Protein AF-A0A915ECC8-F1 (afdb_monomer)

Sequence (595 aa):
MSSSNHLSGAEYLASIYGTEKDKVNCSFYFKIGACRHGDKCSRTHNMPTFSQTVLLKNLYHNPVIDMRQADAFSKVGQLNNEEQQFFDDFFEEIFEELNDKYGRIEEMNVCDNIGEHMIGNVYIKFCREEDAENCVKGLENRWFNGEPIYAELSPVTDFREACCRQYELGVGCTKGAFCNFMHLKPISRELRRKLYGGRARSPDRFPRGDRFRDSDRRDDRRDDRRDSRGGGDYGGERRRRSRSPRDHLQVATLFLQPFSYFQRRTFSSTHNPQSGKLAANMSAQILTDLINNSNVVRIKDPIGVRTKIEGIIQAGFAKLLVITDFDYTLSRHSKDGKPCGTTHGIFEQAYNGTREDFHAELLKLRTMYLDIEYSPTMSIAEKIPYMEQWWQRSHKLIVENKFHENTIKEYTKQSSVLLRDNAPEFLNTVDQHNVPLVLFSAGLGNVIEYVLEQQMGTVPKSLHILSNMMQYDEEGICVSFSDPLIHTFNKNSTVVKKEEPFFHKISDRTCVLLLGDSLGDIHMDVGVEKESVVLRVGYLNFNFDSLLEKYMAEYDIVLLNDQTMDVPLMIFNQMHEHSHSNNQKSGEDRQKEKN

Mean predicted aligned error: 19.97 Å

Radius of gyration: 33.36 Å; Cα contacts (8 Å, |Δi|>4): 811; chains: 1; bounding box: 121×84×82 Å

Foldseek 3Di:
DDDDDDDDPVRVCVVCPLDPNPPAADVLCLAAVWDLCGVNDPHDNDFDPWDQKKKWAQQDDQPVPPVDDPCPVPPVPPDDVVSLVVVLVVVVVVQVVLCVPQHHWPDKWFFPAPANRRHGMIMTGHPDRRSLVVSQVVLQQDDDPRHRTHMGHGSHDDLVSQADPCLLAVVDDPCGNNDSGGNTDDHDPVSCCVRVNPPPDDPPSYPPPDPDDDDDDDDDDDDDYDDDDDDDDDDDDDDDDDDDDDDDDDDDDDDDDDDDDDDDPDDPDPDDPVLLVLLLVLLVVLLVVQVVVVVFKDFPDSPLLSVLLSVDLSVFLLQEAEEEAVFCFQWPQDDPPHGFDGQLCLVLQVDPPPCVVLNVVLVVLCVVLVCLVPPPPDDLVRSVVSQVVSVVVSQVSLQVVFDFPVNSLVSLVVGRTGGFACSLVLLVLCLVSLHAYEHAYLHEQVSVQSNCCVPNVHDRPSYDYHYWYFDADPRRTGNGTDPDRDGLQPLAPVSCVVVLVVLVVSLSNQRYEFIEADPNRLHNCHRRSHHPHYAFEYEPQDPCVPCVVVCNVRHRMYTYNRRHPCSVVSSSVSSVVSVVVVVVVVVVVVVVVVD

InterPro domains:
  IPR000504 RNA recognition motif domain [PS50102] (76-156)
  IPR000571 Zinc finger, CCCH-type [PF00642] (22-46)
  IPR000571 Zinc finger, CCCH-type [PS50103] (20-48)
  IPR000571 Zinc finger, CCCH-type [PS50103] (158-186)
  IPR000571 Zinc finger, CCCH-type [SM00356] (21-47)
  IPR000571 Zinc finger, CCCH-type [SM00356] (158-185)
  IPR003954 RNA recognition motif domain, eukaryotic-type [SM00361] (76-152)
  IPR006434 Pyrimidine 5'-nucleotidase, eukaryotic [PF05822] (328-575)
  IPR006434 Pyrimidine 5'-nucleotidase, eukaryotic [SFLDG01128] (291-578)
  IPR006434 Pyrimidine 5'-nucleotidase, eukaryotic [TIGR01544] (295-573)
  IPR009145 U2 auxiliary factor small subunit [PR01848] (26-45)
  IPR009145 U2 auxiliary factor small subunit [PR01848] (45-65)
  IPR009145 U2 auxiliary factor small subunit [PR01848] (84-99)
  IPR009145 U2 auxiliary factor small subunit [PR01848] (113-135)
  IPR009145 U2 auxiliary factor small subunit [PR01848] (140-164)
  IPR009145 U2 auxiliary factor small subunit [PR01848] (176-188)
  IPR012677 Nucleotide-binding alpha-beta plait domain superfamily [G3DSA:3.30.70.330] (51-155)
  IPR023214 HAD superfamily [G3DSA:3.40.50.1000] (299-571)
  IPR035979 RNA-binding domain superfamily [SSF54928] (87-159)
  IPR036412 HAD-like superfamily [SSF56784] (297-573)

Nearest PDB structures (foldseek):
  7zeh-assembly2_B  TM=9.495E-01  e=4.144E-28  Homo sapiens
  7zeh-assembly3_C  TM=9.303E-01  e=3.310E-28  Homo sapiens
  2cn1-assembly1_A  TM=9.541E-01  e=2.960E-27  Homo sapiens
  7zeh-assembly1_A  TM=9.458E-01  e=2.646E-27  Homo sapiens
  7zee-assembly1_A  TM=9.222E-01  e=4.387E-27  Homo sapiens

pLDDT: mean 74.5, std 21.39, range [21.59, 96.38]

Structure (mmCIF, N/CA/C/O backbone):
data_AF-A0A915ECC8-F1
#
_entry.id   AF-A0A915ECC8-F1
#
loop_
_atom_site.group_PDB
_atom_site.id
_atom_site.type_symbol
_atom_site.label_atom_id
_atom_site.label_alt_id
_atom_site.label_comp_id
_atom_site.label_asym_id
_atom_site.label_entity_id
_atom_site.label_seq_id
_atom_site.pdbx_PDB_ins_code
_atom_site.Cartn_x
_atom_site.Cartn_y
_atom_site.Cartn_z
_atom_site.occupancy
_atom_site.B_iso_or_equiv
_atom_site.auth_seq_id
_atom_site.auth_comp_id
_atom_site.auth_asym_id
_atom_site.auth_atom_id
_atom_site.pdbx_PDB_model_num
ATOM 1 N N . MET A 1 1 ? -42.643 -49.598 19.880 1.00 34.56 1 MET A N 1
ATOM 2 C CA . MET A 1 1 ? -41.734 -49.830 18.740 1.00 34.56 1 MET A CA 1
ATOM 3 C C . MET A 1 1 ? -41.578 -48.505 18.016 1.00 34.56 1 MET A C 1
ATOM 5 O O . MET A 1 1 ? -42.507 -48.078 17.350 1.00 34.56 1 MET A O 1
ATOM 9 N N . SER A 1 2 ? -40.481 -47.796 18.283 1.00 35.03 2 SER A N 1
ATOM 10 C CA . SER A 1 2 ? -40.145 -46.523 17.640 1.00 35.03 2 SER A CA 1
ATOM 11 C C . SER A 1 2 ? -39.139 -46.838 16.540 1.00 35.03 2 SER A C 1
ATOM 13 O O . SER A 1 2 ? -38.003 -47.198 16.839 1.00 35.03 2 SER A O 1
ATOM 15 N N . SER A 1 3 ? -39.590 -46.815 15.288 1.00 36.16 3 SER A N 1
ATOM 16 C CA . SER A 1 3 ? -38.746 -47.047 14.119 1.00 36.16 3 SER A CA 1
ATOM 17 C C . SER A 1 3 ? -37.876 -45.813 13.885 1.00 36.16 3 SER A C 1
ATOM 19 O O . SER A 1 3 ? -38.321 -44.819 13.318 1.00 36.16 3 SER A O 1
ATOM 21 N N . SER A 1 4 ? -36.638 -45.857 14.365 1.00 41.44 4 SER A N 1
ATOM 22 C CA . SER A 1 4 ? -35.600 -44.881 14.046 1.00 41.44 4 SER A CA 1
ATOM 23 C C . SER A 1 4 ? -35.159 -45.066 12.592 1.00 41.44 4 SER A C 1
ATOM 25 O O . SER A 1 4 ? -34.429 -46.006 12.277 1.00 41.44 4 SER A O 1
ATOM 27 N N . ASN A 1 5 ? -35.617 -44.172 11.712 1.00 47.88 5 ASN A N 1
ATOM 28 C CA . ASN A 1 5 ? -35.141 -44.043 10.335 1.00 47.88 5 ASN A CA 1
ATOM 29 C C . ASN A 1 5 ? -33.643 -43.693 10.332 1.00 47.88 5 ASN A C 1
ATOM 31 O O . ASN A 1 5 ? -33.270 -42.536 10.525 1.00 47.88 5 ASN A O 1
ATOM 35 N N . HIS A 1 6 ? -32.784 -44.687 10.116 1.00 48.47 6 HIS A N 1
ATOM 36 C CA . HIS A 1 6 ? -31.383 -44.462 9.777 1.00 48.47 6 HIS A CA 1
ATOM 37 C C . HIS A 1 6 ? -31.297 -44.050 8.301 1.00 48.47 6 HIS A C 1
ATOM 39 O O . HIS A 1 6 ? -31.477 -44.884 7.418 1.00 48.47 6 HIS A O 1
ATOM 45 N N . LEU A 1 7 ? -31.043 -42.764 8.043 1.00 50.62 7 LEU A N 1
ATOM 46 C CA . LEU A 1 7 ? -30.653 -42.268 6.718 1.00 50.62 7 LEU A CA 1
ATOM 47 C C . LEU A 1 7 ? -29.284 -42.857 6.347 1.00 50.62 7 LEU A C 1
ATOM 49 O O . LEU A 1 7 ? -28.382 -42.911 7.189 1.00 50.62 7 LEU A O 1
ATOM 53 N N . SER A 1 8 ? -29.126 -43.305 5.103 1.00 58.50 8 SER A N 1
ATOM 54 C CA . SER A 1 8 ? -27.847 -43.806 4.589 1.00 58.50 8 SER A CA 1
ATOM 55 C C . SER A 1 8 ? -26.791 -42.691 4.525 1.00 58.50 8 SER A C 1
ATOM 57 O O . SER A 1 8 ? -27.120 -41.505 4.499 1.00 58.50 8 SER A O 1
ATOM 59 N N . GLY A 1 9 ? -25.499 -43.045 4.472 1.00 56.66 9 GLY A N 1
ATOM 60 C CA . GLY A 1 9 ? -24.405 -42.061 4.416 1.00 56.66 9 GLY A CA 1
ATOM 61 C C . GLY A 1 9 ? -24.513 -41.078 3.240 1.00 56.66 9 GLY A C 1
ATOM 62 O O . GLY A 1 9 ? -24.178 -39.907 3.394 1.00 56.66 9 GLY A O 1
ATOM 63 N N . ALA A 1 10 ? -25.055 -41.517 2.100 1.00 50.47 10 ALA A N 1
ATOM 64 C CA . ALA A 1 10 ? -25.304 -40.659 0.942 1.00 50.47 10 ALA A CA 1
ATOM 65 C C . ALA A 1 10 ? -26.501 -39.712 1.155 1.00 50.47 10 ALA A C 1
ATOM 67 O O . ALA A 1 10 ? -26.415 -38.534 0.818 1.00 50.47 10 ALA A O 1
ATOM 68 N N . GLU A 1 11 ? -27.589 -40.183 1.772 1.00 54.22 11 GLU A N 1
ATOM 69 C CA . GLU A 1 11 ? -28.758 -39.347 2.086 1.00 54.22 11 GLU A CA 1
ATOM 70 C C . GLU A 1 11 ? -28.452 -38.329 3.193 1.00 54.22 11 GLU A C 1
ATOM 72 O O . GLU A 1 11 ? -28.916 -37.191 3.140 1.00 54.22 11 GLU A O 1
ATOM 77 N N . TYR A 1 12 ? -27.617 -38.702 4.168 1.00 59.03 12 TYR A N 1
ATOM 78 C CA . TYR A 1 12 ? -27.123 -37.784 5.191 1.00 59.03 12 TYR A CA 1
ATOM 79 C C . TYR A 1 12 ? -26.253 -36.680 4.574 1.00 59.03 12 TYR A C 1
ATOM 81 O O . TYR A 1 12 ? -26.480 -35.505 4.862 1.00 59.03 12 TYR A O 1
ATOM 89 N N . LEU A 1 13 ? -25.327 -37.022 3.669 1.00 54.66 13 LEU A N 1
ATOM 90 C CA . LEU A 1 13 ? -24.511 -36.033 2.955 1.00 54.66 13 LEU A CA 1
ATOM 91 C C . LEU A 1 13 ? -25.359 -35.124 2.051 1.00 54.66 13 LEU A C 1
ATOM 93 O O . LEU A 1 13 ? -25.186 -33.909 2.102 1.00 54.66 13 LEU A O 1
ATOM 97 N N . ALA A 1 14 ? -26.333 -35.666 1.313 1.00 56.72 14 ALA A N 1
ATOM 98 C CA . ALA A 1 14 ? -27.264 -34.875 0.502 1.00 56.72 14 ALA A CA 1
ATOM 99 C C . ALA A 1 14 ? -28.160 -33.949 1.349 1.00 56.72 14 ALA A C 1
ATOM 101 O O . ALA A 1 14 ? -28.509 -32.859 0.909 1.00 56.72 14 ALA A O 1
ATOM 102 N N . SER A 1 15 ? -28.499 -34.344 2.583 1.00 57.50 15 SER A N 1
ATOM 103 C CA . SER A 1 15 ? -29.266 -33.501 3.516 1.00 57.50 15 SER A CA 1
ATOM 104 C C . SER A 1 15 ? -28.457 -32.349 4.132 1.00 57.50 15 SER A C 1
ATOM 106 O O . SER A 1 15 ? -29.033 -31.427 4.715 1.00 57.50 15 SER A O 1
ATOM 108 N N . ILE A 1 16 ? -27.125 -32.419 4.038 1.00 58.94 16 ILE A N 1
ATOM 109 C CA . ILE A 1 16 ? -26.188 -31.427 4.574 1.00 58.94 16 ILE A CA 1
ATOM 110 C C . ILE A 1 16 ? -25.719 -30.481 3.472 1.00 58.94 16 ILE A C 1
ATOM 112 O O . ILE A 1 16 ? -25.659 -29.273 3.711 1.00 58.94 16 ILE A O 1
ATOM 116 N N . TYR A 1 17 ? -25.427 -31.014 2.287 1.00 52.53 17 TYR A N 1
ATOM 117 C CA . TYR A 1 17 ? -24.864 -30.274 1.164 1.00 52.53 17 TYR A CA 1
ATOM 118 C C . TYR A 1 17 ? -25.739 -29.069 0.780 1.00 52.53 17 TYR A C 1
ATOM 120 O O . TYR A 1 17 ? -26.947 -29.197 0.586 1.00 52.53 17 TYR A O 1
ATOM 128 N N . GLY A 1 18 ? -25.145 -27.873 0.730 1.00 54.22 18 GLY A N 1
ATOM 129 C CA . GLY A 1 18 ? -25.862 -26.628 0.412 1.00 54.22 18 GLY A CA 1
ATOM 130 C C . GLY A 1 18 ? -26.705 -26.033 1.553 1.00 54.22 18 GLY A C 1
ATOM 131 O O . GLY A 1 18 ? -27.406 -25.036 1.357 1.00 54.22 18 GLY A O 1
ATOM 132 N N . THR A 1 19 ? -26.634 -26.594 2.765 1.00 59.75 19 THR A N 1
ATOM 133 C CA . THR A 1 19 ? -27.310 -26.070 3.967 1.00 59.75 19 THR A CA 1
ATOM 134 C C . THR A 1 19 ? -26.312 -25.476 4.962 1.00 59.75 19 THR A C 1
ATOM 136 O O . THR A 1 19 ? -25.118 -25.738 4.897 1.00 59.75 19 THR A O 1
ATOM 139 N N . GLU A 1 20 ? -26.784 -24.703 5.945 1.00 60.34 20 GLU A N 1
ATOM 140 C CA . GLU A 1 20 ? -25.919 -24.153 7.008 1.00 60.34 20 GLU A CA 1
ATOM 141 C C . GLU A 1 20 ? -25.258 -25.231 7.891 1.00 60.34 20 GLU A C 1
ATOM 143 O O . GLU A 1 20 ? -24.352 -24.920 8.667 1.00 60.34 20 GLU A O 1
ATOM 148 N N . LYS A 1 21 ? -25.707 -26.492 7.780 1.00 55.38 21 LYS A N 1
ATOM 149 C CA . LYS A 1 21 ? -25.110 -27.653 8.451 1.00 55.38 21 LYS A CA 1
ATOM 150 C C . LYS A 1 21 ? -23.840 -28.141 7.752 1.00 55.38 21 LYS A C 1
ATOM 152 O O . LYS A 1 21 ? -23.080 -28.886 8.370 1.00 55.38 21 LYS A O 1
ATOM 157 N N . ASP A 1 22 ? -23.612 -27.729 6.503 1.00 67.06 22 ASP A N 1
ATOM 158 C CA . ASP A 1 22 ? -22.366 -27.978 5.791 1.00 67.06 22 ASP A CA 1
ATOM 159 C C . ASP A 1 22 ? -21.261 -27.108 6.398 1.00 67.06 22 ASP A C 1
ATOM 161 O O . ASP A 1 22 ? -21.265 -25.877 6.309 1.00 67.06 22 ASP A O 1
ATOM 165 N N . LYS A 1 23 ? -20.337 -27.767 7.100 1.00 67.06 23 LYS A N 1
ATOM 166 C CA . LYS A 1 23 ? -19.194 -27.105 7.735 1.00 67.06 23 LYS A CA 1
ATOM 167 C C . LYS A 1 23 ? -18.039 -26.874 6.761 1.00 67.06 23 LYS A C 1
ATOM 169 O O . LYS A 1 23 ? -17.118 -26.153 7.127 1.00 67.06 23 LYS A O 1
ATOM 174 N N . VAL A 1 24 ? -18.086 -27.481 5.574 1.00 75.50 24 VAL A N 1
ATOM 175 C CA . VAL A 1 24 ? -17.014 -27.446 4.575 1.00 75.50 24 VAL A CA 1
ATOM 176 C C . VAL A 1 24 ? -17.356 -26.447 3.475 1.00 75.50 24 VAL A C 1
ATOM 178 O O . VAL A 1 24 ? -16.559 -25.556 3.199 1.00 75.50 24 VAL A O 1
ATOM 181 N N . ASN A 1 25 ? -18.556 -26.527 2.896 1.00 78.12 25 ASN A N 1
ATOM 182 C CA . ASN A 1 25 ? -18.950 -25.664 1.782 1.00 78.12 25 ASN A CA 1
ATOM 183 C C . ASN A 1 25 ? -19.718 -24.428 2.250 1.00 78.12 25 ASN A C 1
ATOM 185 O O . ASN A 1 25 ? -20.504 -24.455 3.202 1.00 78.12 25 ASN A O 1
ATOM 189 N N . CYS A 1 26 ? -19.510 -23.307 1.564 1.00 82.81 26 CYS A N 1
ATOM 190 C CA . CYS A 1 26 ? -20.205 -22.076 1.896 1.00 82.81 26 CYS A CA 1
ATOM 191 C C . CYS A 1 26 ? -21.669 -22.150 1.457 1.00 82.81 26 CYS A C 1
ATOM 193 O O . CYS A 1 26 ? -21.994 -22.039 0.276 1.00 82.81 26 CYS A O 1
ATOM 195 N N . SER A 1 27 ? -22.568 -22.263 2.433 1.00 82.00 27 SER A N 1
ATOM 196 C CA . SER A 1 27 ? -24.015 -22.266 2.201 1.00 82.00 27 SER A CA 1
ATOM 197 C C . SER A 1 27 ? -24.523 -20.999 1.505 1.00 82.00 27 SER A C 1
ATOM 199 O O . SER A 1 27 ? -25.493 -21.069 0.759 1.00 82.00 27 SER A O 1
ATOM 201 N N . PHE A 1 28 ? -23.887 -19.843 1.731 1.00 83.56 28 PHE A N 1
ATOM 202 C CA . PHE A 1 28 ? -24.277 -18.589 1.078 1.00 83.56 28 PHE A CA 1
ATOM 203 C C . PHE A 1 28 ? -23.843 -18.558 -0.384 1.00 83.56 28 PHE A C 1
ATOM 205 O O . PHE A 1 28 ? -24.679 -18.312 -1.244 1.00 83.56 28 PHE A O 1
ATOM 212 N N . TYR A 1 29 ? -22.589 -18.901 -0.683 1.00 85.19 29 TYR A N 1
ATOM 213 C CA . TYR A 1 29 ? -22.127 -18.978 -2.068 1.00 85.19 29 TYR A CA 1
ATOM 214 C C . TYR A 1 29 ? -22.925 -20.008 -2.873 1.00 85.19 29 TYR A C 1
ATOM 216 O O . TYR A 1 29 ? -23.352 -19.717 -3.979 1.00 85.19 29 TYR A O 1
ATOM 224 N N . PHE A 1 30 ? -23.221 -21.173 -2.293 1.00 83.69 30 PHE A N 1
ATOM 225 C CA . PHE A 1 30 ? -24.025 -22.193 -2.966 1.00 83.69 30 PHE A CA 1
ATOM 226 C C . PHE A 1 30 ? -25.437 -21.702 -3.326 1.00 83.69 30 PHE A C 1
ATOM 228 O O . PHE A 1 30 ? -25.922 -21.956 -4.423 1.00 83.69 30 PHE A O 1
ATOM 235 N N . LYS A 1 31 ? -26.104 -20.983 -2.413 1.00 82.88 31 LYS A N 1
ATOM 236 C CA . LYS A 1 31 ? -27.492 -20.533 -2.612 1.00 82.88 31 LYS A CA 1
ATOM 237 C C . LYS A 1 31 ? -27.627 -19.248 -3.415 1.00 82.88 31 LYS A C 1
ATOM 239 O O . LYS A 1 31 ? -28.666 -19.034 -4.028 1.00 82.88 31 LYS A O 1
ATOM 244 N N . ILE A 1 32 ? -26.627 -18.376 -3.339 1.00 86.38 32 ILE A N 1
ATOM 245 C CA . ILE A 1 32 ? -26.706 -16.995 -3.826 1.00 86.38 32 ILE A CA 1
ATOM 246 C C . ILE A 1 32 ? -25.728 -16.756 -4.981 1.00 86.38 32 ILE A C 1
ATOM 248 O O . ILE A 1 32 ? -25.882 -15.792 -5.713 1.00 86.38 32 ILE A O 1
ATOM 252 N N . GLY A 1 33 ? -24.734 -17.624 -5.174 1.00 83.81 33 GLY A N 1
ATOM 253 C CA . GLY A 1 33 ? -23.650 -17.431 -6.143 1.00 83.81 33 GLY A CA 1
ATOM 254 C C . GLY A 1 33 ? -22.637 -16.365 -5.728 1.00 83.81 33 GLY A C 1
ATOM 255 O O . GLY A 1 33 ? -21.688 -16.096 -6.454 1.00 83.81 33 GLY A O 1
ATOM 256 N N . ALA A 1 34 ? -22.816 -15.776 -4.545 1.00 85.19 34 ALA A N 1
ATOM 257 C CA . ALA A 1 34 ? -21.975 -14.728 -4.001 1.00 85.19 34 ALA A CA 1
ATOM 258 C C . ALA A 1 34 ? -21.936 -14.810 -2.471 1.00 85.19 34 ALA A C 1
ATOM 260 O O . ALA A 1 34 ? -22.851 -15.308 -1.808 1.00 85.19 34 ALA A O 1
ATOM 261 N N . CYS A 1 35 ? -20.838 -14.335 -1.894 1.00 85.19 35 CYS A N 1
ATOM 262 C CA . CYS A 1 35 ? -20.580 -14.397 -0.463 1.00 85.19 35 CYS A CA 1
ATOM 263 C C . CYS A 1 35 ? -19.921 -13.100 -0.017 1.00 85.19 35 CYS A C 1
ATOM 265 O O . CYS A 1 35 ? -18.968 -12.643 -0.639 1.00 85.19 35 CYS A O 1
ATOM 267 N N . ARG A 1 36 ? -20.370 -12.548 1.113 1.00 81.06 36 ARG A N 1
ATOM 268 C CA . ARG A 1 36 ? -19.814 -11.311 1.683 1.00 81.06 36 ARG A CA 1
ATOM 269 C C . ARG A 1 36 ? -18.331 -11.376 2.043 1.00 81.06 36 ARG A C 1
ATOM 271 O O . ARG A 1 36 ? -17.711 -10.343 2.234 1.00 81.06 36 ARG A O 1
ATOM 278 N N . HIS A 1 37 ? -17.796 -12.583 2.217 1.00 79.94 37 HIS A N 1
ATOM 279 C CA . HIS A 1 37 ? -16.382 -12.785 2.515 1.00 79.94 37 HIS A CA 1
ATOM 280 C C . HIS A 1 37 ? -15.560 -13.016 1.238 1.00 79.94 37 HIS A C 1
ATOM 282 O O . HIS A 1 37 ? -14.345 -13.106 1.342 1.00 79.94 37 HIS A O 1
ATOM 288 N N . GLY A 1 38 ? -16.195 -13.120 0.059 1.00 80.19 38 GLY A N 1
ATOM 289 C CA . GLY A 1 38 ? -15.516 -13.402 -1.208 1.00 80.19 38 GLY A CA 1
ATOM 290 C C . GLY A 1 38 ? -14.557 -14.587 -1.081 1.00 80.19 38 GLY A C 1
ATOM 291 O O . GLY A 1 38 ? -14.868 -15.571 -0.410 1.00 80.19 38 GLY A O 1
ATOM 292 N N . ASP A 1 39 ? -13.360 -14.454 -1.635 1.00 73.38 39 ASP A N 1
ATOM 293 C CA . ASP A 1 39 ? -12.317 -15.484 -1.545 1.00 73.38 39 ASP A CA 1
ATOM 294 C C . ASP A 1 39 ? -11.762 -15.675 -0.120 1.00 73.38 39 ASP A C 1
ATOM 296 O O . ASP A 1 39 ? -11.149 -16.694 0.175 1.00 73.38 39 ASP A O 1
ATOM 300 N N . LYS A 1 40 ? -12.049 -14.747 0.805 1.00 71.31 40 LYS A N 1
ATOM 301 C CA . LYS A 1 40 ? -11.685 -14.816 2.234 1.00 71.31 40 LYS A CA 1
ATOM 302 C C . LYS A 1 40 ? -12.685 -15.640 3.064 1.00 71.31 40 LYS A C 1
ATOM 304 O O . LYS A 1 40 ? -12.721 -15.540 4.293 1.00 71.31 40 LYS A O 1
ATOM 309 N N . CYS A 1 41 ? -13.587 -16.395 2.431 1.00 79.62 41 CYS A N 1
ATOM 310 C CA . CYS A 1 41 ? -14.561 -17.206 3.153 1.00 79.62 41 CYS A CA 1
ATOM 311 C C . CYS A 1 41 ? -13.894 -18.426 3.798 1.00 79.62 41 CYS A C 1
ATOM 313 O O . CYS A 1 41 ? -13.219 -19.202 3.136 1.00 79.62 41 CYS A O 1
ATOM 315 N N . SER A 1 42 ? -14.174 -18.670 5.081 1.00 79.62 42 SER A N 1
ATOM 316 C CA . SER A 1 42 ? -13.696 -19.862 5.802 1.00 79.62 42 SER A CA 1
ATOM 317 C C . SER A 1 42 ? -14.275 -21.189 5.296 1.00 79.62 42 SER A C 1
ATOM 319 O O . SER A 1 42 ? -13.931 -22.250 5.814 1.00 79.62 42 SER A O 1
ATOM 321 N N . ARG A 1 43 ? -15.196 -21.136 4.331 1.00 80.50 43 ARG A N 1
ATOM 322 C CA . ARG A 1 43 ? -15.854 -22.290 3.725 1.00 80.50 43 ARG A CA 1
ATOM 323 C C . ARG A 1 43 ? -15.627 -22.258 2.221 1.00 80.50 43 ARG A C 1
ATOM 325 O O . ARG A 1 43 ? -15.648 -21.190 1.618 1.00 80.50 43 ARG A O 1
ATOM 332 N N . THR A 1 44 ? -15.484 -23.427 1.615 1.00 82.12 44 THR A N 1
ATOM 333 C CA . THR A 1 44 ? -15.137 -23.560 0.200 1.00 82.12 44 THR A CA 1
ATOM 334 C C . THR A 1 44 ? -16.249 -23.021 -0.704 1.00 82.12 44 THR A C 1
ATOM 336 O O . THR A 1 44 ? -17.433 -23.332 -0.521 1.00 82.12 44 THR A O 1
ATOM 339 N N . HIS A 1 45 ? -15.859 -22.204 -1.682 1.00 85.44 45 HIS A N 1
ATOM 340 C CA . HIS A 1 45 ? -16.705 -21.750 -2.782 1.00 85.44 45 HIS A CA 1
ATOM 341 C C . HIS A 1 45 ? -16.483 -22.671 -3.980 1.00 85.44 45 HIS A C 1
ATOM 343 O O . HIS A 1 45 ? -15.472 -22.575 -4.667 1.00 85.44 45 HIS A O 1
ATOM 349 N N . ASN A 1 46 ? -17.414 -23.594 -4.215 1.00 80.06 46 ASN A N 1
ATOM 350 C CA . ASN A 1 46 ? -17.334 -24.487 -5.367 1.00 80.06 46 ASN A CA 1
ATOM 351 C C . ASN A 1 46 ? -17.986 -23.804 -6.565 1.00 80.06 46 ASN A C 1
ATOM 353 O O . ASN A 1 46 ? -19.213 -23.817 -6.687 1.00 80.06 46 ASN A O 1
ATOM 357 N N . MET A 1 47 ? -17.169 -23.190 -7.418 1.00 81.56 47 MET A N 1
ATOM 358 C CA . MET A 1 47 ? -17.643 -22.649 -8.687 1.00 81.56 47 MET A CA 1
ATOM 359 C C . MET A 1 47 ? -18.069 -23.813 -9.596 1.00 81.56 47 MET A C 1
ATOM 361 O O . MET A 1 47 ? -17.285 -24.748 -9.792 1.00 81.56 47 MET A O 1
ATOM 365 N N . PRO A 1 48 ? -19.308 -23.815 -10.112 1.00 82.31 48 PRO A N 1
ATOM 366 C CA . PRO A 1 48 ? -19.777 -24.901 -10.954 1.00 82.31 48 PRO A CA 1
ATOM 367 C C . PRO A 1 48 ? -19.078 -24.862 -12.316 1.00 82.31 48 PRO A C 1
ATOM 369 O O . PRO A 1 48 ? -18.954 -23.807 -12.931 1.00 82.31 48 PRO A O 1
ATOM 372 N N . THR A 1 49 ? -18.665 -26.026 -12.817 1.00 79.12 49 THR A N 1
ATOM 373 C CA . THR A 1 49 ? -18.135 -26.164 -14.184 1.00 79.12 49 THR A CA 1
ATOM 374 C C . THR A 1 49 ? -19.235 -26.165 -15.247 1.00 79.12 49 THR A C 1
ATOM 376 O O . THR A 1 49 ? -18.943 -25.986 -16.422 1.00 79.12 49 THR A O 1
ATOM 379 N N . PHE A 1 50 ? -20.493 -26.355 -14.838 1.00 83.88 50 PHE A N 1
ATOM 380 C CA . PHE A 1 50 ? -21.687 -26.279 -15.676 1.00 83.88 50 PHE A CA 1
ATOM 381 C C . PHE A 1 50 ? -22.844 -25.699 -14.854 1.00 83.88 50 PHE A C 1
ATOM 383 O O . PHE A 1 50 ? -23.049 -26.076 -13.699 1.00 83.88 50 PHE A O 1
ATOM 390 N N . SER A 1 51 ? -23.594 -24.760 -15.424 1.00 89.31 51 SER A N 1
ATOM 391 C CA . SER A 1 51 ? -24.794 -24.199 -14.801 1.00 89.31 51 SER A CA 1
ATOM 392 C C . SER A 1 51 ? -25.698 -23.570 -15.854 1.00 89.31 51 SER A C 1
ATOM 394 O O . SER A 1 51 ? -25.229 -23.136 -16.899 1.00 89.31 51 SER A O 1
ATOM 396 N N . GLN A 1 52 ? -26.994 -23.482 -15.561 1.00 89.56 52 GLN A N 1
ATOM 397 C CA . GLN A 1 52 ? -27.960 -22.716 -16.361 1.00 89.56 52 GLN A CA 1
ATOM 398 C C . GLN A 1 52 ? -27.876 -21.215 -16.072 1.00 89.56 52 GLN A C 1
ATOM 400 O O . GLN A 1 52 ? -28.413 -20.411 -16.833 1.00 89.56 52 GLN A O 1
ATOM 405 N N . THR A 1 53 ? -27.237 -20.839 -14.963 1.00 91.38 53 THR A N 1
ATOM 406 C CA . THR A 1 53 ? -27.227 -19.468 -14.461 1.00 91.38 53 THR A CA 1
ATOM 407 C C . THR A 1 53 ? -25.843 -18.851 -14.602 1.00 91.38 53 THR A C 1
ATOM 409 O O . THR A 1 53 ? -24.851 -19.402 -14.126 1.00 91.38 53 THR A O 1
ATOM 412 N N . VAL A 1 54 ? -25.796 -17.668 -15.203 1.00 92.12 54 VAL A N 1
ATOM 413 C CA . VAL A 1 54 ? -24.625 -16.799 -15.321 1.00 92.12 54 VAL A CA 1
ATOM 414 C C . VAL A 1 54 ? -24.785 -15.625 -14.360 1.00 92.12 54 VAL A C 1
ATOM 416 O O . VAL A 1 54 ? -25.875 -15.069 -14.215 1.00 92.12 54 VAL A O 1
ATOM 419 N N . LEU A 1 55 ? -23.696 -15.255 -13.699 1.00 92.62 55 LEU A N 1
ATOM 420 C CA . LEU A 1 55 ? -23.573 -14.054 -12.888 1.00 92.62 55 LEU A CA 1
ATOM 421 C C . LEU A 1 55 ? -22.638 -13.072 -13.596 1.00 92.62 55 LEU A C 1
ATOM 423 O O . LEU A 1 55 ? -21.482 -13.398 -13.856 1.00 92.62 55 LEU A O 1
ATOM 427 N N . LEU A 1 56 ? -23.129 -11.864 -13.858 1.00 91.38 56 LEU A N 1
ATOM 428 C CA . LEU A 1 56 ? -22.317 -10.718 -14.257 1.00 91.38 56 LEU A CA 1
ATOM 429 C C . LEU A 1 56 ? -22.110 -9.840 -13.023 1.00 91.38 56 LEU A C 1
ATOM 431 O O . LEU A 1 56 ? -23.075 -9.299 -12.470 1.00 91.38 56 LEU A O 1
ATOM 435 N N . LYS A 1 57 ? -20.868 -9.755 -12.545 1.00 88.00 57 LYS A N 1
ATOM 436 C CA . LYS A 1 57 ? -20.543 -9.035 -11.309 1.00 88.00 57 LYS A CA 1
ATOM 437 C C . LYS A 1 57 ? -20.523 -7.529 -11.551 1.00 88.00 57 LYS A C 1
ATOM 439 O O . LYS A 1 57 ? -19.859 -7.077 -12.477 1.00 88.00 57 LYS A O 1
ATOM 444 N N . ASN A 1 58 ? -21.216 -6.781 -10.688 1.00 84.56 58 ASN A N 1
ATOM 445 C CA . ASN A 1 58 ? -21.212 -5.314 -10.646 1.00 84.56 58 ASN A CA 1
ATOM 446 C C . ASN A 1 58 ? -21.465 -4.620 -12.005 1.00 84.56 58 ASN A C 1
ATOM 448 O O . ASN A 1 58 ? -20.858 -3.600 -12.306 1.00 84.56 58 ASN A O 1
ATOM 452 N N . LEU A 1 59 ? -22.333 -5.189 -12.850 1.00 84.94 59 LEU A N 1
ATOM 453 C CA . LEU A 1 59 ? -22.597 -4.653 -14.191 1.00 84.94 59 LEU A CA 1
ATOM 454 C C . LEU A 1 59 ? -23.557 -3.453 -14.164 1.00 84.94 59 LEU A C 1
ATOM 456 O O . LEU A 1 59 ? -23.458 -2.556 -14.998 1.00 84.94 59 LEU A O 1
ATOM 460 N N . TYR A 1 60 ? -24.518 -3.451 -13.236 1.00 83.62 60 TYR A N 1
ATOM 461 C CA . TYR A 1 60 ? -25.492 -2.371 -13.122 1.00 83.62 60 TYR A CA 1
ATOM 462 C C . TYR A 1 60 ? -25.054 -1.324 -12.097 1.00 83.62 60 TYR A C 1
ATOM 464 O O . TYR A 1 60 ? -25.058 -1.584 -10.893 1.00 83.62 60 TYR A O 1
ATOM 472 N N . HIS A 1 61 ? -24.792 -0.109 -12.575 1.00 74.88 61 HIS A N 1
ATOM 473 C CA . HIS A 1 61 ? -24.488 1.045 -11.733 1.00 74.88 61 HIS A CA 1
ATOM 474 C C . HIS A 1 61 ? -25.730 1.910 -11.546 1.00 74.88 61 HIS A C 1
ATOM 476 O O . HIS A 1 61 ? -26.293 2.438 -12.505 1.00 74.88 61 HIS A O 1
ATOM 482 N N . ASN A 1 62 ? -26.174 2.061 -10.298 1.00 64.88 62 ASN A N 1
ATOM 483 C CA . ASN A 1 62 ? -27.292 2.942 -9.982 1.00 64.88 62 ASN A CA 1
ATOM 484 C C . ASN A 1 62 ? -26.783 4.395 -9.859 1.00 64.88 62 ASN A C 1
ATOM 486 O O . ASN A 1 62 ? -26.005 4.665 -8.945 1.00 64.88 62 ASN A O 1
ATOM 490 N N . PRO A 1 63 ? -27.248 5.346 -10.692 1.00 56.88 63 PRO A N 1
ATOM 491 C CA . PRO A 1 63 ? -26.778 6.737 -10.670 1.00 56.88 63 PRO A CA 1
ATOM 492 C C . PRO A 1 63 ? -27.069 7.491 -9.358 1.00 56.88 63 PRO A C 1
ATOM 494 O O . PRO A 1 63 ? -26.489 8.544 -9.115 1.00 56.88 63 PRO A O 1
ATOM 497 N N . VAL A 1 64 ? -27.952 6.971 -8.497 1.00 52.47 64 VAL A N 1
ATOM 498 C CA . VAL A 1 64 ? -28.273 7.559 -7.181 1.00 52.47 64 VAL A CA 1
ATOM 499 C C . VAL A 1 64 ? -27.324 7.072 -6.081 1.00 52.47 64 VAL A C 1
ATOM 501 O O . VAL A 1 64 ? -27.196 7.717 -5.040 1.00 52.47 64 VAL A O 1
ATOM 504 N N . ILE A 1 65 ? -26.636 5.950 -6.300 1.00 51.81 65 ILE A N 1
ATOM 505 C CA . ILE A 1 65 ? -25.641 5.403 -5.374 1.00 51.81 65 ILE A CA 1
ATOM 506 C C . ILE A 1 65 ? -24.268 5.925 -5.814 1.00 51.81 65 ILE A C 1
ATOM 508 O O . ILE A 1 65 ? -23.370 5.170 -6.165 1.00 51.81 65 ILE A O 1
ATOM 512 N N . ASP A 1 66 ? -24.118 7.250 -5.816 1.00 42.62 66 ASP A N 1
ATOM 513 C CA . ASP A 1 66 ? -22.793 7.861 -5.803 1.00 42.62 66 ASP A CA 1
ATOM 514 C C . ASP A 1 66 ? -22.173 7.559 -4.430 1.00 42.62 66 ASP A C 1
ATOM 516 O O . ASP A 1 66 ? -22.818 7.714 -3.386 1.00 42.62 66 ASP A O 1
ATOM 520 N N . MET A 1 67 ? -20.937 7.071 -4.425 1.00 43.66 67 MET A N 1
ATOM 521 C CA . MET A 1 67 ? -20.243 6.394 -3.319 1.00 43.66 67 MET A CA 1
ATOM 522 C C . MET A 1 67 ? -19.927 7.308 -2.104 1.00 43.66 67 MET A C 1
ATOM 524 O O . MET A 1 67 ? -19.003 7.040 -1.338 1.00 43.66 67 MET A O 1
ATOM 528 N N . ARG A 1 68 ? -20.656 8.421 -1.913 1.00 42.41 68 ARG A N 1
ATOM 529 C CA . ARG A 1 68 ? -20.262 9.549 -1.052 1.00 42.41 68 ARG A CA 1
ATOM 530 C C . ARG A 1 68 ? -21.279 10.105 -0.053 1.00 42.41 68 ARG A C 1
ATOM 532 O O . ARG A 1 68 ? -20.931 11.084 0.603 1.00 42.41 68 ARG A O 1
ATOM 539 N N . GLN A 1 69 ? -22.476 9.553 0.161 1.00 38.16 69 GLN A N 1
ATOM 540 C CA . GLN A 1 69 ? -23.390 10.157 1.155 1.00 38.16 69 GLN A CA 1
ATOM 541 C C . GLN A 1 69 ? -24.101 9.166 2.084 1.00 38.16 69 GLN A C 1
ATOM 543 O O . GLN A 1 69 ? -24.797 8.245 1.665 1.00 38.16 69 GLN A O 1
ATOM 548 N N . ALA A 1 70 ? -23.988 9.453 3.385 1.00 37.66 70 ALA A N 1
ATOM 549 C CA . ALA A 1 70 ? -24.683 8.821 4.507 1.00 37.66 70 ALA A CA 1
ATOM 550 C C . ALA A 1 70 ? -26.223 8.994 4.487 1.00 37.66 70 ALA A C 1
ATOM 552 O O . ALA A 1 70 ? -26.904 8.543 5.406 1.00 37.66 70 ALA A O 1
ATOM 553 N N . ASP A 1 71 ? -26.783 9.592 3.430 1.00 38.75 71 ASP A N 1
ATOM 554 C CA . ASP A 1 71 ? -28.217 9.858 3.266 1.00 38.75 71 ASP A CA 1
ATOM 555 C C . ASP A 1 71 ? -28.976 8.765 2.490 1.00 38.75 71 ASP A C 1
ATOM 557 O O . ASP A 1 71 ? -30.199 8.844 2.342 1.00 38.75 71 ASP A O 1
ATOM 561 N N . ALA A 1 72 ? -28.300 7.693 2.053 1.00 42.66 72 ALA A N 1
ATOM 562 C CA . ALA A 1 72 ? -28.939 6.564 1.364 1.00 42.66 72 ALA A CA 1
ATOM 563 C C . ALA A 1 72 ? -30.023 5.856 2.210 1.00 42.66 72 ALA A C 1
ATOM 565 O O . ALA A 1 72 ? -30.903 5.199 1.661 1.00 42.66 72 ALA A O 1
ATOM 566 N N . PHE A 1 73 ? -30.039 6.034 3.536 1.00 43.16 73 PHE A N 1
ATOM 567 C CA . PHE A 1 73 ? -31.113 5.515 4.394 1.00 43.16 73 PHE A CA 1
ATOM 568 C C . PHE A 1 73 ? -32.455 6.246 4.226 1.00 43.16 73 PHE A C 1
ATOM 570 O O . PHE A 1 73 ? -33.491 5.677 4.567 1.00 43.16 73 PHE A O 1
ATOM 577 N N . SER A 1 74 ? -32.462 7.471 3.688 1.00 44.12 74 SER A N 1
ATOM 578 C CA . SER A 1 74 ? -33.673 8.303 3.587 1.00 44.12 74 SER A CA 1
ATOM 579 C C . SER A 1 74 ? -34.381 8.224 2.229 1.00 44.12 74 SER A C 1
ATOM 581 O O . SER A 1 74 ? -35.495 8.731 2.107 1.00 44.12 74 SER A O 1
ATOM 583 N N . LYS A 1 75 ? -33.767 7.606 1.206 1.00 44.38 75 LYS A N 1
ATOM 584 C CA . LYS A 1 75 ? -34.291 7.595 -0.179 1.00 44.38 75 LYS A CA 1
ATOM 585 C C . LYS A 1 75 ? -34.499 6.213 -0.805 1.00 44.38 75 LYS A C 1
ATOM 587 O O . LYS A 1 75 ? -34.962 6.135 -1.939 1.00 44.38 75 LYS A O 1
ATOM 592 N N . VAL A 1 76 ? -34.251 5.120 -0.082 1.00 43.94 76 VAL A N 1
ATOM 593 C CA . VAL A 1 76 ? -34.675 3.785 -0.539 1.00 43.94 76 VAL A CA 1
ATOM 594 C C . VAL A 1 76 ? -36.207 3.736 -0.525 1.00 43.94 76 VAL A C 1
ATOM 596 O O . VAL A 1 76 ? -36.822 3.683 0.538 1.00 43.94 76 VAL A O 1
ATOM 599 N N . GLY A 1 77 ? -36.823 3.791 -1.708 1.00 44.97 77 GLY A N 1
ATOM 600 C CA . GLY A 1 77 ? -38.275 3.679 -1.890 1.00 44.97 77 GLY A CA 1
ATOM 601 C C . GLY A 1 77 ? -38.993 4.908 -2.460 1.00 44.97 77 GLY A C 1
ATOM 602 O O . GLY A 1 77 ? -40.213 4.852 -2.612 1.00 44.97 77 GLY A O 1
ATOM 603 N N . GLN A 1 78 ? -38.294 5.995 -2.813 1.00 45.16 78 GLN A N 1
ATOM 604 C CA . GLN A 1 78 ? -38.882 7.067 -3.632 1.00 45.16 78 GLN A CA 1
ATOM 605 C C . GLN A 1 78 ? -38.588 6.796 -5.112 1.00 45.16 78 GLN A C 1
ATOM 607 O O . GLN A 1 78 ? -37.503 7.077 -5.600 1.00 45.16 78 GLN A O 1
ATOM 612 N N . LEU A 1 79 ? -39.560 6.197 -5.805 1.00 48.06 79 LEU A N 1
ATOM 613 C CA . LEU A 1 79 ? -39.518 5.935 -7.246 1.00 48.06 79 LEU A CA 1
ATOM 614 C C . LEU A 1 79 ? -39.556 7.259 -8.021 1.00 48.06 79 LEU A C 1
ATOM 616 O O . LEU A 1 79 ? -40.633 7.816 -8.243 1.00 48.06 79 LEU A O 1
ATOM 620 N N . ASN A 1 80 ? -38.400 7.750 -8.458 1.00 60.62 80 ASN A N 1
ATOM 621 C CA . ASN A 1 80 ? -38.356 8.735 -9.532 1.00 60.62 80 ASN A CA 1
ATOM 622 C C . ASN A 1 80 ? -38.628 8.005 -10.855 1.00 60.62 80 ASN A C 1
ATOM 624 O O . ASN A 1 80 ? -37.971 7.017 -11.177 1.00 60.62 80 ASN A O 1
ATOM 628 N N . ASN A 1 81 ? -39.606 8.479 -11.631 1.00 67.62 81 ASN A N 1
ATOM 629 C CA . ASN A 1 81 ? -39.980 7.842 -12.903 1.00 67.62 81 ASN A CA 1
ATOM 630 C C . ASN A 1 81 ? -38.806 7.782 -13.900 1.00 67.62 81 ASN A C 1
ATOM 632 O O . ASN A 1 81 ? -38.716 6.836 -14.675 1.00 67.62 81 ASN A O 1
ATOM 636 N N . GLU A 1 82 ? -37.893 8.753 -13.843 1.00 69.69 82 GLU A N 1
ATOM 637 C CA . GLU A 1 82 ? -36.692 8.814 -14.687 1.00 69.69 82 GLU A CA 1
ATOM 638 C C . GLU A 1 82 ? -35.678 7.707 -14.339 1.00 69.69 82 GLU A C 1
ATOM 640 O O . GLU A 1 82 ? -35.095 7.095 -15.230 1.00 69.69 82 GLU A O 1
ATOM 645 N N . GLU A 1 83 ? -35.518 7.374 -13.053 1.00 69.75 83 GLU A N 1
ATOM 646 C CA . GLU A 1 83 ? -34.620 6.298 -12.599 1.00 69.75 83 GLU A CA 1
ATOM 647 C C . GLU A 1 83 ? -35.143 4.913 -12.984 1.00 69.75 83 GLU A C 1
ATOM 649 O O . GLU A 1 83 ? -34.365 4.017 -13.321 1.00 69.75 83 GLU A O 1
ATOM 654 N N . GLN A 1 84 ? -36.467 4.732 -12.928 1.00 76.50 84 GLN A N 1
ATOM 655 C CA . GLN A 1 84 ? -37.103 3.498 -13.380 1.00 76.50 84 GLN A CA 1
ATOM 656 C C . GLN A 1 84 ? -36.925 3.321 -14.889 1.00 76.50 84 GLN A C 1
ATOM 658 O O . GLN A 1 84 ? -36.662 2.207 -15.327 1.00 76.50 84 GLN A O 1
ATOM 663 N N . GLN A 1 85 ? -37.024 4.403 -15.665 1.00 78.25 85 GLN A N 1
ATOM 664 C CA . GLN A 1 85 ? -36.830 4.356 -17.110 1.00 78.25 85 GLN A CA 1
ATOM 665 C C . GLN A 1 85 ? -35.383 4.003 -17.477 1.00 78.25 85 GLN A C 1
ATOM 667 O O . GLN A 1 85 ? -35.174 3.085 -18.256 1.00 78.25 85 GLN A O 1
ATOM 672 N N . PHE A 1 86 ? -34.387 4.624 -16.835 1.00 81.06 86 PHE A N 1
ATOM 673 C CA . PHE A 1 86 ? -32.977 4.269 -17.047 1.00 81.06 86 PHE A CA 1
ATOM 674 C C . PHE A 1 86 ? -32.681 2.799 -16.705 1.00 81.06 86 PHE A C 1
ATOM 676 O O . PHE A 1 86 ? -31.928 2.122 -17.403 1.00 81.06 86 PHE A O 1
ATOM 683 N N . PHE A 1 87 ? -33.278 2.287 -15.623 1.00 84.44 87 PHE A N 1
ATOM 684 C CA . PHE A 1 87 ? -33.151 0.877 -15.261 1.00 84.44 87 PHE A CA 1
ATOM 685 C C . PHE A 1 87 ? -33.817 -0.053 -16.278 1.00 84.44 87 PHE A C 1
ATOM 687 O O . PHE A 1 87 ? -33.247 -1.086 -16.621 1.00 84.44 87 PHE A O 1
ATOM 694 N N . ASP A 1 88 ? -35.013 0.303 -16.739 1.00 84.44 88 ASP A N 1
ATOM 695 C CA . ASP A 1 88 ? -35.748 -0.470 -17.731 1.00 84.44 88 ASP A CA 1
ATOM 696 C C . ASP A 1 88 ? -34.998 -0.506 -19.077 1.00 84.44 88 ASP A C 1
ATOM 698 O O . ASP A 1 88 ? -34.887 -1.581 -19.660 1.00 84.44 88 ASP A O 1
ATOM 702 N N . ASP A 1 89 ? -34.417 0.616 -19.518 1.00 84.50 89 ASP A N 1
ATOM 703 C CA . ASP A 1 89 ? -33.614 0.703 -20.748 1.00 84.50 89 ASP A CA 1
ATOM 704 C C . ASP A 1 89 ? -32.364 -0.190 -20.660 1.00 84.50 89 ASP A C 1
ATOM 706 O O . ASP A 1 89 ? -32.111 -0.999 -21.552 1.00 84.50 89 ASP A O 1
ATOM 710 N N . PHE A 1 90 ? -31.628 -0.124 -19.541 1.00 88.44 90 PHE A N 1
ATOM 711 C CA . PHE A 1 90 ? -30.491 -1.016 -19.280 1.00 88.44 90 PHE A CA 1
ATOM 712 C C . PHE A 1 90 ? -30.906 -2.494 -19.278 1.00 88.44 90 PHE A C 1
ATOM 714 O O . PHE A 1 90 ? -30.225 -3.347 -19.849 1.00 88.44 90 PHE A O 1
ATOM 721 N N . PHE A 1 91 ? -32.020 -2.818 -18.614 1.00 89.25 91 PHE A N 1
ATOM 722 C CA . PHE A 1 91 ? -32.506 -4.191 -18.531 1.00 89.25 91 PHE A CA 1
ATOM 723 C C . PHE A 1 91 ? -32.915 -4.710 -19.913 1.00 89.25 91 PHE A C 1
ATOM 725 O O . PHE A 1 91 ? -32.649 -5.867 -20.224 1.00 89.25 91 PHE A O 1
ATOM 732 N N . GLU A 1 92 ? -33.551 -3.877 -20.737 1.00 86.94 92 GLU A N 1
ATOM 733 C CA . GLU A 1 92 ? -33.918 -4.219 -22.110 1.00 86.94 92 GLU A CA 1
ATOM 734 C C . GLU A 1 92 ? -32.680 -4.487 -22.974 1.00 86.94 92 GLU A C 1
ATOM 736 O O . GLU A 1 92 ? -32.600 -5.552 -23.583 1.00 86.94 92 GLU A O 1
ATOM 741 N N . GLU A 1 93 ? -31.692 -3.588 -22.956 1.00 87.88 93 GLU A N 1
ATOM 742 C CA . GLU A 1 93 ? -30.467 -3.700 -23.759 1.00 87.88 93 GLU A CA 1
ATOM 743 C C . GLU A 1 93 ? -29.703 -4.999 -23.466 1.00 87.88 93 GLU A C 1
ATOM 745 O O . GLU A 1 93 ? -29.387 -5.765 -24.380 1.00 87.88 93 GLU A O 1
ATOM 750 N N . ILE A 1 94 ? -29.469 -5.295 -22.182 1.00 88.25 94 ILE A N 1
ATOM 751 C CA . ILE A 1 94 ? -28.774 -6.522 -21.775 1.00 88.25 94 ILE A CA 1
ATOM 752 C C . ILE A 1 94 ? -29.612 -7.763 -22.098 1.00 88.25 94 ILE A C 1
ATOM 754 O O . ILE A 1 94 ? -29.070 -8.773 -22.552 1.00 88.25 94 ILE A O 1
ATOM 758 N N . PHE A 1 95 ? -30.930 -7.718 -21.878 1.00 89.00 95 PHE A N 1
ATOM 759 C CA . PHE A 1 95 ? -31.791 -8.869 -22.138 1.00 89.00 95 PHE A CA 1
ATOM 760 C C . PHE A 1 95 ? -31.823 -9.222 -23.625 1.00 89.00 95 PHE A C 1
ATOM 762 O O . PHE A 1 95 ? -31.653 -10.389 -23.970 1.00 89.00 95 PHE A O 1
ATOM 769 N N . GLU A 1 96 ? -32.034 -8.238 -24.499 1.00 86.62 96 GLU A N 1
ATOM 770 C CA . GLU A 1 96 ? -32.098 -8.453 -25.946 1.00 86.62 96 GLU A CA 1
ATOM 771 C C . GLU A 1 96 ? -30.742 -8.903 -26.496 1.00 86.62 96 GLU A C 1
ATOM 773 O O . GLU A 1 96 ? -30.675 -9.904 -27.212 1.00 86.62 96 GLU A O 1
ATOM 778 N N . GLU A 1 97 ? -29.643 -8.259 -26.084 1.00 87.44 97 GLU A N 1
ATOM 779 C CA . GLU A 1 97 ? -28.309 -8.634 -26.549 1.00 87.44 97 GLU A CA 1
ATOM 780 C C . GLU A 1 97 ? -27.967 -10.089 -26.202 1.00 87.44 97 GLU A C 1
ATOM 782 O O . GLU A 1 97 ? -27.499 -10.847 -27.060 1.00 87.44 97 GLU A O 1
ATOM 787 N N . LEU A 1 98 ? -28.171 -10.482 -24.943 1.00 88.44 98 LEU A N 1
ATOM 788 C CA . LEU A 1 98 ? -27.800 -11.818 -24.488 1.00 88.44 98 LEU A CA 1
ATOM 789 C C . LEU A 1 98 ? -28.743 -12.890 -25.042 1.00 88.44 98 LEU A C 1
ATOM 791 O O . LEU A 1 98 ? -28.289 -13.990 -25.377 1.00 88.44 98 LEU A O 1
ATOM 795 N N . ASN A 1 99 ? -30.031 -12.564 -25.175 1.00 88.25 99 ASN A N 1
ATOM 796 C CA . ASN A 1 99 ? -31.021 -13.466 -25.745 1.00 88.25 99 ASN A CA 1
ATOM 797 C C . ASN A 1 99 ? -30.743 -13.766 -27.226 1.00 88.25 99 ASN A C 1
ATOM 799 O O . ASN A 1 99 ? -30.883 -14.914 -27.652 1.00 88.25 99 ASN A O 1
ATOM 803 N N . ASP A 1 100 ? -30.319 -12.759 -27.991 1.00 84.81 100 ASP A N 1
ATOM 804 C CA . ASP A 1 100 ? -30.080 -12.895 -29.429 1.00 84.81 100 ASP A CA 1
ATOM 805 C C . ASP A 1 100 ? -28.716 -13.520 -29.752 1.00 84.81 100 ASP A C 1
ATOM 807 O O . ASP A 1 100 ? -28.600 -14.277 -30.719 1.00 84.81 100 ASP A O 1
ATOM 811 N N . LYS A 1 101 ? -27.675 -13.231 -28.956 1.00 84.56 101 LYS A N 1
ATOM 812 C CA . LYS A 1 101 ? -26.309 -13.722 -29.218 1.00 84.56 101 LYS A CA 1
ATOM 813 C C . LYS A 1 101 ? -26.020 -15.111 -28.659 1.00 84.56 101 LYS A C 1
ATOM 815 O O . LYS A 1 101 ? -25.264 -15.848 -29.290 1.00 84.56 101 LYS A O 1
ATOM 820 N N . TYR A 1 102 ? -26.557 -15.453 -27.486 1.00 88.44 102 TYR A N 1
ATOM 821 C CA . TYR A 1 102 ? -26.142 -16.661 -26.761 1.00 88.44 102 TYR A CA 1
ATOM 822 C C . TYR A 1 102 ? -27.255 -17.692 -26.627 1.00 88.44 102 TYR A C 1
ATOM 824 O O . TYR A 1 102 ? -27.003 -18.876 -26.834 1.00 88.44 102 TYR A O 1
ATOM 832 N N . GLY A 1 103 ? -28.484 -17.269 -26.324 1.00 86.25 103 GLY A N 1
ATOM 833 C CA . GLY A 1 103 ? -29.609 -18.194 -26.237 1.00 86.25 103 GLY A CA 1
ATOM 834 C C . GLY A 1 103 ? -30.776 -17.681 -25.409 1.00 86.25 103 GLY A C 1
ATOM 835 O O . GLY A 1 103 ? -30.718 -16.637 -24.768 1.00 86.25 103 GLY A O 1
ATOM 836 N N . ARG A 1 104 ? -31.869 -18.448 -25.403 1.00 87.75 104 ARG A N 1
ATOM 837 C CA . ARG A 1 104 ? -33.140 -18.008 -24.816 1.00 87.75 104 ARG A CA 1
ATOM 838 C C . ARG A 1 104 ? -33.057 -17.875 -23.293 1.00 87.75 104 ARG A C 1
ATOM 840 O O . ARG A 1 104 ? -32.887 -18.878 -22.591 1.00 87.75 104 ARG A O 1
ATOM 847 N N . ILE A 1 105 ? -33.302 -16.668 -22.788 1.00 89.44 105 ILE A N 1
ATOM 848 C CA . ILE A 1 105 ? -33.320 -16.368 -21.350 1.00 89.44 105 ILE A CA 1
ATOM 849 C C . ILE A 1 105 ? -34.648 -16.834 -20.726 1.00 89.44 105 ILE A C 1
ATOM 851 O O . ILE A 1 105 ? -35.735 -16.555 -21.238 1.00 89.44 105 ILE A O 1
ATOM 855 N N . GLU A 1 106 ? -34.566 -17.573 -19.619 1.00 87.00 106 GLU A N 1
ATOM 856 C CA . GLU A 1 106 ? -35.715 -17.974 -18.797 1.00 87.00 106 GLU A CA 1
ATOM 857 C C . GLU A 1 106 ? -36.067 -16.888 -17.773 1.00 87.00 106 GLU A C 1
ATOM 859 O O . GLU A 1 106 ? -37.236 -16.523 -17.634 1.00 87.00 106 GLU A O 1
ATOM 864 N N . GLU A 1 107 ? -35.062 -16.363 -17.070 1.00 86.88 107 GLU A N 1
ATOM 865 C CA . GLU A 1 107 ? -35.232 -15.349 -16.030 1.00 86.88 107 GLU A CA 1
ATOM 866 C C . GLU A 1 107 ? -33.960 -14.499 -15.894 1.00 86.88 107 GLU A C 1
ATOM 868 O O . GLU A 1 107 ? -32.857 -15.038 -15.847 1.00 86.88 107 GLU A O 1
ATOM 873 N N . MET A 1 108 ? -34.111 -13.175 -15.804 1.00 89.69 108 MET A N 1
ATOM 874 C CA . MET A 1 108 ? -33.023 -12.234 -15.528 1.00 89.69 108 MET A CA 1
ATOM 875 C C . MET A 1 108 ? -33.380 -11.340 -14.340 1.00 89.69 108 MET A C 1
ATOM 877 O O . MET A 1 108 ? -34.486 -10.804 -14.273 1.00 89.69 108 MET A O 1
ATOM 881 N N . ASN A 1 109 ? -32.439 -11.180 -13.411 1.00 90.56 109 ASN A N 1
ATOM 882 C CA . ASN A 1 109 ? -32.626 -10.488 -12.141 1.00 90.56 109 ASN A CA 1
ATOM 883 C C . ASN A 1 109 ? -31.425 -9.579 -11.840 1.00 90.56 109 ASN A C 1
ATOM 885 O O . ASN A 1 109 ? -30.282 -10.010 -11.962 1.00 90.56 109 ASN A O 1
ATOM 889 N N . VAL A 1 110 ? -31.682 -8.343 -11.401 1.00 88.75 110 VAL A N 1
ATOM 890 C CA . VAL A 1 110 ? -30.641 -7.364 -11.037 1.00 88.75 110 VAL A CA 1
ATOM 891 C C . VAL A 1 110 ? -30.710 -7.057 -9.545 1.00 88.75 110 VAL A C 1
ATOM 893 O O . VAL A 1 110 ? -31.795 -6.819 -9.002 1.00 88.75 110 VAL A O 1
ATOM 896 N N . CYS A 1 111 ? -29.555 -7.062 -8.884 1.00 87.31 111 CYS A N 1
ATOM 897 C CA . CYS A 1 111 ? -29.439 -6.799 -7.457 1.00 87.31 111 CYS A CA 1
ATOM 898 C C . CYS A 1 111 ? -29.297 -5.302 -7.136 1.00 87.31 111 CYS A C 1
ATOM 900 O O . CYS A 1 111 ? -28.359 -4.639 -7.563 1.00 87.31 111 CYS A O 1
ATOM 902 N N . ASP A 1 112 ? -30.199 -4.813 -6.286 1.00 83.25 112 ASP A N 1
ATOM 903 C CA . ASP A 1 112 ? -30.206 -3.497 -5.630 1.00 83.25 112 ASP A CA 1
ATOM 904 C C . ASP A 1 112 ? -29.628 -3.588 -4.201 1.00 83.25 112 ASP A C 1
ATOM 906 O O . ASP A 1 112 ? -30.041 -2.906 -3.261 1.00 83.25 112 ASP A O 1
ATOM 910 N N . ASN A 1 113 ? -28.718 -4.539 -3.980 1.00 85.44 113 ASN A N 1
ATOM 911 C CA . ASN A 1 113 ? -28.035 -4.682 -2.702 1.00 85.44 113 ASN A CA 1
ATOM 912 C C . ASN A 1 113 ? -27.054 -3.517 -2.502 1.00 85.44 113 ASN A C 1
ATOM 914 O O . ASN A 1 113 ? -26.391 -3.091 -3.435 1.00 85.44 113 ASN A O 1
ATOM 918 N N . ILE A 1 114 ? -26.905 -3.056 -1.257 1.00 77.31 114 ILE A N 1
ATOM 919 C CA . ILE A 1 114 ? -25.917 -2.021 -0.890 1.00 77.31 114 ILE A CA 1
ATOM 920 C C . ILE A 1 114 ? -24.535 -2.644 -0.628 1.00 77.31 114 ILE A C 1
ATOM 922 O O . ILE A 1 114 ? -23.510 -1.980 -0.712 1.00 77.31 114 ILE A O 1
ATOM 926 N N . GLY A 1 115 ? -24.498 -3.925 -0.252 1.00 75.38 115 GLY A N 1
ATOM 927 C CA . GLY A 1 115 ? -23.249 -4.611 0.061 1.00 75.38 115 GLY A CA 1
ATOM 928 C C . GLY A 1 115 ? -22.414 -4.863 -1.193 1.00 75.38 115 GLY A C 1
ATOM 929 O O . GLY A 1 115 ? -22.933 -5.404 -2.163 1.00 75.38 115 GLY A O 1
ATOM 930 N N . GLU A 1 116 ? -21.117 -4.570 -1.116 1.00 78.44 116 GLU A N 1
ATOM 931 C CA . GLU A 1 116 ? -20.131 -4.718 -2.202 1.00 78.44 116 GLU A CA 1
ATOM 932 C C . GLU A 1 116 ? -20.171 -6.094 -2.890 1.00 78.44 116 GLU A C 1
ATOM 934 O O . GLU A 1 116 ? -20.088 -6.203 -4.104 1.00 78.44 116 GLU A O 1
ATOM 939 N N . HIS A 1 117 ? -20.395 -7.162 -2.123 1.00 81.50 117 HIS A N 1
ATOM 940 C CA . HIS A 1 117 ? -20.483 -8.529 -2.644 1.00 81.50 117 HIS A CA 1
ATOM 941 C C . HIS A 1 117 ? -21.705 -8.825 -3.538 1.00 81.50 117 HIS A C 1
ATOM 943 O O . HIS A 1 117 ? -21.759 -9.898 -4.139 1.00 81.50 117 HIS A O 1
ATOM 949 N N . MET A 1 118 ? -22.708 -7.940 -3.579 1.00 83.50 118 MET A N 1
ATOM 950 C CA . MET A 1 118 ? -23.985 -8.151 -4.280 1.00 83.50 118 MET A CA 1
ATOM 951 C C . MET A 1 118 ? -24.464 -6.945 -5.092 1.00 83.50 118 MET A C 1
ATOM 953 O O . MET A 1 118 ? -25.413 -7.087 -5.863 1.00 83.50 118 MET A O 1
ATOM 957 N N . ILE A 1 119 ? -23.881 -5.766 -4.882 1.00 84.94 119 ILE A N 1
ATOM 958 C CA . ILE A 1 119 ? -24.284 -4.538 -5.566 1.00 84.94 119 ILE A CA 1
ATOM 959 C C . ILE A 1 119 ? -24.084 -4.680 -7.076 1.00 84.94 119 ILE A C 1
ATOM 961 O O . ILE A 1 119 ? -23.082 -5.229 -7.527 1.00 84.94 119 ILE A O 1
ATOM 965 N N . GLY A 1 120 ? -25.089 -4.273 -7.853 1.00 84.06 120 GLY A N 1
ATOM 966 C CA . GLY A 1 120 ? -25.010 -4.257 -9.316 1.00 84.06 120 GLY A CA 1
ATOM 967 C C . GLY A 1 120 ? -24.916 -5.630 -9.989 1.00 84.06 120 GLY A C 1
ATOM 968 O O . GLY A 1 120 ? -24.776 -5.699 -11.210 1.00 84.06 120 GLY A O 1
ATOM 969 N N . ASN A 1 121 ? -24.999 -6.729 -9.232 1.00 91.31 121 ASN A N 1
ATOM 970 C CA . ASN A 1 121 ? -24.915 -8.078 -9.781 1.00 91.31 121 ASN A CA 1
ATOM 971 C C . ASN A 1 121 ? -26.140 -8.399 -10.644 1.00 91.31 121 ASN A C 1
ATOM 973 O O . ASN A 1 121 ? -27.284 -8.225 -10.212 1.00 91.31 121 ASN A O 1
ATOM 977 N N . VAL A 1 122 ? -25.893 -8.921 -11.845 1.00 91.50 122 VAL A N 1
ATOM 978 C CA . VAL A 1 122 ? -26.930 -9.350 -12.787 1.00 91.50 122 VAL A CA 1
ATOM 979 C C . VAL A 1 122 ? -26.884 -10.865 -12.913 1.00 91.50 122 VAL A C 1
ATOM 981 O O . VAL A 1 122 ? -25.878 -11.440 -13.320 1.00 91.50 122 VAL A O 1
ATOM 984 N N . TYR A 1 123 ? -27.985 -11.517 -12.558 1.00 92.75 123 TYR A N 1
ATOM 985 C CA . TYR A 1 123 ? -28.158 -12.958 -12.679 1.00 92.75 123 TYR A CA 1
ATOM 986 C C . TYR A 1 123 ? -29.016 -13.262 -13.898 1.00 92.75 123 TYR A C 1
ATOM 988 O O . TYR A 1 123 ? -30.143 -12.776 -13.996 1.00 92.75 123 TYR A O 1
ATOM 996 N N . ILE A 1 124 ? -28.505 -14.096 -14.798 1.00 92.50 124 ILE A N 1
ATOM 997 C CA . ILE A 1 124 ? -29.195 -14.516 -16.017 1.00 92.50 124 ILE A CA 1
ATOM 998 C C . ILE A 1 124 ? -29.302 -16.030 -16.009 1.00 92.50 124 ILE A C 1
ATOM 1000 O O . ILE A 1 124 ? -28.293 -16.725 -15.963 1.00 92.50 124 ILE A O 1
ATOM 1004 N N . LYS A 1 125 ? -30.522 -16.549 -16.078 1.00 91.56 125 LYS A N 1
ATOM 1005 C CA . LYS A 1 125 ? -30.792 -17.974 -16.216 1.00 91.56 125 LYS A CA 1
ATOM 1006 C C . LYS A 1 125 ? -31.225 -18.280 -17.643 1.00 91.56 125 LYS A C 1
ATOM 1008 O O . LYS A 1 125 ? -32.249 -17.774 -18.102 1.00 91.56 125 LYS A O 1
ATOM 1013 N N . PHE A 1 126 ? -30.458 -19.115 -18.330 1.00 90.75 126 PHE A N 1
ATOM 1014 C CA . PHE A 1 126 ? -30.745 -19.588 -19.680 1.00 90.75 126 PHE A CA 1
ATOM 1015 C C . PHE A 1 126 ? -31.596 -20.861 -19.658 1.00 90.75 126 PHE A C 1
ATOM 1017 O O . PHE A 1 126 ? -31.582 -21.628 -18.698 1.00 90.75 126 PHE A O 1
ATOM 1024 N N . CYS A 1 127 ? -32.318 -21.120 -20.752 1.00 87.38 127 CYS A N 1
ATOM 1025 C CA . CYS A 1 127 ? -33.059 -22.374 -20.920 1.00 87.38 127 CYS A CA 1
ATOM 1026 C C . CYS A 1 127 ? -32.136 -23.604 -21.029 1.00 87.38 127 CYS A C 1
ATOM 1028 O O . CYS A 1 127 ? -32.594 -24.726 -20.808 1.00 87.38 127 CYS A O 1
ATOM 1030 N N . ARG A 1 128 ? -30.877 -23.412 -21.443 1.00 86.81 128 ARG A N 1
ATOM 1031 C CA . ARG A 1 128 ? -29.880 -24.468 -21.659 1.00 86.81 128 ARG A CA 1
ATOM 1032 C C . ARG A 1 128 ? -28.561 -24.097 -20.990 1.00 86.81 128 ARG A C 1
ATOM 1034 O O . ARG A 1 128 ? -28.181 -22.933 -20.963 1.00 86.81 128 ARG A O 1
ATOM 1041 N N . GLU A 1 129 ? -27.856 -25.110 -20.501 1.00 87.94 129 GLU A N 1
ATOM 1042 C CA . GLU A 1 129 ? -26.544 -24.967 -19.849 1.00 87.94 129 GLU A CA 1
ATOM 1043 C C . GLU A 1 129 ? -25.441 -24.597 -20.852 1.00 87.94 129 GLU A C 1
ATOM 1045 O O . GLU A 1 129 ? -24.558 -23.807 -20.534 1.00 87.94 129 GLU A O 1
ATOM 1050 N N . GLU A 1 130 ? -25.535 -25.093 -22.090 1.00 88.31 130 GLU A N 1
ATOM 1051 C CA . GLU A 1 130 ? -24.591 -24.769 -23.173 1.00 88.31 130 GLU A CA 1
ATOM 1052 C C . GLU A 1 130 ? -24.602 -23.269 -23.516 1.00 88.31 130 GLU A C 1
ATOM 1054 O O . GLU A 1 130 ? -23.551 -22.664 -23.724 1.00 88.31 130 GLU A O 1
ATOM 1059 N N . ASP A 1 131 ? -25.786 -22.647 -23.522 1.00 91.00 131 ASP A N 1
ATOM 1060 C CA . ASP A 1 131 ? -25.953 -21.218 -23.818 1.00 91.00 131 ASP A CA 1
ATOM 1061 C C . ASP A 1 131 ? -25.288 -20.354 -22.729 1.00 91.00 131 ASP A C 1
ATOM 1063 O O . ASP A 1 131 ? -24.653 -19.342 -23.030 1.00 91.00 131 ASP A O 1
ATOM 1067 N N . ALA A 1 132 ? -25.372 -20.786 -21.465 1.00 89.75 132 ALA A N 1
ATOM 1068 C CA . ALA A 1 132 ? -24.734 -20.119 -20.332 1.00 89.75 132 ALA A CA 1
ATOM 1069 C C . ALA A 1 132 ? -23.200 -20.180 -20.412 1.00 89.75 132 ALA A C 1
ATOM 1071 O O . ALA A 1 132 ? -22.527 -19.172 -20.191 1.00 89.75 132 ALA A O 1
ATOM 1072 N N . GLU A 1 133 ? -22.635 -21.333 -20.779 1.00 89.44 133 GLU A N 1
ATOM 1073 C CA . GLU A 1 133 ? -21.187 -21.477 -20.967 1.00 89.44 133 GLU A CA 1
ATOM 1074 C C . GLU A 1 133 ? -20.679 -20.628 -22.146 1.00 89.44 133 GLU A C 1
ATOM 1076 O O . GLU A 1 133 ? -19.658 -19.944 -22.035 1.00 89.44 133 GLU A O 1
ATOM 1081 N N . ASN A 1 134 ? -21.419 -20.617 -23.259 1.00 88.62 134 ASN A N 1
ATOM 1082 C CA . ASN A 1 134 ? -21.108 -19.782 -24.421 1.00 88.62 134 ASN A CA 1
ATOM 1083 C C . ASN A 1 134 ? -21.182 -18.285 -24.091 1.00 88.62 134 ASN A C 1
ATOM 1085 O O . ASN A 1 134 ? -20.353 -17.511 -24.571 1.00 88.62 134 ASN A O 1
ATOM 1089 N N . CYS A 1 135 ? -22.139 -17.885 -23.250 1.00 89.62 135 CYS A N 1
ATOM 1090 C CA . CYS A 1 135 ? -22.268 -16.521 -22.747 1.00 89.62 135 CYS A CA 1
ATOM 1091 C C . CYS A 1 135 ? -21.019 -16.093 -21.965 1.00 89.62 135 CYS A C 1
ATOM 1093 O O . CYS A 1 135 ? -20.416 -15.076 -22.301 1.00 89.62 135 CYS A O 1
ATOM 1095 N N . VAL A 1 136 ? -20.561 -16.896 -20.998 1.00 89.19 136 VAL A N 1
ATOM 1096 C CA . VAL A 1 136 ? -19.356 -16.581 -20.206 1.00 89.19 136 VAL A CA 1
ATOM 1097 C C . VAL A 1 136 ? -18.119 -16.445 -21.099 1.00 89.19 136 VAL A C 1
ATOM 1099 O O . VAL A 1 136 ? -17.447 -15.418 -21.049 1.00 89.19 136 VAL A O 1
ATOM 1102 N N . LYS A 1 137 ? -17.866 -17.418 -21.985 1.00 87.56 137 LYS A N 1
ATOM 1103 C CA . LYS A 1 137 ? -16.718 -17.375 -22.915 1.00 87.56 137 LYS A CA 1
ATOM 1104 C C . LYS A 1 137 ? -16.789 -16.200 -23.890 1.00 87.56 137 LYS A C 1
ATOM 1106 O O . LYS A 1 137 ? -15.766 -15.645 -24.271 1.00 87.56 137 LYS A O 1
ATOM 1111 N N . GLY A 1 138 ? -17.991 -15.835 -24.332 1.00 85.19 138 GLY A N 1
ATOM 1112 C CA . GLY A 1 138 ? -18.192 -14.741 -25.279 1.00 85.19 138 GLY A CA 1
ATOM 1113 C C . GLY A 1 138 ? -18.171 -13.350 -24.646 1.00 85.19 138 GLY A C 1
ATOM 1114 O O . GLY A 1 138 ? -18.002 -12.369 -25.370 1.00 85.19 138 GLY A O 1
ATOM 1115 N N . LEU A 1 139 ? -18.379 -13.250 -23.333 1.00 86.94 139 LEU A N 1
ATOM 1116 C CA . LEU A 1 139 ? -18.276 -12.007 -22.566 1.00 86.94 139 LEU A CA 1
ATOM 1117 C C . LEU A 1 139 ? -16.876 -11.803 -21.967 1.00 86.94 139 LEU A C 1
ATOM 1119 O O . LEU A 1 139 ? -16.538 -10.679 -21.599 1.00 86.94 139 LEU A O 1
ATOM 1123 N N . GLU A 1 140 ? -16.046 -12.847 -21.926 1.00 79.44 140 GLU A N 1
ATOM 1124 C CA . GLU A 1 140 ? -14.653 -12.770 -21.493 1.00 79.44 140 GLU A CA 1
ATOM 1125 C C . GLU A 1 140 ? -13.876 -11.753 -22.359 1.00 79.44 140 GLU A C 1
ATOM 1127 O O . GLU A 1 140 ? -13.786 -11.884 -23.581 1.00 79.44 140 GLU A O 1
ATOM 1132 N N . ASN A 1 141 ? -13.325 -10.710 -21.724 1.00 74.94 141 ASN A N 1
ATOM 1133 C CA . ASN A 1 141 ? -12.648 -9.554 -22.349 1.00 74.94 141 ASN A CA 1
ATOM 1134 C C . ASN A 1 141 ? -13.546 -8.539 -23.086 1.00 74.94 141 ASN A C 1
ATOM 1136 O O . ASN A 1 141 ? -13.035 -7.695 -23.830 1.00 74.94 141 ASN A O 1
ATOM 1140 N N . ARG A 1 142 ? -14.868 -8.564 -22.881 1.00 80.19 142 ARG A N 1
ATOM 1141 C CA . ARG A 1 142 ? -15.765 -7.507 -23.375 1.00 80.19 142 ARG A CA 1
ATOM 1142 C C . ARG A 1 142 ? -15.886 -6.354 -22.382 1.00 80.19 142 ARG A C 1
ATOM 1144 O O . ARG A 1 142 ? -15.730 -6.526 -21.178 1.00 80.19 142 ARG A O 1
ATOM 1151 N N . TRP A 1 143 ? -16.173 -5.172 -22.919 1.00 80.00 143 TRP A N 1
ATOM 1152 C CA . TRP A 1 143 ? -16.310 -3.929 -22.166 1.00 80.00 143 TRP A CA 1
ATOM 1153 C C . TRP A 1 143 ? -17.742 -3.411 -22.298 1.00 80.00 143 TRP A C 1
ATOM 1155 O O . TRP A 1 143 ? -18.307 -3.443 -23.394 1.00 80.00 143 TRP A O 1
ATOM 1165 N N . PHE A 1 144 ? -18.311 -2.924 -21.199 1.00 77.31 144 PHE A N 1
ATOM 1166 C CA . PHE A 1 144 ? -19.621 -2.280 -21.143 1.00 77.31 144 PHE A CA 1
ATOM 1167 C C . PHE A 1 144 ? -19.481 -0.965 -20.373 1.00 77.31 144 PHE A C 1
ATOM 1169 O O . PHE A 1 144 ? -18.914 -0.947 -19.286 1.00 77.31 144 PHE A O 1
ATOM 1176 N N . ASN A 1 145 ? -19.930 0.153 -20.955 1.00 69.62 145 ASN A N 1
ATOM 1177 C CA . ASN A 1 145 ? -19.822 1.495 -20.358 1.00 69.62 145 ASN A CA 1
ATOM 1178 C C . ASN A 1 145 ? -18.421 1.885 -19.829 1.00 69.62 145 ASN A C 1
ATOM 1180 O O . ASN A 1 145 ? -18.302 2.651 -18.879 1.00 69.62 145 ASN A O 1
ATOM 1184 N N . GLY A 1 146 ? -17.352 1.400 -20.473 1.00 67.50 146 GLY A N 1
ATOM 1185 C CA . GLY A 1 146 ? -15.969 1.732 -20.105 1.00 67.50 146 GLY A CA 1
ATOM 1186 C C . GLY A 1 146 ? -15.350 0.841 -19.024 1.00 67.50 146 GLY A C 1
ATOM 1187 O O . GLY A 1 146 ? -14.188 1.050 -18.689 1.00 67.50 146 GLY A O 1
ATOM 1188 N N . GLU A 1 147 ? -16.068 -0.178 -18.542 1.00 76.06 147 GLU A N 1
ATOM 1189 C CA . GLU A 1 147 ? -15.561 -1.176 -17.594 1.00 76.06 147 GLU A CA 1
ATOM 1190 C C . GLU A 1 147 ? -15.562 -2.593 -18.200 1.00 76.06 147 GLU A C 1
ATOM 1192 O O . GLU A 1 147 ? -16.409 -2.906 -19.047 1.00 76.06 147 GLU A O 1
ATOM 1197 N N . PRO A 1 148 ? -14.622 -3.472 -17.803 1.00 81.62 148 PRO A N 1
ATOM 1198 C CA . PRO A 1 148 ? -14.628 -4.871 -18.222 1.00 81.62 148 PRO A CA 1
ATOM 1199 C C . PRO A 1 148 ? -15.795 -5.639 -17.585 1.00 81.62 148 PRO A C 1
ATOM 1201 O O . PRO A 1 148 ? -16.083 -5.495 -16.397 1.00 81.62 148 PRO A O 1
ATOM 1204 N N . ILE A 1 149 ? -16.447 -6.501 -18.367 1.00 86.44 149 ILE A N 1
ATOM 1205 C CA . ILE A 1 149 ? -17.529 -7.367 -17.887 1.00 86.44 149 ILE A CA 1
ATOM 1206 C C . ILE A 1 149 ? -16.921 -8.602 -17.212 1.00 86.44 149 ILE A C 1
ATOM 1208 O O . ILE A 1 149 ? -16.246 -9.403 -17.858 1.00 86.44 149 ILE A O 1
ATOM 1212 N N . TYR A 1 150 ? -17.216 -8.801 -15.927 1.00 86.81 150 TYR A N 1
ATOM 1213 C CA . TYR A 1 150 ? -16.831 -10.007 -15.191 1.00 86.81 150 TYR A CA 1
ATOM 1214 C C . TYR A 1 150 ? -17.983 -11.018 -15.189 1.00 86.81 150 TYR A C 1
ATOM 1216 O O . TYR A 1 150 ? -18.915 -10.904 -14.389 1.00 86.81 150 TYR A O 1
ATOM 1224 N N . ALA A 1 151 ? -17.924 -11.993 -16.098 1.00 89.81 151 ALA A N 1
ATOM 1225 C CA . ALA A 1 151 ? -18.922 -13.051 -16.242 1.00 89.81 151 ALA A CA 1
ATOM 1226 C C . ALA A 1 151 ? -18.439 -14.373 -15.629 1.00 89.81 151 ALA A C 1
ATOM 1228 O O . ALA A 1 151 ? -17.343 -14.835 -15.930 1.00 89.81 151 ALA A O 1
ATOM 1229 N N . GLU A 1 152 ? -19.269 -15.009 -14.801 1.00 90.75 152 GLU A N 1
ATOM 1230 C CA . GLU A 1 152 ? -18.973 -16.300 -14.167 1.00 90.75 152 GLU A CA 1
ATOM 1231 C C . GLU A 1 152 ? -20.211 -17.206 -14.136 1.00 90.75 152 GLU A C 1
ATOM 1233 O O . GLU A 1 152 ? -21.350 -16.735 -14.100 1.00 90.75 152 GLU A O 1
ATOM 1238 N N . LEU A 1 153 ? -20.006 -18.527 -14.105 1.00 90.75 153 LEU A N 1
ATOM 1239 C CA . LEU A 1 153 ? -21.095 -19.478 -13.869 1.00 90.75 153 LEU A CA 1
ATOM 1240 C C . LEU A 1 153 ? -21.512 -19.452 -12.395 1.00 90.75 153 LEU A C 1
ATOM 1242 O O . LEU A 1 153 ? -20.685 -19.527 -11.486 1.00 90.75 153 LEU A O 1
ATOM 1246 N N . SER A 1 154 ? -22.818 -19.386 -12.156 1.00 90.75 154 SER A N 1
ATOM 1247 C CA . SER A 1 154 ? -23.402 -19.276 -10.822 1.00 90.75 154 SER A CA 1
ATOM 1248 C C . SER A 1 154 ? -24.084 -20.581 -10.404 1.00 90.75 154 SER A C 1
ATOM 1250 O O . SER A 1 154 ? -24.843 -21.141 -11.193 1.00 90.75 154 SER A O 1
ATOM 1252 N N . PRO A 1 155 ? -23.897 -21.071 -9.163 1.00 86.31 155 PRO A N 1
ATOM 1253 C CA . PRO A 1 155 ? -24.561 -22.281 -8.663 1.00 86.31 155 PRO A CA 1
ATOM 1254 C C . PRO A 1 155 ? -26.065 -22.095 -8.384 1.00 86.31 155 PRO A C 1
ATOM 1256 O O . PRO A 1 155 ? -26.751 -23.051 -8.019 1.00 86.31 155 PRO A O 1
ATOM 1259 N N . VAL A 1 156 ? -26.597 -20.875 -8.527 1.00 86.19 156 VAL A N 1
ATOM 1260 C CA . VAL A 1 156 ? -27.993 -20.552 -8.205 1.00 86.19 156 VAL A CA 1
ATOM 1261 C C . VAL A 1 156 ? -28.946 -21.219 -9.190 1.00 86.19 156 VAL A C 1
ATOM 1263 O O . VAL A 1 156 ? -28.913 -20.944 -10.386 1.00 86.19 156 VAL A O 1
ATOM 1266 N N . THR A 1 157 ? -29.852 -22.049 -8.677 1.00 80.62 157 THR A N 1
ATOM 1267 C CA . THR A 1 157 ? -30.873 -22.749 -9.478 1.00 80.62 157 THR A CA 1
ATOM 1268 C C . THR A 1 157 ? -32.296 -22.234 -9.235 1.00 80.62 157 THR A C 1
ATOM 1270 O O . THR A 1 157 ? -33.118 -22.255 -10.158 1.00 80.62 157 THR A O 1
ATOM 1273 N N . ASP A 1 158 ? -32.588 -21.729 -8.027 1.00 79.62 158 ASP A N 1
ATOM 1274 C CA . ASP A 1 158 ? -33.879 -21.138 -7.646 1.00 79.62 158 ASP A CA 1
ATOM 1275 C C . ASP A 1 158 ? -33.690 -19.770 -6.972 1.00 79.62 158 ASP A C 1
ATOM 1277 O O . ASP A 1 158 ? -33.225 -19.664 -5.834 1.00 79.62 158 ASP A O 1
ATOM 1281 N N . PHE A 1 159 ? -34.110 -18.705 -7.658 1.00 84.50 159 PHE A N 1
ATOM 1282 C CA . PHE A 1 159 ? -34.017 -17.337 -7.145 1.00 84.50 159 PHE A CA 1
ATOM 1283 C C . PHE A 1 159 ? -34.933 -17.072 -5.944 1.00 84.50 159 PHE A C 1
ATOM 1285 O O . PHE A 1 159 ? -34.654 -16.175 -5.149 1.00 84.50 159 PHE A O 1
ATOM 1292 N N . ARG A 1 160 ? -36.008 -17.849 -5.747 1.00 79.94 160 ARG A N 1
ATOM 1293 C CA . ARG A 1 160 ? -36.971 -17.610 -4.654 1.00 79.94 160 ARG A CA 1
ATOM 1294 C C . ARG A 1 160 ? -36.362 -17.859 -3.280 1.00 79.94 160 ARG A C 1
ATOM 1296 O O . ARG A 1 160 ? -36.703 -17.163 -2.327 1.00 79.94 160 ARG A O 1
ATOM 1303 N N . GLU A 1 161 ? -35.462 -18.834 -3.170 1.00 78.38 161 GLU A N 1
ATOM 1304 C CA . GLU A 1 161 ? -34.732 -19.093 -1.923 1.00 78.38 161 GLU A CA 1
ATOM 1305 C C . GLU A 1 161 ? -33.568 -18.120 -1.706 1.00 78.38 161 GLU A C 1
ATOM 1307 O O . GLU A 1 161 ? -33.119 -17.940 -0.571 1.00 78.38 161 GLU A O 1
ATOM 1312 N N . ALA A 1 162 ? -33.108 -17.474 -2.780 1.00 82.50 162 ALA A N 1
ATOM 1313 C CA . ALA A 1 162 ? -32.016 -16.514 -2.751 1.00 82.50 162 ALA A CA 1
ATOM 1314 C C . ALA A 1 162 ? -32.463 -15.083 -2.402 1.00 82.50 162 ALA A C 1
ATOM 1316 O O . ALA A 1 162 ? -31.641 -14.265 -1.985 1.00 82.50 162 ALA A O 1
ATOM 1317 N N . CYS A 1 163 ? -33.757 -14.773 -2.526 1.00 84.56 163 CYS A N 1
ATOM 1318 C CA . CYS A 1 163 ? -34.309 -13.442 -2.276 1.00 84.56 163 CYS A CA 1
ATOM 1319 C C . CYS A 1 163 ? -34.484 -13.108 -0.788 1.00 84.56 163 CYS A C 1
ATOM 1321 O O . CYS A 1 163 ? -34.885 -13.928 0.043 1.00 84.56 163 CYS A O 1
ATOM 1323 N N . CYS A 1 164 ? -34.255 -11.840 -0.445 1.00 82.56 164 CYS A N 1
ATOM 1324 C CA . CYS A 1 164 ? -34.513 -11.320 0.891 1.00 82.56 164 CYS A CA 1
ATOM 1325 C C . CYS A 1 164 ? -36.012 -11.063 1.091 1.00 82.56 164 CYS A C 1
ATOM 1327 O O . CYS A 1 164 ? -36.545 -10.062 0.615 1.00 82.56 164 CYS A O 1
ATOM 1329 N N . ARG A 1 165 ? -36.685 -11.907 1.882 1.00 80.19 165 ARG A N 1
ATOM 1330 C CA . ARG A 1 165 ? -38.125 -11.755 2.177 1.00 80.19 165 ARG A CA 1
ATOM 1331 C C . ARG A 1 165 ? -38.499 -10.395 2.781 1.00 80.19 165 ARG A C 1
ATOM 1333 O O . ARG A 1 165 ? -39.574 -9.881 2.509 1.00 80.19 165 ARG A O 1
ATOM 1340 N N . GLN A 1 166 ? -37.635 -9.805 3.615 1.00 74.75 166 GLN A N 1
ATOM 1341 C CA . GLN A 1 166 ? -37.910 -8.494 4.231 1.00 74.75 166 GLN A CA 1
ATOM 1342 C C . GLN A 1 166 ? -37.912 -7.360 3.200 1.00 74.75 166 GLN A C 1
ATOM 1344 O O . GLN A 1 166 ? -38.735 -6.451 3.291 1.00 74.75 166 GLN A O 1
ATOM 1349 N N . TYR A 1 167 ? -37.003 -7.431 2.224 1.00 77.94 167 TYR A N 1
ATOM 1350 C CA . TYR A 1 167 ? -36.940 -6.475 1.124 1.00 77.94 167 TYR A CA 1
ATOM 1351 C C . TYR A 1 167 ? -38.101 -6.696 0.143 1.00 77.94 167 TYR A C 1
ATOM 1353 O O . TYR A 1 167 ? -38.759 -5.737 -0.241 1.00 77.94 167 TYR A O 1
ATOM 1361 N N . GLU A 1 168 ? -38.433 -7.955 -0.169 1.00 72.19 168 GLU A N 1
ATOM 1362 C CA . GLU A 1 168 ? -39.578 -8.312 -1.024 1.00 72.19 168 GLU A CA 1
ATOM 1363 C C . GLU A 1 168 ? -40.918 -7.794 -0.473 1.00 72.19 168 GLU A C 1
ATOM 1365 O O . GLU A 1 168 ? -41.770 -7.346 -1.233 1.00 72.19 168 GLU A O 1
ATOM 1370 N N . LEU A 1 169 ? -41.095 -7.790 0.853 1.00 71.44 169 LEU A N 1
ATOM 1371 C CA . LEU A 1 169 ? -42.304 -7.274 1.508 1.00 71.44 169 LEU A CA 1
ATOM 1372 C C . LEU A 1 169 ? -42.363 -5.736 1.596 1.00 71.44 169 LEU A C 1
ATOM 1374 O O . LEU A 1 169 ? -43.335 -5.203 2.129 1.00 71.44 169 LEU A O 1
ATOM 1378 N N . GLY A 1 170 ? -41.344 -5.013 1.114 1.00 64.06 170 GLY A N 1
ATOM 1379 C CA . GLY A 1 170 ? -41.315 -3.545 1.110 1.00 64.06 170 GLY A CA 1
ATOM 1380 C C . GLY A 1 170 ? -41.154 -2.900 2.493 1.00 64.06 170 GLY A C 1
ATOM 1381 O O . GLY A 1 170 ? -41.330 -1.695 2.630 1.00 64.06 170 GLY A O 1
ATOM 1382 N N . VAL A 1 171 ? -40.810 -3.683 3.523 1.00 60.69 171 VAL A N 1
ATOM 1383 C CA . VAL A 1 171 ? -40.629 -3.209 4.914 1.00 60.69 171 VAL A CA 1
ATOM 1384 C C . VAL A 1 171 ? -39.217 -2.632 5.138 1.00 60.69 171 VAL A C 1
ATOM 1386 O O . VAL A 1 171 ? -38.919 -2.083 6.196 1.00 60.69 171 VAL A O 1
ATOM 1389 N N . GLY A 1 172 ? -38.346 -2.719 4.127 1.00 65.56 172 GLY A N 1
ATOM 1390 C CA . GLY A 1 172 ? -36.931 -2.373 4.224 1.00 65.56 172 GLY A CA 1
ATOM 1391 C C . GLY A 1 172 ? -36.119 -3.495 4.878 1.00 65.56 172 GLY A C 1
ATOM 1392 O O . GLY A 1 172 ? -36.559 -4.165 5.815 1.00 65.56 172 GLY A O 1
ATOM 1393 N N . CYS A 1 173 ? -34.912 -3.747 4.367 1.00 75.38 173 CYS A N 1
ATOM 1394 C CA . CYS A 1 173 ? -34.043 -4.774 4.933 1.00 75.38 173 CYS A CA 1
ATOM 1395 C C . CYS A 1 173 ? -33.292 -4.237 6.155 1.00 75.38 173 CYS A C 1
ATOM 1397 O O . CYS A 1 173 ? -32.430 -3.369 6.038 1.00 75.38 173 CYS A O 1
ATOM 1399 N N . THR A 1 174 ? -33.537 -4.835 7.321 1.00 71.44 174 THR A N 1
ATOM 1400 C CA . THR A 1 174 ? -32.853 -4.463 8.576 1.00 71.44 174 THR A CA 1
ATOM 1401 C C . THR A 1 174 ? -31.359 -4.796 8.592 1.00 71.44 174 THR A C 1
ATOM 1403 O O . THR A 1 174 ? -30.618 -4.257 9.409 1.00 71.44 174 THR A O 1
ATOM 1406 N N . LYS A 1 175 ? -30.901 -5.675 7.689 1.00 70.12 175 LYS A N 1
ATOM 1407 C CA . LYS A 1 175 ? -29.490 -6.073 7.570 1.00 70.12 175 LYS A CA 1
ATOM 1408 C C . LYS A 1 175 ? -28.652 -5.103 6.728 1.00 70.12 175 LYS A C 1
ATOM 1410 O O . LYS A 1 175 ? -27.428 -5.197 6.782 1.00 70.12 175 LYS A O 1
ATOM 1415 N N . GLY A 1 176 ? -29.274 -4.188 5.976 1.00 74.75 176 GLY A N 1
ATOM 1416 C CA . GLY A 1 176 ? -28.574 -3.188 5.159 1.00 74.75 176 GLY A CA 1
ATOM 1417 C C . GLY A 1 176 ? -27.477 -3.794 4.271 1.00 74.75 176 GLY A C 1
ATOM 1418 O O . GLY A 1 176 ? -27.701 -4.806 3.605 1.00 74.75 176 GLY A O 1
ATOM 1419 N N . ALA A 1 177 ? -26.274 -3.212 4.319 1.00 73.50 177 ALA A N 1
ATOM 1420 C CA . ALA A 1 177 ? -25.089 -3.666 3.579 1.00 73.50 177 ALA A CA 1
ATOM 1421 C C . ALA A 1 177 ? -24.596 -5.082 3.958 1.00 73.50 177 ALA A C 1
ATOM 1423 O O . ALA A 1 177 ? -23.856 -5.703 3.201 1.00 73.50 177 ALA A O 1
ATOM 1424 N N . PHE A 1 178 ? -25.030 -5.630 5.099 1.00 76.94 178 PHE A N 1
ATOM 1425 C CA . PHE A 1 178 ? -24.658 -6.971 5.566 1.00 76.94 178 PHE A CA 1
ATOM 1426 C C . PHE A 1 178 ? -25.664 -8.060 5.160 1.00 76.94 178 PHE A C 1
ATOM 1428 O O . PHE A 1 178 ? -25.601 -9.186 5.666 1.00 76.94 178 PHE A O 1
ATOM 1435 N N . CYS A 1 179 ? -26.644 -7.738 4.310 1.00 81.50 179 CYS A N 1
ATOM 1436 C CA . CYS A 1 179 ? -27.600 -8.724 3.828 1.00 81.50 179 CYS A CA 1
ATOM 1437 C C . CYS A 1 179 ? -26.955 -9.651 2.791 1.00 81.50 179 CYS A C 1
ATOM 1439 O O . CYS A 1 179 ? -26.535 -9.193 1.737 1.00 81.50 179 CYS A O 1
ATOM 1441 N N . ASN A 1 180 ? -26.963 -10.956 3.072 1.00 83.25 180 ASN A N 1
ATOM 1442 C CA . ASN A 1 180 ? -26.466 -11.993 2.160 1.00 83.25 180 ASN A CA 1
ATOM 1443 C C . ASN A 1 180 ? -27.533 -12.497 1.168 1.00 83.25 180 ASN A C 1
ATOM 1445 O O . ASN A 1 180 ? -27.300 -13.488 0.490 1.00 83.25 180 ASN A O 1
ATOM 1449 N N . PHE A 1 181 ? -28.730 -11.908 1.148 1.00 85.12 181 PHE A N 1
ATOM 1450 C CA . PHE A 1 181 ? -29.827 -12.325 0.271 1.00 85.12 181 PHE A CA 1
ATOM 1451 C C . PHE A 1 181 ? -30.071 -11.265 -0.804 1.00 85.12 181 PHE A C 1
ATOM 1453 O O . PHE A 1 181 ? -29.900 -10.071 -0.549 1.00 85.12 181 PHE A O 1
ATOM 1460 N N . MET A 1 182 ? -30.508 -11.699 -1.984 1.00 86.62 182 MET A N 1
ATOM 1461 C CA . MET A 1 182 ? -30.754 -10.838 -3.139 1.00 86.62 182 MET A CA 1
ATOM 1462 C C . MET A 1 182 ? -31.871 -9.832 -2.840 1.00 86.62 182 MET A C 1
ATOM 1464 O O . MET A 1 182 ? -32.992 -10.205 -2.481 1.00 86.62 182 MET A O 1
ATOM 1468 N N . HIS A 1 183 ? -31.560 -8.549 -2.982 1.00 85.88 183 HIS A N 1
ATOM 1469 C CA . HIS A 1 183 ? -32.526 -7.461 -3.058 1.00 85.88 183 HIS A CA 1
ATOM 1470 C C . HIS A 1 183 ? -32.773 -7.212 -4.538 1.00 85.88 183 HIS A C 1
ATOM 1472 O O . HIS A 1 183 ? -31.901 -6.688 -5.215 1.00 85.88 183 HIS A O 1
ATOM 1478 N N . LEU A 1 184 ? -33.902 -7.665 -5.075 1.00 85.38 184 LEU A N 1
ATOM 1479 C CA . LEU A 1 184 ? -34.151 -7.568 -6.513 1.00 85.38 184 LEU A CA 1
ATOM 1480 C C . LEU A 1 184 ? -34.804 -6.239 -6.868 1.00 85.38 184 LEU A C 1
ATOM 1482 O O . LEU A 1 184 ? -35.858 -5.910 -6.316 1.00 85.38 184 LEU A O 1
ATOM 1486 N N . LYS A 1 185 ? -34.222 -5.522 -7.834 1.00 83.56 185 LYS A N 1
ATOM 1487 C CA . LYS A 1 185 ? -34.837 -4.315 -8.386 1.00 83.56 185 LYS A CA 1
ATOM 1488 C C . LYS A 1 185 ? -36.017 -4.704 -9.290 1.00 83.56 185 LYS A C 1
ATOM 1490 O O . LYS A 1 185 ? -35.838 -5.510 -10.208 1.00 83.56 185 LYS A O 1
ATOM 1495 N N . PRO A 1 186 ? -37.238 -4.198 -9.045 1.00 79.25 186 PRO A N 1
ATOM 1496 C CA . PRO A 1 186 ? -38.388 -4.537 -9.872 1.00 79.25 186 PRO A CA 1
ATOM 1497 C C . PRO A 1 186 ? -38.331 -3.815 -11.227 1.00 79.25 186 PRO A C 1
ATOM 1499 O O . PRO A 1 186 ? -38.173 -2.600 -11.288 1.00 79.25 186 PRO A O 1
ATOM 1502 N N . ILE A 1 187 ? -38.529 -4.562 -12.314 1.00 84.06 187 ILE A N 1
ATOM 1503 C CA . ILE A 1 187 ? -38.763 -4.003 -13.658 1.00 84.06 187 ILE A CA 1
ATOM 1504 C C . ILE A 1 187 ? -40.190 -3.461 -13.791 1.00 84.06 187 ILE A C 1
ATOM 1506 O O . ILE A 1 187 ? -41.115 -3.954 -13.123 1.00 84.06 187 ILE A O 1
ATOM 1510 N N . SER A 1 188 ? -40.409 -2.495 -14.689 1.00 81.31 188 SER A N 1
ATOM 1511 C CA . SER A 1 188 ? -41.767 -2.016 -14.948 1.00 81.31 188 SER A CA 1
ATOM 1512 C C . SER A 1 188 ? -42.676 -3.114 -15.508 1.00 81.31 188 SER A C 1
ATOM 1514 O O . SER A 1 188 ? -42.272 -4.089 -16.152 1.00 81.31 188 SER A O 1
ATOM 1516 N N . ARG A 1 189 ? -43.981 -2.959 -15.255 1.00 77.06 189 ARG A N 1
ATOM 1517 C CA . ARG A 1 189 ? -45.003 -3.907 -15.729 1.00 77.06 189 ARG A CA 1
ATOM 1518 C C . ARG A 1 189 ? -45.089 -3.961 -17.255 1.00 77.06 189 ARG A C 1
ATOM 1520 O O . ARG A 1 189 ? -45.537 -4.975 -17.788 1.00 77.06 189 ARG A O 1
ATOM 1527 N N . GLU A 1 190 ? -44.723 -2.877 -17.930 1.00 78.31 190 GLU A N 1
ATOM 1528 C CA . GLU A 1 190 ? -44.743 -2.768 -19.387 1.00 78.31 190 GLU A CA 1
ATOM 1529 C C . GLU A 1 190 ? -43.570 -3.531 -19.996 1.00 78.31 190 GLU A C 1
ATOM 1531 O O . GLU A 1 190 ? -43.809 -4.431 -20.806 1.00 78.31 190 GLU A O 1
ATOM 1536 N N . LEU A 1 191 ? -42.350 -3.289 -19.500 1.00 80.50 191 LEU A N 1
ATOM 1537 C CA . LEU A 1 191 ? -41.153 -4.008 -19.929 1.00 80.50 191 LEU A CA 1
ATOM 1538 C C . LEU A 1 191 ? -41.277 -5.515 -19.678 1.00 80.50 191 LEU A C 1
ATOM 1540 O O . LEU A 1 191 ? -41.038 -6.329 -20.568 1.00 80.50 191 LEU A O 1
ATOM 1544 N N . ARG A 1 192 ? -41.779 -5.916 -18.503 1.00 78.69 192 ARG A N 1
ATOM 1545 C CA . ARG A 1 192 ? -42.011 -7.337 -18.197 1.00 78.69 192 ARG A CA 1
ATOM 1546 C C . ARG A 1 192 ? -42.953 -8.008 -19.194 1.00 78.69 192 ARG A C 1
ATOM 1548 O O . ARG A 1 192 ? -42.751 -9.168 -19.552 1.00 78.69 192 ARG A O 1
ATOM 1555 N N . ARG A 1 193 ? -44.008 -7.301 -19.613 1.00 77.81 193 ARG A N 1
ATOM 1556 C CA . ARG A 1 193 ? -44.980 -7.814 -20.587 1.00 77.81 193 ARG A CA 1
ATOM 1557 C C . ARG A 1 193 ? -44.357 -7.932 -21.977 1.00 77.81 193 ARG A C 1
ATOM 1559 O O . ARG A 1 193 ? -44.685 -8.888 -22.676 1.00 77.81 193 ARG A O 1
ATOM 1566 N N . LYS A 1 194 ? -43.482 -6.992 -22.345 1.00 80.50 194 LYS A N 1
ATOM 1567 C CA . LYS A 1 194 ? -42.742 -6.977 -23.611 1.00 80.50 194 LYS A CA 1
ATOM 1568 C C . LYS A 1 194 ? -41.752 -8.144 -23.699 1.00 80.50 194 LYS A C 1
ATOM 1570 O O . LYS A 1 194 ? -41.843 -8.920 -24.642 1.00 80.50 194 LYS A O 1
ATOM 1575 N N . LEU A 1 195 ? -40.897 -8.322 -22.690 1.00 79.06 195 LEU A N 1
ATOM 1576 C CA . LEU A 1 195 ? -39.804 -9.303 -22.723 1.00 79.06 195 LEU A CA 1
ATOM 1577 C C . LEU A 1 195 ? -40.260 -10.753 -22.481 1.00 79.06 195 LEU A C 1
ATOM 1579 O O . LEU A 1 195 ? -39.809 -11.670 -23.161 1.00 79.06 195 LEU A O 1
ATOM 1583 N N . TYR A 1 196 ? -41.188 -10.988 -21.543 1.00 75.06 196 TYR A N 1
ATOM 1584 C CA . TYR A 1 196 ? -41.578 -12.352 -21.136 1.00 75.06 196 TYR A CA 1
ATOM 1585 C C . TYR A 1 196 ? -42.959 -12.804 -21.652 1.00 75.06 196 TYR A C 1
ATOM 1587 O O . TYR A 1 196 ? -43.331 -13.974 -21.508 1.00 75.06 196 TYR A O 1
ATOM 1595 N N . GLY A 1 197 ? -43.744 -11.904 -22.257 1.00 63.94 197 GLY A N 1
ATOM 1596 C CA . GLY A 1 197 ? -45.093 -12.188 -22.757 1.00 63.94 197 GLY A CA 1
ATOM 1597 C C . GLY A 1 197 ? -46.111 -12.599 -21.674 1.00 63.94 197 GLY A C 1
ATOM 1598 O O . GLY A 1 197 ? -45.817 -12.715 -20.484 1.00 63.94 197 GLY A O 1
ATOM 1599 N N . GLY A 1 198 ? -47.359 -12.866 -22.080 1.00 48.78 198 GLY A N 1
ATOM 1600 C CA . GLY A 1 198 ? -48.479 -13.221 -21.184 1.00 48.78 198 GLY A CA 1
ATOM 1601 C C . GLY A 1 198 ? -48.381 -14.578 -20.460 1.00 48.78 198 GLY A C 1
ATOM 1602 O O . GLY A 1 198 ? -49.384 -15.050 -19.930 1.00 48.78 198 GLY A O 1
ATOM 1603 N N . ARG A 1 199 ? -47.211 -15.236 -20.456 1.00 46.09 199 ARG A N 1
ATOM 1604 C CA . ARG A 1 199 ? -46.973 -16.547 -19.817 1.00 46.09 199 ARG A CA 1
ATOM 1605 C C . ARG A 1 199 ? -46.310 -16.462 -18.439 1.00 46.09 199 ARG A C 1
ATOM 1607 O O . ARG A 1 199 ? -46.214 -17.485 -17.763 1.00 46.09 199 ARG A O 1
ATOM 1614 N N . ALA A 1 200 ? -45.905 -15.278 -17.978 1.00 42.50 200 ALA A N 1
ATOM 1615 C CA . ALA A 1 200 ? -45.434 -15.106 -16.608 1.00 42.50 200 ALA A CA 1
ATOM 1616 C C . ALA A 1 200 ? -46.621 -15.230 -15.633 1.00 42.50 200 ALA A C 1
ATOM 1618 O O . ALA A 1 200 ? -47.410 -14.298 -15.483 1.00 42.50 200 ALA A O 1
ATOM 1619 N N . ARG A 1 201 ? -46.764 -16.383 -14.959 1.00 42.09 201 ARG A N 1
ATOM 1620 C CA . ARG A 1 201 ? -47.632 -16.495 -13.774 1.00 42.09 201 ARG A CA 1
ATOM 1621 C C . ARG A 1 201 ? -47.227 -15.388 -12.802 1.00 42.09 201 ARG A C 1
ATOM 1623 O O . ARG A 1 201 ? -46.083 -15.376 -12.358 1.00 42.09 201 ARG A O 1
ATOM 1630 N N . SER A 1 202 ? -48.135 -14.471 -12.479 1.00 37.09 202 SER A N 1
ATOM 1631 C CA . SER A 1 202 ? -47.950 -13.538 -11.368 1.00 37.09 202 SER A CA 1
ATOM 1632 C C . SER A 1 202 ? -47.737 -14.341 -10.083 1.00 37.09 202 SER A C 1
ATOM 1634 O O . SER A 1 202 ? -48.650 -15.066 -9.689 1.00 37.09 202 SER A O 1
ATOM 1636 N N . PRO A 1 203 ? -46.607 -14.223 -9.370 1.00 37.53 203 PRO A N 1
ATOM 1637 C CA . PRO A 1 203 ? -46.702 -14.228 -7.926 1.00 37.53 203 PRO A CA 1
ATOM 1638 C C . PRO A 1 203 ? -47.287 -12.857 -7.573 1.00 37.53 203 PRO A C 1
ATOM 1640 O O . PRO A 1 203 ? -46.732 -11.833 -7.978 1.00 37.53 203 PRO A O 1
ATOM 1643 N N . ASP A 1 204 ? -48.428 -12.807 -6.892 1.00 38.97 204 ASP A N 1
ATOM 1644 C CA . ASP A 1 204 ? -48.889 -11.583 -6.235 1.00 38.97 204 ASP A CA 1
ATOM 1645 C C . ASP A 1 204 ? -47.808 -11.154 -5.216 1.00 38.97 204 ASP A C 1
ATOM 1647 O O . ASP A 1 204 ? -47.857 -11.515 -4.046 1.00 38.97 204 ASP A O 1
ATOM 1651 N N . ARG A 1 205 ? -46.771 -10.431 -5.672 1.00 47.03 205 ARG A N 1
ATOM 1652 C CA . ARG A 1 205 ? -45.603 -9.986 -4.877 1.00 47.03 205 ARG A CA 1
ATOM 1653 C C . ARG A 1 205 ? -45.911 -8.773 -3.985 1.00 47.03 205 ARG A C 1
ATOM 1655 O O . ARG A 1 205 ? -45.005 -8.110 -3.506 1.00 47.03 205 ARG A O 1
ATOM 1662 N N . PHE A 1 206 ? -47.189 -8.487 -3.748 1.00 32.59 206 PHE A N 1
ATOM 1663 C CA . PHE A 1 206 ? -47.644 -7.518 -2.756 1.00 32.59 206 PHE A CA 1
ATOM 1664 C C . PHE A 1 206 ? -48.814 -8.135 -1.986 1.00 32.59 206 PHE A C 1
ATOM 1666 O O . PHE A 1 206 ? -49.821 -8.477 -2.615 1.00 32.59 206 PHE A O 1
ATOM 1673 N N . PRO A 1 207 ? -48.752 -8.239 -0.646 1.00 31.09 207 PRO A N 1
ATOM 1674 C CA . PRO A 1 207 ? -49.956 -8.421 0.143 1.00 31.09 207 PRO A CA 1
ATOM 1675 C C . PRO A 1 207 ? -50.884 -7.246 -0.172 1.00 31.09 207 PRO A C 1
ATOM 1677 O O . PRO A 1 207 ? -50.554 -6.087 0.094 1.00 31.09 207 PRO A O 1
ATOM 1680 N N . ARG A 1 208 ? -52.049 -7.521 -0.770 1.00 37.53 208 ARG A N 1
ATOM 1681 C CA . ARG A 1 208 ? -53.155 -6.565 -0.694 1.00 37.53 208 ARG A CA 1
ATOM 1682 C C . ARG A 1 208 ? -53.371 -6.321 0.792 1.00 37.53 208 ARG A C 1
ATOM 1684 O O . ARG A 1 208 ? -53.523 -7.286 1.529 1.00 37.53 208 ARG A O 1
ATOM 1691 N N . GLY A 1 209 ? -53.336 -5.061 1.221 1.00 33.38 209 GLY A N 1
ATOM 1692 C CA . GLY A 1 209 ? -53.635 -4.706 2.601 1.00 33.38 209 GLY A CA 1
ATOM 1693 C C . GLY A 1 209 ? -54.954 -5.352 3.011 1.00 33.38 209 GLY A C 1
ATOM 1694 O O . GLY A 1 209 ? -56.013 -4.970 2.504 1.00 33.38 209 GLY A O 1
ATOM 1695 N N . ASP A 1 210 ? -54.866 -6.356 3.881 1.00 30.92 210 ASP A N 1
ATOM 1696 C CA . ASP A 1 210 ? -56.019 -7.027 4.447 1.00 30.92 210 ASP A CA 1
ATOM 1697 C C . ASP A 1 210 ? -56.765 -6.011 5.309 1.00 30.92 210 ASP A C 1
ATOM 1699 O O . ASP A 1 210 ? -56.428 -5.725 6.459 1.00 30.92 210 ASP A O 1
ATOM 1703 N N . ARG A 1 211 ? -57.826 -5.446 4.726 1.00 31.25 211 ARG A N 1
ATOM 1704 C CA . ARG A 1 211 ? -58.991 -5.065 5.512 1.00 31.25 211 ARG A CA 1
ATOM 1705 C C . ARG A 1 211 ? -59.487 -6.355 6.143 1.00 31.25 211 ARG A C 1
ATOM 1707 O O . ARG A 1 211 ? -60.064 -7.186 5.445 1.00 31.25 211 ARG A O 1
ATOM 1714 N N . PHE A 1 212 ? -59.256 -6.489 7.444 1.00 28.91 212 PHE A N 1
ATOM 1715 C CA . PHE A 1 212 ? -59.920 -7.462 8.296 1.00 28.91 212 PHE A CA 1
ATOM 1716 C C . PHE A 1 212 ? -61.400 -7.547 7.915 1.00 28.91 212 PHE A C 1
ATOM 1718 O O . PHE A 1 212 ? -62.179 -6.616 8.134 1.00 28.91 212 PHE A O 1
ATOM 1725 N N . ARG A 1 213 ? -61.771 -8.667 7.302 1.00 30.61 213 ARG A N 1
ATOM 1726 C CA . ARG A 1 213 ? -63.151 -9.107 7.207 1.00 30.61 213 ARG A CA 1
ATOM 1727 C C . ARG A 1 213 ? -63.184 -10.483 7.842 1.00 30.61 213 ARG A C 1
ATOM 1729 O O . ARG A 1 213 ? -62.959 -11.490 7.178 1.00 30.61 213 ARG A O 1
ATOM 1736 N N . ASP A 1 214 ? -63.407 -10.475 9.152 1.00 33.91 214 ASP A N 1
ATOM 1737 C CA . ASP A 1 214 ? -63.882 -11.642 9.876 1.00 33.91 214 ASP A CA 1
ATOM 1738 C C . ASP A 1 214 ? -65.091 -12.203 9.134 1.00 33.91 214 ASP A C 1
ATOM 1740 O O . ASP A 1 214 ? -66.085 -11.511 8.897 1.00 33.91 214 ASP A O 1
ATOM 1744 N N . SER A 1 215 ? -64.989 -13.465 8.748 1.00 31.89 215 SER A N 1
ATOM 1745 C CA . SER A 1 215 ? -66.159 -14.273 8.464 1.00 31.89 215 SER A CA 1
ATOM 1746 C C . SER A 1 215 ? -65.925 -15.630 9.092 1.00 31.89 215 SER A C 1
ATOM 1748 O O . SER A 1 215 ? -65.416 -16.558 8.461 1.00 31.89 215 SER A O 1
ATOM 1750 N N . ASP A 1 216 ? -66.346 -15.725 10.349 1.00 33.25 216 ASP A N 1
ATOM 1751 C CA . ASP A 1 216 ? -66.749 -16.988 10.938 1.00 33.25 216 ASP A CA 1
ATOM 1752 C C . ASP A 1 216 ? -67.729 -17.687 9.993 1.00 33.25 216 ASP A C 1
ATOM 1754 O O . ASP A 1 216 ? -68.730 -17.126 9.538 1.00 33.25 216 ASP A O 1
ATOM 1758 N N . ARG A 1 217 ? -67.412 -18.940 9.681 1.00 32.06 217 ARG A N 1
ATOM 1759 C CA . ARG A 1 217 ? -68.328 -19.862 9.026 1.00 32.06 217 ARG A CA 1
ATOM 1760 C C . ARG A 1 217 ? -69.303 -20.380 10.076 1.00 32.06 217 ARG A C 1
ATOM 1762 O O . ARG A 1 217 ? -68.925 -21.215 10.896 1.00 32.06 217 ARG A O 1
ATOM 1769 N N . ARG A 1 218 ? -70.570 -19.982 9.983 1.00 32.75 218 ARG A N 1
ATOM 1770 C CA . ARG A 1 218 ? -71.688 -20.864 10.331 1.00 32.75 218 ARG A CA 1
ATOM 1771 C C . ARG A 1 218 ? -72.739 -20.806 9.232 1.00 32.75 218 ARG A C 1
ATOM 1773 O O . ARG A 1 218 ? -73.265 -19.748 8.916 1.00 32.75 218 ARG A O 1
ATOM 1780 N N . ASP A 1 219 ? -72.896 -21.977 8.629 1.00 34.00 219 ASP A N 1
ATOM 1781 C CA . ASP A 1 219 ? -74.085 -22.541 7.997 1.00 34.00 219 ASP A CA 1
ATOM 1782 C C . ASP A 1 219 ? -75.356 -21.689 8.152 1.00 34.00 219 ASP A C 1
ATOM 1784 O O . ASP A 1 219 ? -75.787 -21.445 9.274 1.00 34.00 219 ASP A O 1
ATOM 1788 N N . ASP A 1 220 ? -75.978 -21.290 7.041 1.00 34.25 220 ASP A N 1
ATOM 1789 C CA . ASP A 1 220 ? -77.348 -21.729 6.788 1.00 34.25 220 ASP A CA 1
ATOM 1790 C C . ASP A 1 220 ? -77.847 -21.400 5.376 1.00 34.25 220 ASP A C 1
ATOM 1792 O O . ASP A 1 220 ? -77.487 -20.428 4.713 1.00 34.25 220 ASP A O 1
ATOM 1796 N N . ARG A 1 221 ? -78.705 -22.308 4.933 1.00 34.38 221 ARG A N 1
ATOM 1797 C CA . ARG A 1 221 ? -79.384 -22.408 3.645 1.00 34.38 221 ARG A CA 1
ATOM 1798 C C . ARG A 1 221 ? -80.337 -21.226 3.404 1.00 34.38 221 ARG A C 1
ATOM 1800 O O . ARG A 1 221 ? -81.113 -20.903 4.297 1.00 34.38 221 ARG A O 1
ATOM 1807 N N . ARG A 1 222 ? -80.442 -20.750 2.156 1.00 34.91 222 ARG A N 1
ATOM 1808 C CA . ARG A 1 222 ? -81.647 -20.848 1.288 1.00 34.91 222 ARG A CA 1
ATOM 1809 C C . ARG A 1 222 ? -81.650 -19.827 0.147 1.00 34.91 222 ARG A C 1
ATOM 1811 O O . ARG A 1 222 ? -81.254 -18.679 0.299 1.00 34.91 222 ARG A O 1
ATOM 1818 N N . ASP A 1 223 ? -82.159 -20.335 -0.967 1.00 34.81 223 ASP A N 1
ATOM 1819 C CA . ASP A 1 223 ? -82.642 -19.661 -2.163 1.00 34.81 223 ASP A CA 1
ATOM 1820 C C . ASP A 1 223 ? -83.598 -18.482 -1.923 1.00 34.81 223 ASP A C 1
ATOM 1822 O O . ASP A 1 223 ? -84.295 -18.411 -0.911 1.00 34.81 223 ASP A O 1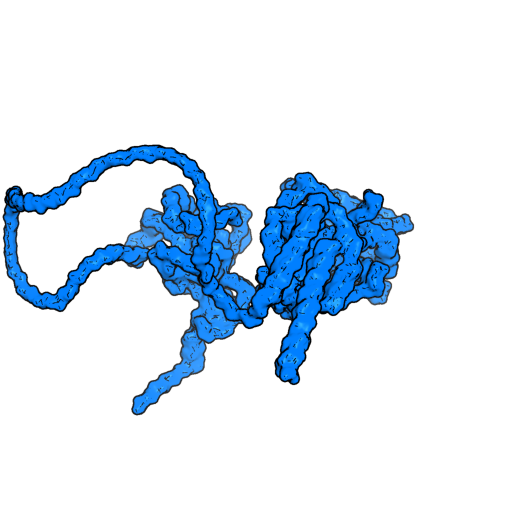
ATOM 1826 N N . ASP A 1 224 ? -83.706 -17.707 -3.008 1.00 35.91 224 ASP A N 1
ATOM 1827 C CA . ASP A 1 224 ? -84.892 -17.046 -3.572 1.00 35.91 224 ASP A CA 1
ATOM 1828 C C . ASP A 1 224 ? -84.953 -15.498 -3.552 1.00 35.91 224 ASP A C 1
ATOM 1830 O O . ASP A 1 224 ? -85.231 -14.850 -2.551 1.00 35.91 224 ASP A O 1
ATOM 1834 N N . ARG A 1 225 ? -84.890 -14.975 -4.791 1.00 34.25 225 ARG A N 1
ATOM 1835 C CA . ARG A 1 225 ? -85.801 -13.991 -5.424 1.00 34.25 225 ARG A CA 1
ATOM 1836 C C . ARG A 1 225 ? -85.624 -12.474 -5.219 1.00 34.25 225 ARG A C 1
ATOM 1838 O O . ARG A 1 225 ? -85.922 -11.913 -4.179 1.00 34.25 225 ARG A O 1
ATOM 1845 N N . ARG A 1 226 ? -85.409 -11.860 -6.395 1.00 33.06 226 ARG A N 1
ATOM 1846 C CA . ARG A 1 226 ? -86.136 -10.738 -7.040 1.00 33.06 226 ARG A CA 1
ATOM 1847 C C . ARG A 1 226 ? -86.075 -9.306 -6.474 1.00 33.06 226 ARG A C 1
ATOM 1849 O O . ARG A 1 226 ? -86.468 -9.023 -5.356 1.00 33.06 226 ARG A O 1
ATOM 1856 N N . ASP A 1 227 ? -85.826 -8.431 -7.456 1.00 33.69 227 ASP A N 1
ATOM 1857 C CA . ASP A 1 227 ? -86.503 -7.161 -7.767 1.00 33.69 227 ASP A CA 1
ATOM 1858 C C . ASP A 1 227 ? -85.986 -5.817 -7.210 1.00 33.69 227 ASP A C 1
ATOM 1860 O O . ASP A 1 227 ? -86.092 -5.492 -6.039 1.00 33.69 227 ASP A O 1
ATOM 1864 N N . SER A 1 228 ? -85.515 -5.002 -8.168 1.00 31.59 228 SER A N 1
ATOM 1865 C CA . SER A 1 228 ? -86.086 -3.709 -8.589 1.00 31.59 228 SER A CA 1
ATOM 1866 C C . SER A 1 228 ? -86.278 -2.537 -7.599 1.00 31.59 228 SER A C 1
ATOM 1868 O O . SER A 1 228 ? -87.155 -2.560 -6.751 1.00 31.59 228 SER A O 1
ATOM 1870 N N . ARG A 1 229 ? -85.644 -1.410 -7.991 1.00 31.36 229 ARG A N 1
ATOM 1871 C CA . ARG A 1 229 ? -86.119 0.005 -7.998 1.00 31.36 229 ARG A CA 1
ATOM 1872 C C . ARG A 1 229 ? -86.244 0.818 -6.691 1.00 31.36 229 ARG A C 1
ATOM 1874 O O . ARG A 1 229 ? -86.862 0.395 -5.732 1.00 31.36 229 ARG A O 1
ATOM 1881 N N . GLY A 1 230 ? -85.861 2.102 -6.826 1.00 27.94 230 GLY A N 1
ATOM 1882 C CA . GLY A 1 230 ? -86.321 3.259 -6.024 1.00 27.94 230 GLY A CA 1
ATOM 1883 C C . GLY A 1 230 ? -85.573 3.418 -4.697 1.00 27.94 230 GLY A C 1
ATOM 1884 O O . GLY A 1 230 ? -85.309 2.434 -4.035 1.00 27.94 230 GLY A O 1
ATOM 1885 N N . GLY A 1 231 ? -85.112 4.587 -4.253 1.00 27.30 231 GLY A N 1
ATOM 1886 C CA . GLY A 1 231 ? -85.695 5.925 -4.339 1.00 27.30 231 GLY A CA 1
ATOM 1887 C C . GLY A 1 231 ? -86.117 6.357 -2.925 1.00 27.30 231 GLY A C 1
ATOM 1888 O O . GLY A 1 231 ? -86.852 5.621 -2.281 1.00 27.30 231 GLY A O 1
ATOM 1889 N N . GLY A 1 232 ? -85.687 7.541 -2.471 1.00 26.72 232 GLY A N 1
ATOM 1890 C CA . GLY A 1 232 ? -86.327 8.262 -1.356 1.00 26.72 232 GLY A CA 1
ATOM 1891 C C . GLY A 1 232 ? -85.637 8.217 0.016 1.00 26.72 232 GLY A C 1
ATOM 1892 O O . GLY A 1 232 ? -85.772 7.256 0.756 1.00 26.72 232 GLY A O 1
ATOM 1893 N N . ASP A 1 233 ? -84.897 9.288 0.303 1.00 26.80 233 ASP A N 1
ATOM 1894 C CA . ASP A 1 233 ? -85.159 10.319 1.329 1.00 26.80 233 ASP A CA 1
ATOM 1895 C C . ASP A 1 233 ? -85.515 9.995 2.808 1.00 26.80 233 ASP A C 1
ATOM 1897 O O . ASP A 1 233 ? -86.271 9.088 3.138 1.00 26.80 233 ASP A O 1
ATOM 1901 N N . TYR A 1 234 ? -85.046 10.930 3.650 1.00 29.11 234 TYR A N 1
ATOM 1902 C CA . TYR A 1 234 ? -85.374 11.292 5.039 1.00 29.11 234 TYR A CA 1
ATOM 1903 C C . TYR A 1 234 ? -84.811 10.505 6.242 1.00 29.11 234 TYR A C 1
ATOM 1905 O O . TYR A 1 234 ? -85.288 9.441 6.618 1.00 29.11 234 TYR A O 1
ATOM 1913 N N . GLY A 1 235 ? -83.979 11.219 7.020 1.00 26.58 235 GLY A N 1
ATOM 1914 C CA . GLY A 1 235 ? -84.371 11.570 8.395 1.00 26.58 235 GLY A CA 1
ATOM 1915 C C . GLY A 1 235 ? -83.369 11.292 9.527 1.00 26.58 235 GLY A C 1
ATOM 1916 O O . GLY A 1 235 ? -83.063 10.144 9.822 1.00 26.58 235 GLY A O 1
ATOM 1917 N N . GLY A 1 236 ? -82.982 12.355 10.253 1.00 28.64 236 GLY A N 1
ATOM 1918 C CA . GLY A 1 236 ? -82.575 12.287 11.671 1.00 28.64 236 GLY A CA 1
ATOM 1919 C C . GLY A 1 236 ? -81.118 12.675 11.970 1.00 28.64 236 GLY A C 1
ATOM 1920 O O . GLY A 1 236 ? -80.255 11.813 12.042 1.00 28.64 236 GLY A O 1
ATOM 1921 N N . GLU A 1 237 ? -80.745 13.963 12.029 1.00 27.88 237 GLU A N 1
ATOM 1922 C CA . GLU A 1 237 ? -80.672 14.773 13.273 1.00 27.88 237 GLU A CA 1
ATOM 1923 C C . GLU A 1 237 ? -79.996 14.043 14.455 1.00 27.88 237 GLU A C 1
ATOM 1925 O O . GLU A 1 237 ? -80.566 13.119 15.016 1.00 27.88 237 GLU A O 1
ATOM 1930 N N . ARG A 1 238 ? -78.790 14.396 14.930 1.00 28.95 238 ARG A N 1
ATOM 1931 C CA . ARG A 1 238 ? -78.406 15.511 15.847 1.00 28.95 238 ARG A CA 1
ATOM 1932 C C . ARG A 1 238 ? -77.143 14.977 16.577 1.00 28.95 238 ARG A C 1
ATOM 1934 O O . ARG A 1 238 ? -77.109 13.795 16.871 1.00 28.95 238 ARG A O 1
ATOM 1941 N N . ARG A 1 239 ? -76.074 15.686 16.962 1.00 29.38 239 ARG A N 1
ATOM 1942 C CA . ARG A 1 239 ? -75.842 17.068 17.419 1.00 29.38 239 ARG A CA 1
ATOM 1943 C C . ARG A 1 239 ? -74.308 17.299 17.465 1.00 29.38 239 ARG A C 1
ATOM 1945 O O . ARG A 1 239 ? -73.610 16.465 18.019 1.00 29.38 239 ARG A O 1
ATOM 1952 N N . ARG A 1 240 ? -73.820 18.417 16.892 1.00 27.23 240 ARG A N 1
ATOM 1953 C CA . ARG A 1 240 ? -73.161 19.597 17.538 1.00 27.23 240 ARG A CA 1
ATOM 1954 C C . ARG A 1 240 ? -71.804 19.317 18.232 1.00 27.23 240 ARG A C 1
ATOM 1956 O O . ARG A 1 240 ? -71.771 18.506 19.139 1.00 27.23 240 ARG A O 1
ATOM 1963 N N . ARG A 1 241 ? -70.670 19.985 17.945 1.00 27.08 241 ARG A N 1
ATOM 1964 C CA . ARG A 1 241 ? -70.312 21.435 17.823 1.00 27.08 241 ARG A CA 1
ATOM 1965 C C . ARG A 1 241 ? -68.931 21.519 17.105 1.00 27.08 241 ARG A C 1
ATOM 1967 O O . ARG A 1 241 ? -68.069 20.731 17.458 1.00 27.08 241 ARG A O 1
ATOM 1974 N N . SER A 1 242 ? -68.683 22.272 16.016 1.00 24.50 242 SER A N 1
ATOM 1975 C CA . SER A 1 242 ? -68.353 23.725 15.895 1.00 24.50 242 SER A CA 1
ATOM 1976 C C . SER A 1 242 ? -67.291 24.204 16.912 1.00 24.50 242 SER A C 1
ATOM 1978 O O . SER A 1 242 ? -67.561 24.064 18.098 1.00 24.50 242 SER A O 1
ATOM 1980 N N . ARG A 1 243 ? -66.136 24.823 16.605 1.00 25.52 243 ARG A N 1
ATOM 1981 C CA . ARG A 1 243 ? -65.750 25.855 15.611 1.00 25.52 243 ARG A CA 1
ATOM 1982 C C . ARG A 1 243 ? -64.201 25.996 15.594 1.00 25.52 243 ARG A C 1
ATOM 1984 O O . ARG A 1 243 ? -63.564 25.731 16.605 1.00 25.52 243 ARG A O 1
ATOM 1991 N N . SER A 1 244 ? -63.655 26.461 14.470 1.00 24.56 244 SER A N 1
ATOM 1992 C CA . SER A 1 244 ? -62.299 27.011 14.215 1.00 24.56 244 SER A CA 1
ATOM 1993 C C . SER A 1 244 ? -62.140 28.457 14.769 1.00 24.56 244 SER A C 1
ATOM 1995 O O . SER A 1 244 ? -63.063 28.875 15.478 1.00 24.56 244 SER A O 1
ATOM 1997 N N . PRO A 1 245 ? -61.168 29.333 14.377 1.00 39.28 245 PRO A N 1
ATOM 1998 C CA . PRO A 1 245 ? -59.770 29.234 13.860 1.00 39.28 245 PRO A CA 1
ATOM 1999 C C . PRO A 1 245 ? -58.777 30.229 14.565 1.00 39.28 245 PRO A C 1
ATOM 2001 O O . PRO A 1 245 ? -59.231 31.077 15.329 1.00 39.28 245 PRO A O 1
ATOM 2004 N N . ARG A 1 246 ? -57.463 30.212 14.234 1.00 25.81 246 ARG A N 1
ATOM 2005 C CA . ARG A 1 246 ? -56.629 31.376 13.772 1.00 25.81 246 ARG A CA 1
ATOM 2006 C C . ARG A 1 246 ? -55.113 31.282 14.061 1.00 25.81 246 ARG A C 1
ATOM 2008 O O . ARG A 1 246 ? -54.701 31.036 15.186 1.00 25.81 246 ARG A O 1
ATOM 2015 N N . ASP A 1 247 ? -54.349 31.541 12.996 1.00 26.17 247 ASP A N 1
ATOM 2016 C CA . ASP A 1 247 ? -53.128 32.358 12.811 1.00 26.17 247 ASP A CA 1
ATOM 2017 C C . ASP A 1 247 ? -52.360 32.907 14.034 1.00 26.17 247 ASP A C 1
ATOM 2019 O O . ASP A 1 247 ? -52.932 33.638 14.838 1.00 26.17 247 ASP A O 1
ATOM 2023 N N . HIS A 1 248 ? -51.030 32.709 14.091 1.00 25.50 248 HIS A N 1
ATOM 2024 C CA . HIS A 1 248 ? -50.009 33.724 13.741 1.00 25.50 248 HIS A CA 1
ATOM 2025 C C . HIS A 1 248 ? -48.560 33.305 14.101 1.00 25.50 248 HIS A C 1
ATOM 2027 O O . HIS A 1 248 ? -48.301 32.424 14.912 1.00 25.50 248 HIS A O 1
ATOM 2033 N N . LEU A 1 249 ? -47.648 33.993 13.412 1.00 23.56 249 LEU A N 1
ATOM 2034 C CA . LEU A 1 249 ? -46.183 33.983 13.346 1.00 23.56 249 LEU A CA 1
ATOM 2035 C C . LEU A 1 249 ? -45.357 34.148 14.655 1.00 23.56 249 LEU A C 1
ATOM 2037 O O . LEU A 1 249 ? -45.780 34.815 15.589 1.00 23.56 249 LEU A O 1
ATOM 2041 N N . GLN A 1 250 ? -44.078 33.743 14.513 1.00 23.38 250 GLN A N 1
ATOM 2042 C CA . GLN A 1 250 ? -42.809 34.370 14.971 1.00 23.38 250 GLN A CA 1
ATOM 2043 C C . GLN A 1 250 ? -42.148 34.017 16.333 1.00 23.38 250 GLN A C 1
ATOM 2045 O O . GLN A 1 250 ? -42.602 34.419 17.392 1.00 23.38 250 GLN A O 1
ATOM 2050 N N . VAL A 1 251 ? -40.956 33.398 16.199 1.00 22.86 251 VAL A N 1
ATOM 2051 C CA . VAL A 1 251 ? -39.606 33.813 16.681 1.00 22.86 251 VAL A CA 1
ATOM 2052 C C . VAL A 1 251 ? -39.260 33.799 18.189 1.00 22.86 251 VAL A C 1
ATOM 2054 O O . VAL A 1 251 ? -39.976 34.329 19.024 1.00 22.86 251 VAL A O 1
ATOM 2057 N N . ALA A 1 252 ? -38.025 33.316 18.435 1.00 21.59 252 ALA A N 1
ATOM 2058 C CA . ALA A 1 252 ? -37.071 33.595 19.528 1.00 21.59 252 ALA A CA 1
ATOM 2059 C C . ALA A 1 252 ? -36.919 32.597 20.705 1.00 21.59 252 ALA A C 1
ATOM 2061 O O . ALA A 1 252 ? -37.671 32.599 21.668 1.00 21.59 252 ALA A O 1
ATOM 2062 N N . THR A 1 253 ? -35.821 31.826 20.621 1.00 21.77 253 THR A N 1
ATOM 2063 C CA . THR A 1 253 ? -34.687 31.739 21.577 1.00 21.77 253 THR A CA 1
ATOM 2064 C C . THR A 1 253 ? -34.912 31.634 23.099 1.00 21.77 253 THR A C 1
ATOM 2066 O O . THR A 1 253 ? -35.366 32.586 23.719 1.00 21.77 253 THR A O 1
ATOM 2069 N N . LEU A 1 254 ? -34.345 30.553 23.678 1.00 23.09 254 LEU A N 1
ATOM 2070 C CA . LEU A 1 254 ? -33.314 30.494 24.749 1.00 23.09 254 LEU A CA 1
ATOM 2071 C C . LEU A 1 254 ? -33.581 29.575 25.973 1.00 23.09 254 LEU A C 1
ATOM 2073 O O . LEU A 1 254 ? -34.587 29.680 26.662 1.00 23.09 254 LEU A O 1
ATOM 2077 N N . PHE A 1 255 ? -32.516 28.809 26.271 1.00 22.20 255 PHE A N 1
ATOM 2078 C CA . PHE A 1 255 ? -32.003 28.306 27.561 1.00 22.20 255 PHE A CA 1
ATOM 2079 C C . PHE A 1 255 ? -32.347 26.889 28.106 1.00 22.20 255 PHE A C 1
ATOM 2081 O O . PHE A 1 255 ? -33.441 26.609 28.572 1.00 22.20 255 PHE A O 1
ATOM 2088 N N . LEU A 1 256 ? -31.264 26.080 28.141 1.00 22.66 256 LEU A N 1
ATOM 2089 C CA . LEU A 1 256 ? -30.709 25.248 29.239 1.00 22.66 256 LEU A CA 1
ATOM 2090 C C . LEU A 1 256 ? -31.448 23.984 29.748 1.00 22.66 256 LEU A C 1
ATOM 2092 O O . LEU A 1 256 ? -32.423 24.073 30.477 1.00 22.66 256 LEU A O 1
ATOM 2096 N N . GLN A 1 257 ? -30.858 22.826 29.384 1.00 22.22 257 GLN A N 1
ATOM 2097 C CA . GLN A 1 257 ? -30.459 21.604 30.147 1.00 22.22 257 GLN A CA 1
ATOM 2098 C C . GLN A 1 257 ? -30.958 21.343 31.600 1.00 22.22 257 GLN A C 1
ATOM 2100 O O . GLN A 1 257 ? -31.301 22.301 32.283 1.00 22.22 257 GLN A O 1
ATOM 2105 N N . PRO A 1 258 ? -30.791 20.119 32.194 1.00 36.75 258 PRO A N 1
ATOM 2106 C CA . PRO A 1 258 ? -30.347 18.802 31.665 1.00 36.75 258 PRO A CA 1
ATOM 2107 C C . PRO A 1 258 ? -31.193 17.581 32.156 1.00 36.75 258 PRO A C 1
ATOM 2109 O O . PRO A 1 258 ? -32.110 17.730 32.953 1.00 36.75 258 PRO A O 1
ATOM 2112 N N . PHE A 1 259 ? -30.779 16.373 31.726 1.00 22.83 259 PHE A N 1
ATOM 2113 C CA . PHE A 1 259 ? -30.796 15.050 32.405 1.00 22.83 259 PHE A CA 1
ATOM 2114 C C . PHE A 1 259 ? -31.443 13.853 31.672 1.00 22.83 259 PHE A C 1
ATOM 2116 O O . PHE A 1 259 ? -32.654 13.715 31.568 1.00 22.83 259 PHE A O 1
ATOM 2123 N N . SER A 1 260 ? -30.545 12.923 31.306 1.00 23.70 260 SER A N 1
ATOM 2124 C CA . SER A 1 260 ? -30.637 11.454 31.408 1.00 23.70 260 SER A CA 1
ATOM 2125 C C . SER A 1 260 ? -31.783 10.699 30.719 1.00 23.70 260 SER A C 1
ATOM 2127 O O . SER A 1 260 ? -32.898 10.679 31.220 1.00 23.70 260 SER A O 1
ATOM 2129 N N . TYR A 1 261 ? -31.449 9.862 29.730 1.00 24.64 261 TYR A N 1
ATOM 2130 C CA . TYR A 1 261 ? -31.347 8.413 29.962 1.00 24.64 261 TYR A CA 1
ATOM 2131 C C . TYR A 1 261 ? -30.609 7.720 28.809 1.00 24.64 261 TYR A C 1
ATOM 2133 O O . TYR A 1 261 ? -30.885 7.929 27.633 1.00 24.64 261 TYR A O 1
ATOM 2141 N N . PHE A 1 262 ? -29.639 6.898 29.194 1.00 24.45 262 PHE A N 1
ATOM 2142 C CA . PHE A 1 262 ? -28.746 6.104 28.360 1.00 24.45 262 PHE A CA 1
ATOM 2143 C C . PHE A 1 262 ? -29.065 4.634 28.675 1.00 24.45 262 PHE A C 1
ATOM 2145 O O . PHE A 1 262 ? -29.072 4.263 29.847 1.00 24.45 262 PHE A O 1
ATOM 2152 N N . GLN A 1 263 ? -29.275 3.782 27.672 1.00 26.58 263 GLN A N 1
ATOM 2153 C CA . GLN A 1 263 ? -29.165 2.319 27.807 1.00 26.58 263 GLN A CA 1
ATOM 2154 C C . GLN A 1 263 ? -28.752 1.755 26.436 1.00 26.58 263 GLN A C 1
ATOM 2156 O O . GLN A 1 263 ? -29.561 1.642 25.526 1.00 26.58 263 GLN A O 1
ATOM 2161 N N . ARG A 1 264 ? -27.447 1.682 26.140 1.00 28.30 264 ARG A N 1
ATOM 2162 C CA . ARG A 1 264 ? -26.576 0.495 26.298 1.00 28.30 264 ARG A CA 1
ATOM 2163 C C . ARG A 1 264 ? -27.239 -0.823 25.872 1.00 28.30 264 ARG A C 1
ATOM 2165 O O . ARG A 1 264 ? -27.932 -1.452 26.662 1.00 28.30 264 ARG A O 1
ATOM 2172 N N . ARG A 1 265 ? -26.878 -1.311 24.681 1.00 26.16 265 ARG A N 1
ATOM 2173 C CA . ARG A 1 265 ? -26.675 -2.748 24.445 1.00 26.16 265 ARG A CA 1
ATOM 2174 C C . ARG A 1 265 ? -25.172 -2.997 24.425 1.00 26.16 265 ARG A C 1
ATOM 2176 O O . ARG A 1 265 ? -24.471 -2.586 23.510 1.00 26.16 265 ARG A O 1
ATOM 2183 N N . THR A 1 266 ? -24.690 -3.579 25.513 1.00 28.80 266 THR A N 1
ATOM 2184 C CA . THR A 1 266 ? -23.297 -3.944 25.750 1.00 28.80 266 THR A CA 1
ATOM 2185 C C . THR A 1 266 ? -22.937 -5.205 24.977 1.00 28.80 266 THR A C 1
ATOM 2187 O O . THR A 1 266 ? -23.589 -6.238 25.131 1.00 28.80 266 THR A O 1
ATOM 2190 N N . PHE A 1 267 ? -21.850 -5.116 24.213 1.00 29.30 267 PHE A N 1
ATOM 2191 C CA . PHE A 1 267 ? -20.981 -6.246 23.909 1.00 29.30 267 PHE A CA 1
ATOM 2192 C C . PHE A 1 267 ? -20.563 -6.923 25.220 1.00 29.30 267 PHE A C 1
ATOM 2194 O O . PHE A 1 267 ? -20.140 -6.259 26.168 1.00 29.30 267 PHE A O 1
ATOM 2201 N N . SER A 1 268 ? -20.690 -8.245 25.273 1.00 25.39 268 SER A N 1
ATOM 2202 C CA . SER A 1 268 ? -20.057 -9.052 26.309 1.00 25.39 268 SER A CA 1
ATOM 2203 C C . SER A 1 268 ? -18.565 -9.133 25.984 1.00 25.39 268 SER A C 1
ATOM 2205 O O . SER A 1 268 ? -18.141 -9.916 25.143 1.00 25.39 268 SER A O 1
ATOM 2207 N N . SER A 1 269 ? -17.782 -8.258 26.608 1.00 30.00 269 SER A N 1
ATOM 2208 C CA . SER A 1 269 ? -16.342 -8.421 26.784 1.00 30.00 269 SER A CA 1
ATOM 2209 C C . SER A 1 269 ? -16.038 -8.021 28.218 1.00 30.00 269 SER A C 1
ATOM 2211 O O . SER A 1 269 ? -16.475 -6.972 28.696 1.00 30.00 269 SER A O 1
ATOM 2213 N N . THR A 1 270 ? -15.337 -8.888 28.933 1.00 31.83 270 THR A N 1
ATOM 2214 C CA . THR A 1 270 ? -14.780 -8.623 30.255 1.00 31.83 270 THR A CA 1
ATOM 2215 C C . THR A 1 270 ? -13.725 -7.517 30.133 1.00 31.83 270 THR A C 1
ATOM 2217 O O . THR A 1 270 ? -12.537 -7.795 29.983 1.00 31.83 270 THR A O 1
ATOM 2220 N N . HIS A 1 271 ? -14.142 -6.251 30.141 1.00 40.66 271 HIS A N 1
ATOM 2221 C CA . HIS A 1 271 ? -13.241 -5.099 30.113 1.00 40.66 271 HIS A CA 1
ATOM 2222 C C . HIS A 1 271 ? -13.458 -4.202 31.326 1.00 40.66 271 HIS A C 1
ATOM 2224 O O . HIS A 1 271 ? -14.571 -3.778 31.633 1.00 40.66 271 HIS A O 1
ATOM 2230 N N . ASN A 1 272 ? -12.354 -3.931 32.024 1.00 44.97 272 ASN A N 1
ATOM 2231 C CA . ASN A 1 272 ? -12.306 -3.087 33.206 1.00 44.97 272 ASN A CA 1
ATOM 2232 C C . ASN A 1 272 ? -12.636 -1.629 32.807 1.00 44.97 272 ASN A C 1
ATOM 2234 O O . ASN A 1 272 ? -11.850 -1.027 32.067 1.00 44.97 272 ASN A O 1
ATOM 2238 N N . PRO A 1 273 ? -13.740 -1.022 33.291 1.00 46.66 273 PRO A N 1
ATOM 2239 C CA . PRO A 1 273 ? -14.192 0.319 32.892 1.00 46.66 273 PRO A CA 1
ATOM 2240 C C . PRO A 1 273 ? -13.172 1.445 33.122 1.00 46.66 273 PRO A C 1
ATOM 2242 O O . PRO A 1 273 ? -13.315 2.533 32.566 1.00 46.66 273 PRO A O 1
ATOM 2245 N N . GLN A 1 274 ? -12.159 1.211 33.962 1.00 52.16 274 GLN A N 1
ATOM 2246 C CA . GLN A 1 274 ? -11.091 2.173 34.236 1.00 52.16 274 GLN A CA 1
ATOM 2247 C C . GLN A 1 274 ? -10.000 2.203 33.151 1.00 52.16 274 GLN A C 1
ATOM 2249 O O . GLN A 1 274 ? -9.428 3.264 32.914 1.00 52.16 274 GLN A O 1
ATOM 2254 N N . SER A 1 275 ? -9.747 1.085 32.461 1.00 52.62 275 SER A N 1
ATOM 2255 C CA . SER A 1 275 ? -8.731 0.993 31.394 1.00 52.62 275 SER A CA 1
ATOM 2256 C C . SER A 1 275 ? -9.097 1.826 30.158 1.00 52.62 275 SER A C 1
ATOM 2258 O O . SER A 1 275 ? -8.240 2.509 29.594 1.00 52.62 275 SER A O 1
ATOM 2260 N N . GLY A 1 276 ? -10.387 1.854 29.801 1.00 57.38 276 GLY A N 1
ATOM 2261 C CA . GLY A 1 276 ? -10.911 2.679 28.708 1.00 57.38 276 GLY A CA 1
ATOM 2262 C C . GLY A 1 276 ? -10.825 4.180 29.000 1.00 57.38 276 GLY A C 1
ATOM 2263 O O . GLY A 1 276 ? -10.474 4.955 28.121 1.00 57.38 276 GLY A O 1
ATOM 2264 N N . LYS A 1 277 ? -11.043 4.604 30.256 1.00 68.19 277 LYS A N 1
ATOM 2265 C CA . LYS A 1 277 ? -10.887 6.018 30.650 1.00 68.19 277 LYS A CA 1
ATOM 2266 C C . LYS A 1 277 ? -9.440 6.508 30.538 1.00 68.19 277 LYS A C 1
ATOM 2268 O O . LYS A 1 277 ? -9.227 7.661 30.183 1.00 68.19 277 LYS A O 1
ATOM 2273 N N . LEU A 1 278 ? -8.460 5.653 30.840 1.00 68.56 278 LEU A N 1
ATOM 2274 C CA . LEU A 1 278 ? -7.041 5.994 30.711 1.00 68.56 278 LEU A CA 1
ATOM 2275 C C . LEU A 1 278 ? -6.646 6.162 29.235 1.00 68.56 278 LEU A C 1
ATOM 2277 O O . LEU A 1 278 ? -6.083 7.190 28.875 1.00 68.56 278 LEU A O 1
ATOM 2281 N N . ALA A 1 279 ? -7.031 5.217 28.370 1.00 60.25 279 ALA A N 1
ATOM 2282 C CA . ALA A 1 279 ? -6.779 5.312 26.929 1.00 60.25 279 ALA A CA 1
ATOM 2283 C C . ALA A 1 279 ? -7.463 6.535 26.284 1.00 60.25 279 ALA A C 1
ATOM 2285 O O . ALA A 1 279 ? -6.870 7.212 25.443 1.00 60.25 279 ALA A O 1
ATOM 2286 N N . ALA A 1 280 ? -8.683 6.871 26.715 1.00 61.34 280 ALA A N 1
ATOM 2287 C CA . ALA A 1 280 ? -9.409 8.055 26.251 1.00 61.34 280 ALA A CA 1
ATOM 2288 C C . ALA A 1 280 ? -8.728 9.384 26.633 1.00 61.34 280 ALA A C 1
ATOM 2290 O O . ALA A 1 280 ? -8.864 10.372 25.907 1.00 61.34 280 ALA A O 1
ATOM 2291 N N . ASN A 1 281 ? -8.012 9.420 27.765 1.00 70.12 281 ASN A N 1
ATOM 2292 C CA . ASN A 1 281 ? -7.247 10.588 28.210 1.00 70.12 281 ASN A CA 1
ATOM 2293 C C . ASN A 1 281 ? -5.916 10.709 27.454 1.00 70.12 281 ASN A C 1
ATOM 2295 O O . ASN A 1 281 ? -5.579 11.794 26.995 1.00 70.12 281 ASN A O 1
ATOM 2299 N N . MET A 1 282 ? -5.200 9.598 27.270 1.00 72.88 282 MET A N 1
ATOM 2300 C CA . MET A 1 282 ? -3.922 9.555 26.544 1.00 72.88 282 MET A CA 1
ATOM 2301 C C . MET A 1 282 ? -4.099 9.903 25.060 1.00 72.88 282 MET A C 1
ATOM 2303 O O . MET A 1 282 ? -3.394 10.752 24.525 1.00 72.88 282 MET A O 1
ATOM 2307 N N . SER A 1 283 ? -5.123 9.346 24.406 1.00 63.72 283 SER A N 1
ATOM 2308 C CA . SER A 1 283 ? -5.488 9.724 23.030 1.00 63.72 283 SER A CA 1
ATOM 2309 C C . SER A 1 283 ? -5.908 11.194 22.904 1.00 63.72 283 SER A C 1
ATOM 2311 O O . SER A 1 283 ? -5.615 11.829 21.892 1.00 63.72 283 SER A O 1
ATOM 2313 N N . ALA A 1 284 ? -6.564 11.764 23.924 1.00 63.72 284 ALA A N 1
ATOM 2314 C CA . ALA A 1 284 ? -6.887 13.191 23.953 1.00 63.72 284 ALA A CA 1
ATOM 2315 C C . ALA A 1 284 ? -5.631 14.059 24.060 1.00 63.72 284 ALA A C 1
ATOM 2317 O O . ALA A 1 284 ? -5.569 15.105 23.4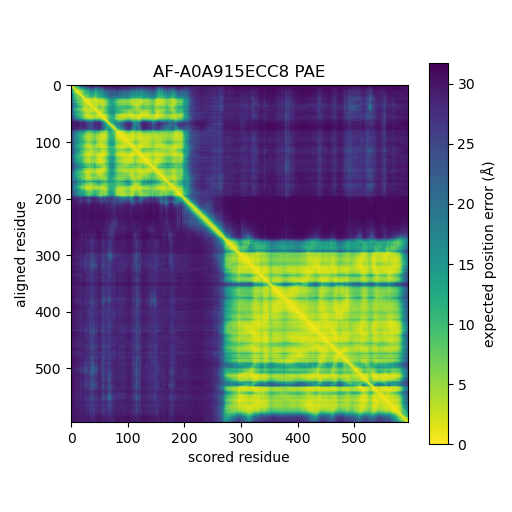17 1.00 63.72 284 ALA A O 1
ATOM 2318 N N . GLN A 1 285 ? -4.646 13.629 24.849 1.00 72.62 285 GLN A N 1
ATOM 2319 C CA . GLN A 1 285 ? -3.374 14.326 24.994 1.00 72.62 285 GLN A CA 1
ATOM 2320 C C . GLN A 1 285 ? -2.576 14.290 23.688 1.00 72.62 285 GLN A C 1
ATOM 2322 O O . GLN A 1 285 ? -2.241 15.355 23.184 1.00 72.62 285 GLN A O 1
ATOM 2327 N N . ILE A 1 286 ? -2.422 13.115 23.063 1.00 72.06 286 ILE A N 1
ATOM 2328 C CA . ILE A 1 286 ? -1.793 12.983 21.737 1.00 72.06 286 ILE A CA 1
ATOM 2329 C C . ILE A 1 286 ? -2.466 13.905 20.723 1.00 72.06 286 ILE A C 1
ATOM 2331 O O . ILE A 1 286 ? -1.794 14.655 20.027 1.00 72.06 286 ILE A O 1
ATOM 2335 N N . LEU A 1 287 ? -3.799 13.869 20.631 1.00 69.56 287 LEU A N 1
ATOM 2336 C CA . LEU A 1 287 ? -4.510 14.714 19.676 1.00 69.56 287 LEU A CA 1
ATOM 2337 C C . LEU A 1 287 ? -4.276 16.201 19.969 1.00 69.56 287 LEU A C 1
ATOM 2339 O O . LEU A 1 287 ? -4.122 16.990 19.044 1.00 69.56 287 LEU A O 1
ATOM 2343 N N . THR A 1 288 ? -4.235 16.581 21.245 1.00 68.62 288 THR A N 1
ATOM 2344 C CA . THR A 1 288 ? -3.948 17.959 21.652 1.00 68.62 288 THR A CA 1
ATOM 2345 C C . THR A 1 288 ? -2.537 18.364 21.228 1.00 68.62 288 THR A C 1
ATOM 2347 O O . THR A 1 288 ? -2.377 19.420 20.625 1.00 68.62 288 THR A O 1
ATOM 2350 N N . ASP A 1 289 ? -1.537 17.511 21.444 1.00 73.69 289 ASP A N 1
ATOM 2351 C CA . ASP A 1 289 ? -0.146 17.765 21.058 1.00 73.69 289 ASP A CA 1
ATOM 2352 C C . ASP A 1 289 ? 0.025 17.822 19.527 1.00 73.69 289 ASP A C 1
ATOM 2354 O O . ASP A 1 289 ? 0.690 18.720 19.008 1.00 73.69 289 ASP A O 1
ATOM 2358 N N . LEU A 1 290 ? -0.668 16.948 18.787 1.00 72.88 290 LEU A N 1
ATOM 2359 C CA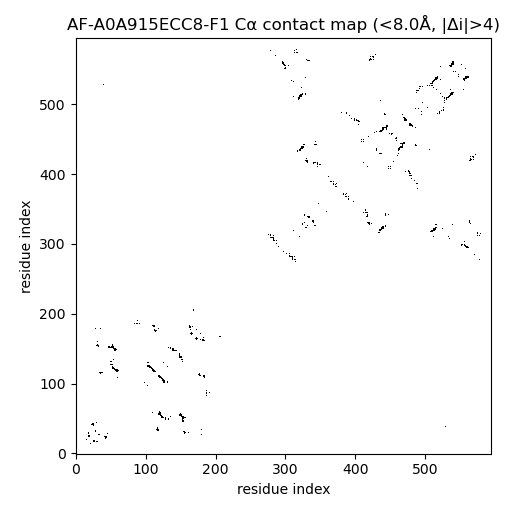 . LEU A 1 290 ? -0.711 16.961 17.319 1.00 72.88 290 LEU A CA 1
ATOM 2360 C C . LEU A 1 290 ? -1.364 18.232 16.766 1.00 72.88 290 LEU A C 1
ATOM 2362 O O . LEU A 1 290 ? -0.817 18.862 15.864 1.00 72.88 290 LEU A O 1
ATOM 2366 N N . ILE A 1 291 ? -2.522 18.628 17.305 1.00 68.69 291 ILE A N 1
ATOM 2367 C CA . ILE A 1 291 ? -3.231 19.848 16.888 1.00 68.69 291 ILE A CA 1
ATOM 2368 C C . ILE A 1 291 ? -2.412 21.094 17.244 1.00 68.69 291 ILE A C 1
ATOM 2370 O O . ILE A 1 291 ? -2.381 22.054 16.472 1.00 68.69 291 ILE A O 1
ATOM 2374 N N . ASN A 1 292 ? -1.715 21.085 18.381 1.00 67.50 292 ASN A N 1
ATOM 2375 C CA . ASN A 1 292 ? -0.846 22.188 18.783 1.00 67.50 292 ASN A CA 1
ATOM 2376 C C . ASN A 1 292 ? 0.357 22.349 17.837 1.00 67.50 292 ASN A C 1
ATOM 2378 O O . ASN A 1 292 ? 0.824 23.471 17.645 1.00 67.50 292 ASN A O 1
ATOM 2382 N N . ASN A 1 293 ? 0.795 21.279 17.162 1.00 72.44 293 ASN A N 1
ATOM 2383 C CA . ASN A 1 293 ? 1.791 21.328 16.088 1.00 72.44 293 ASN A CA 1
ATOM 2384 C C . ASN A 1 293 ? 1.163 21.508 14.685 1.00 72.44 293 ASN A C 1
ATOM 2386 O O . ASN A 1 293 ? 1.584 20.900 13.699 1.00 72.44 293 ASN A O 1
ATOM 2390 N N . SER A 1 294 ? 0.156 22.381 14.576 1.00 63.75 294 SER A N 1
ATOM 2391 C CA . SER A 1 294 ? -0.591 22.654 13.332 1.00 63.75 294 SER A CA 1
ATOM 2392 C C . SER A 1 294 ? 0.236 23.220 12.171 1.00 63.75 294 SER A C 1
ATOM 2394 O O . SER A 1 294 ? -0.275 23.316 11.059 1.00 63.75 294 SER A O 1
ATOM 2396 N N . ASN A 1 295 ? 1.501 23.595 12.390 1.00 66.56 295 ASN A N 1
ATOM 2397 C CA . ASN A 1 295 ? 2.395 24.031 11.315 1.00 66.56 295 ASN A CA 1
ATOM 2398 C C . ASN A 1 295 ? 2.896 22.845 10.488 1.00 66.56 295 ASN A C 1
ATOM 2400 O O . ASN A 1 295 ? 2.935 22.937 9.260 1.00 66.56 295 ASN A O 1
ATOM 2404 N N . VAL A 1 296 ? 3.175 21.716 11.141 1.00 82.25 296 VAL A N 1
ATOM 2405 C CA . VAL A 1 296 ? 3.697 20.492 10.515 1.00 82.25 296 VAL A CA 1
ATOM 2406 C C . VAL A 1 296 ? 2.584 19.471 10.296 1.00 82.25 296 VAL A C 1
ATOM 2408 O O . VAL A 1 296 ? 2.513 18.851 9.243 1.00 82.25 296 VAL A O 1
ATOM 2411 N N . VAL A 1 297 ? 1.657 19.347 11.242 1.00 89.31 297 VAL A N 1
ATOM 2412 C CA . VAL A 1 297 ? 0.604 18.332 11.210 1.00 89.31 297 VAL A CA 1
ATOM 2413 C C . VAL A 1 297 ? -0.665 18.901 10.571 1.00 89.31 297 VAL A C 1
ATOM 2415 O O . VAL A 1 297 ? -1.084 20.020 10.877 1.00 89.31 297 VAL A O 1
ATOM 2418 N N . ARG A 1 298 ? -1.299 18.150 9.668 1.00 90.25 298 ARG A N 1
ATOM 2419 C CA . ARG A 1 298 ? -2.644 18.420 9.139 1.00 90.25 298 ARG A CA 1
ATOM 2420 C C . ARG A 1 298 ? -3.528 17.200 9.361 1.00 90.25 298 ARG A C 1
ATOM 2422 O O . ARG A 1 298 ? -3.126 16.076 9.087 1.00 90.25 298 ARG A O 1
ATOM 2429 N N . ILE A 1 299 ? -4.729 17.435 9.881 1.00 91.69 299 ILE A N 1
ATOM 2430 C CA . ILE A 1 299 ? -5.708 16.390 10.190 1.00 91.69 299 ILE A CA 1
ATOM 2431 C C . ILE A 1 299 ? -7.072 16.860 9.694 1.00 91.69 299 ILE A C 1
ATOM 2433 O O . ILE A 1 299 ? -7.526 17.940 10.075 1.00 91.69 299 ILE A O 1
ATOM 2437 N N . LYS A 1 300 ? -7.721 16.062 8.838 1.00 90.31 300 LYS A N 1
ATOM 2438 C CA . LYS A 1 300 ? -9.049 16.382 8.289 1.00 90.31 300 LYS A CA 1
ATOM 2439 C C . LYS A 1 300 ? -10.171 16.096 9.286 1.00 90.31 300 LYS A C 1
ATOM 2441 O O . LYS A 1 300 ? -11.058 16.927 9.456 1.00 90.31 300 LYS A O 1
ATOM 2446 N N . ASP A 1 301 ? -10.117 14.940 9.947 1.00 90.19 301 ASP A N 1
ATOM 2447 C CA . ASP A 1 301 ? -11.088 14.514 10.960 1.00 90.19 301 ASP A CA 1
ATOM 2448 C C . ASP A 1 301 ? -10.392 14.209 12.299 1.00 90.19 301 ASP A C 1
ATOM 2450 O O . ASP A 1 301 ? -10.050 13.058 12.588 1.00 90.19 301 ASP A O 1
ATOM 2454 N N . PRO A 1 302 ? -10.181 15.228 13.154 1.00 88.25 302 PRO A N 1
ATOM 2455 C CA . PRO A 1 302 ? -9.536 15.042 14.452 1.00 88.25 302 PRO A CA 1
ATOM 2456 C C . PRO A 1 302 ? -10.268 14.062 15.376 1.00 88.25 302 PRO A C 1
ATOM 2458 O O . PRO A 1 302 ? -9.636 13.415 16.212 1.00 88.25 302 PRO A O 1
ATOM 2461 N N . ILE A 1 303 ? -11.593 13.940 15.243 1.00 88.00 303 ILE A N 1
ATOM 2462 C CA . ILE A 1 303 ? -12.395 13.031 16.068 1.00 88.00 303 ILE A CA 1
ATOM 2463 C C . ILE A 1 303 ? -12.123 11.591 15.633 1.00 88.00 303 ILE A C 1
ATOM 2465 O O . ILE A 1 303 ? -11.811 10.754 16.482 1.00 88.00 303 ILE A O 1
ATOM 2469 N N . GLY A 1 304 ? -12.162 11.325 14.326 1.00 89.25 304 GLY A N 1
ATOM 2470 C CA . GLY A 1 304 ? -11.809 10.029 13.751 1.00 89.25 304 GLY A CA 1
ATOM 2471 C C . GLY A 1 304 ? -10.389 9.595 14.115 1.00 89.25 304 GLY A C 1
ATOM 2472 O O . GLY A 1 304 ? -10.199 8.478 14.602 1.00 89.25 304 GLY A O 1
ATOM 2473 N N . VAL A 1 305 ? -9.404 10.495 13.984 1.00 90.88 305 VAL A N 1
ATOM 2474 C CA . VAL A 1 305 ? -8.009 10.230 14.389 1.00 90.88 305 VAL A CA 1
ATOM 2475 C C . VAL A 1 305 ? -7.922 9.848 15.861 1.00 90.88 305 VAL A C 1
ATOM 2477 O O . VAL A 1 305 ? -7.307 8.837 16.203 1.00 90.88 305 VAL A O 1
ATOM 2480 N N . ARG A 1 306 ? -8.584 10.602 16.743 1.00 87.62 306 ARG A N 1
ATOM 2481 C CA . ARG A 1 306 ? -8.603 10.293 18.175 1.00 87.62 306 ARG A CA 1
ATOM 2482 C C . ARG A 1 306 ? -9.187 8.916 18.455 1.00 87.62 306 ARG A C 1
ATOM 2484 O O . ARG A 1 306 ? -8.599 8.166 19.226 1.00 87.62 306 ARG A O 1
ATOM 2491 N N . THR A 1 307 ? -10.321 8.577 17.841 1.00 88.19 307 THR A N 1
ATOM 2492 C CA . THR A 1 307 ? -10.965 7.269 18.023 1.00 88.19 307 THR A CA 1
ATOM 2493 C C . THR A 1 307 ? -10.066 6.129 17.546 1.00 88.19 307 THR A C 1
ATOM 2495 O O . THR A 1 307 ? -9.979 5.103 18.219 1.00 88.19 307 THR A O 1
ATOM 2498 N N . LYS A 1 308 ? -9.348 6.313 16.432 1.00 91.94 308 LYS A N 1
ATOM 2499 C CA . LYS A 1 308 ? -8.377 5.331 15.930 1.00 91.94 308 LYS A CA 1
ATOM 2500 C C . LYS A 1 308 ? -7.189 5.161 16.879 1.00 91.94 308 LYS A C 1
ATOM 2502 O O . LYS A 1 308 ? -6.865 4.033 17.243 1.00 91.94 308 LYS A O 1
ATOM 2507 N N . ILE A 1 309 ? -6.588 6.260 17.342 1.00 90.31 309 ILE A N 1
ATOM 2508 C CA . ILE A 1 309 ? -5.484 6.231 18.318 1.00 90.31 309 ILE A CA 1
ATOM 2509 C C . ILE A 1 309 ? -5.935 5.568 19.625 1.00 90.31 309 ILE A C 1
ATOM 2511 O O . ILE A 1 309 ? -5.234 4.712 20.159 1.00 90.31 309 ILE A O 1
ATOM 2515 N N . GLU A 1 310 ? -7.124 5.907 20.127 1.00 87.31 310 GLU A N 1
ATOM 2516 C CA . GLU A 1 310 ? -7.699 5.272 21.314 1.00 87.31 310 GLU A CA 1
ATOM 2517 C C . GLU A 1 310 ? -7.884 3.763 21.109 1.00 87.31 310 GLU A C 1
ATOM 2519 O O . GLU A 1 310 ? -7.510 2.982 21.983 1.00 87.31 310 GLU A O 1
ATOM 2524 N N . GLY A 1 311 ? -8.401 3.345 19.950 1.00 88.19 311 GLY A N 1
ATOM 2525 C CA . GLY A 1 311 ? -8.552 1.935 19.593 1.00 88.19 311 GLY A CA 1
ATOM 2526 C C . GLY A 1 311 ? -7.221 1.180 19.573 1.00 88.19 311 GLY A C 1
ATOM 2527 O O . GLY A 1 311 ? -7.133 0.090 20.136 1.00 88.19 311 GLY A O 1
ATOM 2528 N N . ILE A 1 312 ? -6.173 1.782 19.002 1.00 90.12 312 ILE A N 1
ATOM 2529 C CA . ILE A 1 312 ? -4.813 1.221 18.986 1.00 90.12 312 ILE A CA 1
ATOM 2530 C C . ILE A 1 312 ? -4.263 1.078 20.415 1.00 90.12 312 ILE A C 1
ATOM 2532 O O . ILE A 1 312 ? -3.795 -0.001 20.785 1.00 90.12 312 ILE A O 1
ATOM 2536 N N . ILE A 1 313 ? -4.371 2.123 21.245 1.00 88.62 313 ILE A N 1
ATOM 2537 C CA . ILE A 1 313 ? -3.902 2.095 22.641 1.00 88.62 313 ILE A CA 1
ATOM 2538 C C . ILE A 1 313 ? -4.656 1.035 23.453 1.00 88.62 313 ILE A C 1
ATOM 2540 O O . ILE A 1 313 ? -4.038 0.284 24.204 1.00 88.62 313 ILE A O 1
ATOM 2544 N N . GLN A 1 314 ? -5.978 0.935 23.291 1.00 86.50 314 GLN A N 1
ATOM 2545 C CA . GLN A 1 314 ? -6.794 -0.059 23.995 1.00 86.50 314 GLN A CA 1
ATOM 2546 C C . GLN A 1 314 ? -6.470 -1.497 23.575 1.00 86.50 314 GLN A C 1
ATOM 2548 O O . GLN A 1 314 ? -6.480 -2.390 24.423 1.00 86.50 314 GLN A O 1
ATOM 2553 N N . ALA A 1 315 ? -6.196 -1.733 22.290 1.00 87.38 315 ALA A N 1
ATOM 2554 C CA . ALA A 1 315 ? -5.853 -3.057 21.781 1.00 87.38 315 ALA A CA 1
ATOM 2555 C C . ALA A 1 315 ? -4.449 -3.512 22.225 1.00 87.38 315 ALA A C 1
ATOM 2557 O O . ALA A 1 315 ? -4.223 -4.707 22.437 1.00 87.38 315 ALA A O 1
ATOM 2558 N N . GLY A 1 316 ? -3.526 -2.560 22.401 1.00 88.81 316 GLY A N 1
ATOM 2559 C CA . GLY A 1 316 ? -2.167 -2.791 22.886 1.00 88.81 316 GLY A CA 1
ATOM 2560 C C . GLY A 1 316 ? -1.234 -3.445 21.859 1.00 88.81 316 GLY A C 1
ATOM 2561 O O . GLY A 1 316 ? -1.629 -3.830 20.756 1.00 88.81 316 GLY A O 1
ATOM 2562 N N . PHE A 1 317 ? 0.041 -3.603 22.233 1.00 90.94 317 PHE A N 1
ATOM 2563 C CA . PHE A 1 317 ? 1.097 -4.063 21.317 1.00 90.94 317 PHE A CA 1
ATOM 2564 C C . PHE A 1 317 ? 0.855 -5.451 20.720 1.00 90.94 317 PHE A C 1
ATOM 2566 O O . PHE A 1 317 ? 1.262 -5.702 19.593 1.00 90.94 317 PHE A O 1
ATOM 2573 N N . ALA A 1 318 ? 0.159 -6.346 21.427 1.00 88.81 318 ALA A N 1
ATOM 2574 C CA . ALA A 1 318 ? -0.130 -7.702 20.950 1.00 88.81 318 ALA A CA 1
ATOM 2575 C C . ALA A 1 318 ? -1.079 -7.740 19.738 1.00 88.81 318 ALA A C 1
ATOM 2577 O O . ALA A 1 318 ? -1.155 -8.756 19.047 1.00 88.81 318 ALA A O 1
ATOM 2578 N N . LYS A 1 319 ? -1.819 -6.653 19.489 1.00 90.38 319 LYS A N 1
ATOM 2579 C CA . LYS A 1 319 ? -2.781 -6.527 18.388 1.00 90.38 319 LYS A CA 1
ATOM 2580 C C . LYS A 1 319 ? -2.342 -5.557 17.298 1.00 90.38 319 LYS A C 1
ATOM 2582 O O . LYS A 1 319 ? -3.025 -5.483 16.281 1.00 90.38 319 LYS A O 1
ATOM 2587 N N . LEU A 1 320 ? -1.215 -4.875 17.491 1.00 92.25 320 LEU A N 1
ATOM 2588 C CA . LEU A 1 320 ? -0.661 -3.922 16.539 1.00 92.25 320 LEU A CA 1
ATOM 2589 C C . LEU A 1 320 ? 0.203 -4.618 15.476 1.00 92.25 320 LEU A C 1
ATOM 2591 O O . LEU A 1 320 ? 0.945 -5.554 15.790 1.00 92.25 320 LEU A O 1
ATOM 2595 N N . LEU A 1 321 ? 0.098 -4.120 14.249 1.00 92.19 321 LEU A N 1
ATOM 2596 C CA . LEU A 1 321 ? 0.957 -4.353 13.093 1.00 92.19 321 LEU A CA 1
ATOM 2597 C C . LEU A 1 321 ? 1.395 -2.983 12.559 1.00 92.19 321 LEU A C 1
ATOM 2599 O O . LEU A 1 321 ? 0.573 -2.069 12.470 1.00 92.19 321 LEU A O 1
ATOM 2603 N N . VAL A 1 322 ? 2.669 -2.833 12.206 1.00 93.81 322 VAL A N 1
ATOM 2604 C CA . VAL A 1 322 ? 3.164 -1.627 11.528 1.00 93.81 322 VAL A CA 1
ATOM 2605 C C . VAL A 1 322 ? 3.470 -1.977 10.080 1.00 93.81 322 VAL A C 1
ATOM 2607 O O . VAL A 1 322 ? 4.160 -2.962 9.827 1.00 93.81 322 VAL A O 1
ATOM 2610 N N . ILE A 1 323 ? 2.966 -1.173 9.146 1.00 93.19 323 ILE A N 1
ATOM 2611 C CA . ILE A 1 323 ? 3.263 -1.288 7.717 1.00 93.19 323 ILE A CA 1
ATOM 2612 C C . ILE A 1 323 ? 3.839 0.048 7.256 1.00 93.19 323 ILE A C 1
ATOM 2614 O O . ILE A 1 323 ? 3.243 1.090 7.512 1.00 93.19 323 ILE A O 1
ATOM 2618 N N . THR A 1 324 ? 5.004 0.044 6.618 1.00 95.06 324 THR A N 1
ATOM 2619 C CA . THR A 1 324 ? 5.697 1.285 6.244 1.00 95.06 324 THR A CA 1
ATOM 2620 C C . THR A 1 324 ? 6.386 1.176 4.894 1.00 95.06 324 THR A C 1
ATOM 2622 O O . THR A 1 324 ? 6.958 0.133 4.580 1.00 95.06 324 THR A O 1
ATOM 2625 N N . ASP A 1 325 ? 6.407 2.263 4.122 1.00 95.12 325 ASP A N 1
ATOM 2626 C CA . ASP A 1 325 ? 7.416 2.420 3.069 1.00 95.12 325 ASP A CA 1
ATOM 2627 C C . ASP A 1 325 ? 8.779 2.785 3.687 1.00 95.12 325 ASP A C 1
ATOM 2629 O O . ASP A 1 325 ? 8.886 3.109 4.875 1.00 95.12 325 ASP A O 1
ATOM 2633 N N . PHE A 1 326 ? 9.837 2.721 2.886 1.00 95.94 326 PHE A N 1
ATOM 2634 C CA . PHE A 1 326 ? 11.184 3.110 3.265 1.00 95.94 326 PHE A CA 1
ATOM 2635 C C . PHE A 1 326 ? 11.593 4.454 2.675 1.00 95.94 326 PHE A C 1
ATOM 2637 O O . PHE A 1 326 ? 11.830 5.394 3.434 1.00 95.94 326 PHE A O 1
ATOM 2644 N N . ASP A 1 327 ? 11.696 4.541 1.348 1.00 94.81 327 ASP A N 1
ATOM 2645 C CA . ASP A 1 327 ? 12.195 5.733 0.668 1.00 94.81 327 ASP A CA 1
ATOM 2646 C C . ASP A 1 327 ? 11.272 6.921 0.951 1.00 94.81 327 ASP A C 1
ATOM 2648 O O . ASP A 1 327 ? 10.071 6.817 0.782 1.00 94.81 327 ASP A O 1
ATOM 2652 N N . TYR A 1 328 ? 11.820 8.021 1.477 1.00 94.56 328 TYR A N 1
ATOM 2653 C CA . TYR A 1 328 ? 11.087 9.240 1.856 1.00 94.56 328 TYR A CA 1
ATOM 2654 C C . TYR A 1 328 ? 9.984 9.081 2.921 1.00 94.56 328 TYR A C 1
ATOM 2656 O O . TYR A 1 328 ? 9.360 10.075 3.314 1.00 94.56 328 TYR A O 1
ATOM 2664 N N . THR A 1 329 ? 9.823 7.879 3.474 1.00 95.94 329 THR A N 1
ATOM 2665 C CA . THR A 1 329 ? 8.981 7.578 4.635 1.00 95.94 329 THR A CA 1
ATOM 2666 C C . THR A 1 329 ? 9.837 7.295 5.867 1.00 95.94 329 THR A C 1
ATOM 2668 O O . THR A 1 329 ? 9.868 8.127 6.768 1.00 95.94 329 THR A O 1
ATOM 2671 N N . LEU A 1 330 ? 10.577 6.178 5.920 1.00 96.38 330 LEU A N 1
ATOM 2672 C CA . LEU A 1 330 ? 11.579 5.928 6.970 1.00 96.38 330 LEU A CA 1
ATOM 2673 C C . LEU A 1 330 ? 12.866 6.720 6.725 1.00 96.38 330 LEU A C 1
ATOM 2675 O O . LEU A 1 330 ? 13.503 7.187 7.676 1.00 96.38 330 LEU A O 1
ATOM 2679 N N . SER A 1 331 ? 13.248 6.877 5.457 1.00 96.38 331 SER A N 1
ATOM 2680 C CA . SER A 1 331 ? 14.354 7.732 5.048 1.00 96.38 331 SER A CA 1
ATOM 2681 C C . SER A 1 331 ? 13.900 9.183 4.871 1.00 96.38 331 SER A C 1
ATOM 2683 O O . SER A 1 331 ? 12.732 9.495 4.636 1.00 96.38 331 SER A O 1
ATOM 2685 N N . ARG A 1 332 ? 14.838 10.109 5.051 1.00 94.31 332 ARG A N 1
ATOM 2686 C CA . ARG A 1 332 ? 14.624 11.544 4.874 1.00 94.31 332 ARG A CA 1
ATOM 2687 C C . ARG A 1 332 ? 14.420 11.869 3.411 1.00 94.31 332 ARG A C 1
ATOM 2689 O O . ARG A 1 332 ? 15.096 11.326 2.544 1.00 94.31 332 ARG A O 1
ATOM 2696 N N . HIS A 1 333 ? 13.593 12.874 3.165 1.00 92.88 333 HIS A N 1
ATOM 2697 C CA . HIS A 1 333 ? 13.548 13.538 1.868 1.00 92.88 333 HIS A CA 1
ATOM 2698 C C . HIS A 1 333 ? 14.640 14.603 1.738 1.00 92.88 333 HIS A C 1
ATOM 2700 O O . HIS A 1 333 ? 15.206 14.795 0.663 1.00 92.88 333 HIS A O 1
ATOM 2706 N N . SER A 1 334 ? 14.976 15.291 2.832 1.00 90.38 334 SER A N 1
ATOM 2707 C CA . SER A 1 334 ? 16.027 16.305 2.813 1.00 90.38 334 SER A CA 1
ATOM 2708 C C . SER A 1 334 ? 16.756 16.434 4.146 1.00 90.38 334 SER A C 1
ATOM 2710 O O . SER A 1 334 ? 16.224 16.133 5.218 1.00 90.38 334 SER A O 1
ATOM 2712 N N . LYS A 1 335 ? 17.997 16.915 4.076 1.00 89.38 335 LYS A N 1
ATOM 2713 C CA . LYS A 1 335 ? 18.811 17.284 5.232 1.00 89.38 335 LYS A CA 1
ATOM 2714 C C . LYS A 1 335 ? 19.542 18.587 4.934 1.00 89.38 335 LYS A C 1
ATOM 2716 O O . LYS A 1 335 ? 20.181 18.713 3.892 1.00 89.38 335 LYS A O 1
ATOM 2721 N N . ASP A 1 336 ? 19.406 19.566 5.826 1.00 85.44 336 ASP A N 1
ATOM 2722 C CA . ASP A 1 336 ? 20.037 20.889 5.705 1.00 85.44 336 ASP A CA 1
ATOM 2723 C C . ASP A 1 336 ? 19.759 21.576 4.349 1.00 85.44 336 ASP A C 1
ATOM 2725 O O . ASP A 1 336 ? 20.634 22.190 3.739 1.00 85.44 336 ASP A O 1
ATOM 2729 N N . GLY A 1 337 ? 18.530 21.421 3.838 1.00 79.44 337 GLY A N 1
ATOM 2730 C CA . GLY A 1 337 ? 18.092 21.978 2.553 1.00 79.44 337 GLY A CA 1
ATOM 2731 C C . GLY A 1 337 ? 18.590 21.230 1.309 1.00 79.44 337 GLY A C 1
ATOM 2732 O O . GLY A 1 337 ? 18.258 21.633 0.196 1.00 79.44 337 GLY A O 1
ATOM 2733 N N . LYS A 1 338 ? 19.357 20.142 1.465 1.00 86.31 338 LYS A N 1
ATOM 2734 C CA . LYS A 1 338 ? 19.795 19.279 0.360 1.00 86.31 338 LYS A CA 1
ATOM 2735 C C . LYS A 1 338 ? 18.912 18.032 0.255 1.00 86.31 338 LYS A C 1
ATOM 2737 O O . LYS A 1 338 ? 18.573 17.459 1.292 1.00 86.31 338 LYS A O 1
ATOM 2742 N N . PRO A 1 339 ? 18.561 17.585 -0.963 1.00 88.62 339 PRO A N 1
ATOM 2743 C CA . PRO A 1 339 ? 17.781 16.369 -1.148 1.00 88.62 339 PRO A CA 1
ATOM 2744 C C . PRO A 1 339 ? 18.589 15.133 -0.737 1.00 88.62 339 PRO A C 1
ATOM 2746 O O . PRO A 1 339 ? 19.771 15.000 -1.069 1.00 88.62 339 PRO A O 1
ATOM 2749 N N . CYS A 1 340 ? 17.933 14.225 -0.025 1.00 91.38 340 CYS A N 1
ATOM 2750 C CA . CYS A 1 340 ? 18.448 12.897 0.276 1.00 91.38 340 CYS A CA 1
ATOM 2751 C C . CYS A 1 340 ? 18.126 11.931 -0.875 1.00 91.38 340 CYS A C 1
ATOM 2753 O O . CYS A 1 340 ? 17.154 12.103 -1.617 1.00 91.38 340 CYS A O 1
ATOM 2755 N N . GLY A 1 341 ? 18.989 10.933 -1.054 1.00 89.62 341 GLY A N 1
ATOM 2756 C CA . GLY A 1 341 ? 18.814 9.893 -2.063 1.00 89.62 341 GLY A CA 1
ATOM 2757 C C . GLY A 1 341 ? 17.747 8.876 -1.679 1.00 89.62 341 GLY A C 1
ATOM 2758 O O . GLY A 1 341 ? 17.409 8.735 -0.506 1.00 89.62 341 GLY A O 1
ATOM 2759 N N . THR A 1 342 ? 17.279 8.137 -2.681 1.00 92.56 342 THR A N 1
ATOM 2760 C CA . THR A 1 342 ? 16.526 6.892 -2.498 1.00 92.56 342 THR A CA 1
ATOM 2761 C C . THR A 1 342 ? 17.464 5.687 -2.538 1.00 92.56 342 THR A C 1
ATOM 2763 O O . THR A 1 342 ? 18.623 5.800 -2.950 1.00 92.56 342 THR A O 1
ATOM 2766 N N . THR A 1 343 ? 16.957 4.512 -2.176 1.00 93.25 343 THR A N 1
ATOM 2767 C CA . THR A 1 343 ? 17.688 3.238 -2.259 1.00 93.25 343 THR A CA 1
ATOM 2768 C C . THR A 1 343 ? 18.213 2.943 -3.663 1.00 93.25 343 THR A C 1
ATOM 2770 O O . THR A 1 343 ? 19.351 2.508 -3.810 1.00 93.25 343 THR A O 1
ATOM 2773 N N . HIS A 1 344 ? 17.436 3.230 -4.709 1.00 90.75 344 HIS A N 1
ATOM 2774 C CA . HIS A 1 344 ? 17.904 3.095 -6.090 1.00 90.75 344 HIS A CA 1
ATOM 2775 C C . HIS A 1 344 ? 18.884 4.213 -6.485 1.00 90.75 344 HIS A C 1
ATOM 2777 O O . HIS A 1 344 ? 19.816 3.998 -7.263 1.00 90.75 344 HIS A O 1
ATOM 2783 N N . GLY A 1 345 ? 18.725 5.403 -5.898 1.00 87.88 345 GLY A N 1
ATOM 2784 C CA . GLY A 1 345 ? 19.571 6.569 -6.150 1.00 87.88 345 GLY A CA 1
ATOM 2785 C C . GLY A 1 345 ? 21.050 6.378 -5.794 1.00 87.88 345 GLY A C 1
ATOM 2786 O O . GLY A 1 345 ? 21.877 7.167 -6.251 1.00 87.88 345 GLY A O 1
ATOM 2787 N N . ILE A 1 346 ? 21.427 5.332 -5.047 1.00 90.06 346 ILE A N 1
ATOM 2788 C CA . ILE A 1 346 ? 22.840 5.042 -4.746 1.00 90.06 346 ILE A CA 1
ATOM 2789 C C . ILE A 1 346 ? 23.668 4.810 -6.019 1.00 90.06 346 ILE A C 1
ATOM 2791 O O . ILE A 1 346 ? 24.830 5.207 -6.075 1.00 90.06 346 ILE A O 1
ATOM 2795 N N . PHE A 1 347 ? 23.067 4.218 -7.059 1.00 87.31 347 PHE A N 1
ATOM 2796 C CA . PHE A 1 347 ? 23.740 3.947 -8.333 1.00 87.31 347 PHE A CA 1
ATOM 2797 C C . PHE A 1 347 ? 23.962 5.218 -9.154 1.00 87.31 347 PHE A C 1
ATOM 2799 O O . PHE A 1 347 ? 24.877 5.284 -9.973 1.00 87.31 347 PHE A O 1
ATOM 2806 N N . GLU A 1 348 ? 23.150 6.244 -8.912 1.00 79.31 348 GLU A N 1
ATOM 2807 C CA . GLU A 1 348 ? 23.315 7.555 -9.524 1.00 79.31 348 GLU A CA 1
ATOM 2808 C C . GLU A 1 348 ? 24.370 8.371 -8.766 1.00 79.31 348 GLU A C 1
ATOM 2810 O O . GLU A 1 348 ? 25.218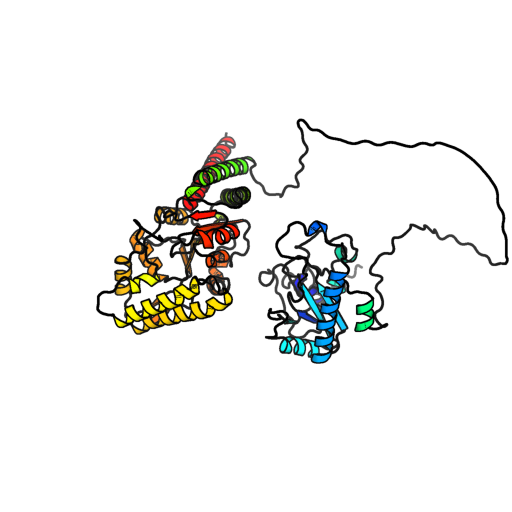 9.017 -9.371 1.00 79.31 348 GLU A O 1
ATOM 2815 N N . GLN A 1 349 ? 24.364 8.328 -7.434 1.00 71.88 349 GLN A N 1
ATOM 2816 C CA . GLN A 1 349 ? 25.235 9.176 -6.616 1.00 71.88 349 GLN A CA 1
ATOM 2817 C C . GLN A 1 349 ? 26.688 8.696 -6.551 1.00 71.88 349 GLN A C 1
ATOM 2819 O O . GLN A 1 349 ? 27.594 9.518 -6.430 1.00 71.88 349 GLN A O 1
ATOM 2824 N N . ALA A 1 350 ? 26.932 7.389 -6.642 1.00 64.25 350 ALA A N 1
ATOM 2825 C CA . ALA A 1 350 ? 28.255 6.805 -6.433 1.00 64.25 350 ALA A CA 1
ATOM 2826 C C . ALA A 1 350 ? 29.158 6.808 -7.685 1.00 64.25 350 ALA A C 1
ATOM 2828 O O . ALA A 1 350 ? 29.990 5.916 -7.887 1.00 64.25 350 ALA A O 1
ATOM 2829 N N . TYR A 1 351 ? 28.992 7.807 -8.556 1.00 64.50 351 TYR A N 1
ATOM 2830 C CA . TYR A 1 351 ? 29.765 7.937 -9.785 1.00 64.50 351 TYR A CA 1
ATOM 2831 C C . TYR A 1 351 ? 31.259 8.165 -9.494 1.00 64.50 351 TYR A C 1
ATOM 2833 O O . TYR A 1 351 ? 31.695 9.276 -9.204 1.00 64.50 351 TYR A O 1
ATOM 2841 N N . ASN A 1 352 ? 32.060 7.106 -9.643 1.00 59.56 352 ASN A N 1
ATOM 2842 C CA . ASN A 1 352 ? 33.522 7.141 -9.503 1.00 59.56 352 ASN A CA 1
ATOM 2843 C C . ASN A 1 352 ? 34.262 7.270 -10.852 1.00 59.56 352 ASN A C 1
ATOM 2845 O O . ASN A 1 352 ? 35.414 6.857 -10.968 1.00 59.56 352 ASN A O 1
ATOM 2849 N N . GLY A 1 353 ? 33.619 7.802 -11.899 1.00 61.34 353 GLY A N 1
ATOM 2850 C CA . GLY A 1 353 ? 34.264 8.044 -13.201 1.00 61.34 353 GLY A CA 1
ATOM 2851 C C . GLY A 1 353 ? 34.466 6.813 -14.097 1.00 61.34 353 GLY A C 1
ATOM 2852 O O . GLY A 1 353 ? 34.757 6.958 -15.276 1.00 61.34 353 GLY A O 1
ATOM 2853 N N . THR A 1 354 ? 34.306 5.593 -13.578 1.00 59.41 354 THR A N 1
ATOM 2854 C CA . THR A 1 354 ? 34.592 4.342 -14.310 1.00 59.41 354 THR A CA 1
ATOM 2855 C C . THR A 1 354 ? 33.408 3.775 -15.101 1.00 59.41 354 THR A C 1
ATOM 2857 O O . THR A 1 354 ? 33.583 2.793 -15.820 1.00 59.41 354 THR A O 1
ATOM 2860 N N . ARG A 1 355 ? 32.205 4.353 -14.969 1.00 75.94 355 ARG A N 1
ATOM 2861 C CA . ARG A 1 355 ? 30.951 3.860 -15.577 1.00 75.94 355 ARG A CA 1
ATOM 2862 C C . ARG A 1 355 ? 30.062 5.013 -16.064 1.00 75.94 355 ARG A C 1
ATOM 2864 O O . ARG A 1 355 ? 28.919 5.150 -15.634 1.00 75.94 355 ARG A O 1
ATOM 2871 N N . GLU A 1 356 ? 30.622 5.877 -16.909 1.00 77.81 356 GLU A N 1
ATOM 2872 C CA . GLU A 1 356 ? 29.950 7.086 -17.419 1.00 77.81 356 GLU A CA 1
ATOM 2873 C C . GLU A 1 356 ? 28.689 6.761 -18.225 1.00 77.81 356 GLU A C 1
ATOM 2875 O O . GLU A 1 356 ? 27.630 7.322 -17.946 1.00 77.81 356 GLU A O 1
ATOM 2880 N N . ASP A 1 357 ? 28.767 5.777 -19.125 1.00 83.69 357 ASP A N 1
ATOM 2881 C CA . ASP A 1 357 ? 27.634 5.363 -19.961 1.00 83.69 357 ASP A CA 1
ATOM 2882 C C . ASP A 1 357 ? 26.454 4.846 -19.121 1.00 83.69 357 ASP A C 1
ATOM 2884 O O . ASP A 1 357 ? 25.318 5.278 -19.303 1.00 83.69 357 ASP A O 1
ATOM 2888 N N . PHE A 1 358 ? 26.726 3.990 -18.129 1.00 87.00 358 PHE A N 1
ATOM 2889 C CA . PHE A 1 358 ? 25.708 3.475 -17.205 1.00 87.00 358 PHE A CA 1
ATOM 2890 C C . PHE A 1 358 ? 25.020 4.596 -16.419 1.00 87.00 358 PHE A C 1
ATOM 2892 O O . PHE A 1 358 ? 23.793 4.621 -16.303 1.00 87.00 358 PHE A O 1
ATOM 2899 N N . HIS A 1 359 ? 25.804 5.536 -15.884 1.00 84.88 359 HIS A N 1
ATOM 2900 C CA . HIS A 1 359 ? 25.263 6.654 -15.119 1.00 84.88 359 HIS A CA 1
ATOM 2901 C C . HIS A 1 359 ? 24.389 7.564 -15.997 1.00 84.88 359 HIS A C 1
ATOM 2903 O O . HIS A 1 359 ? 23.283 7.935 -15.599 1.00 84.88 359 HIS A O 1
ATOM 2909 N N . ALA A 1 360 ? 24.850 7.880 -17.210 1.00 85.88 360 ALA A N 1
ATOM 2910 C CA . ALA A 1 360 ? 24.101 8.690 -18.163 1.00 85.88 360 ALA A CA 1
ATOM 2911 C C . ALA A 1 360 ? 22.773 8.026 -18.570 1.00 85.88 360 ALA A C 1
ATOM 2913 O O . ALA A 1 360 ? 21.747 8.705 -18.674 1.00 85.88 360 ALA A O 1
ATOM 2914 N N . GLU A 1 361 ? 22.764 6.705 -18.765 1.00 88.69 361 GLU A N 1
ATOM 2915 C CA . GLU A 1 361 ? 21.548 5.955 -19.083 1.00 88.69 361 GLU A CA 1
ATOM 2916 C C . GLU A 1 361 ? 20.548 5.927 -17.923 1.00 88.69 361 GLU A C 1
ATOM 2918 O O . GLU A 1 361 ? 19.363 6.189 -18.148 1.00 88.69 361 GLU A O 1
ATOM 2923 N N . LEU A 1 362 ? 21.001 5.683 -16.687 1.00 87.88 362 LEU A N 1
ATOM 2924 C CA . LEU A 1 362 ? 20.125 5.736 -15.511 1.00 87.88 362 LEU A CA 1
ATOM 2925 C C . LEU A 1 362 ? 19.515 7.123 -15.314 1.00 87.88 362 LEU A C 1
ATOM 2927 O O . LEU A 1 362 ? 18.305 7.235 -15.111 1.00 87.88 362 LEU A O 1
ATOM 2931 N N . LEU A 1 363 ? 20.322 8.181 -15.438 1.00 87.06 363 LEU A N 1
ATOM 2932 C CA . LEU A 1 363 ? 19.836 9.552 -15.314 1.00 87.06 363 LEU A CA 1
ATOM 2933 C C . LEU A 1 363 ? 18.786 9.864 -16.388 1.00 87.06 363 LEU A C 1
ATOM 2935 O O . LEU A 1 363 ? 17.745 10.446 -16.087 1.00 87.06 363 LEU A O 1
ATOM 2939 N N . LYS A 1 364 ? 19.014 9.416 -17.628 1.00 90.00 364 LYS A N 1
ATOM 2940 C CA . LYS A 1 364 ? 18.059 9.572 -18.732 1.00 90.00 364 LYS A CA 1
ATOM 2941 C C . LYS A 1 364 ? 16.738 8.853 -18.461 1.00 90.00 364 LYS A C 1
ATOM 2943 O O . LYS A 1 364 ? 15.680 9.428 -18.719 1.00 90.00 364 LYS A O 1
ATOM 2948 N N . LEU A 1 365 ? 16.786 7.615 -17.958 1.00 90.38 365 LEU A N 1
ATOM 2949 C CA . LEU A 1 365 ? 15.584 6.877 -17.562 1.00 90.38 365 LEU A CA 1
ATOM 2950 C C . LEU A 1 365 ? 14.843 7.636 -16.460 1.00 90.38 365 LEU A C 1
ATOM 2952 O O . LEU A 1 365 ? 13.660 7.923 -16.616 1.00 90.38 365 LEU A O 1
ATOM 2956 N N . ARG A 1 366 ? 15.546 8.034 -15.397 1.00 87.00 366 ARG A N 1
ATOM 2957 C CA . ARG A 1 366 ? 14.957 8.781 -14.286 1.00 87.00 366 ARG A CA 1
ATOM 2958 C C . ARG A 1 366 ? 14.268 10.057 -14.758 1.00 87.00 366 ARG A C 1
ATOM 2960 O O . ARG A 1 366 ? 13.106 10.251 -14.431 1.00 87.00 366 ARG A O 1
ATOM 2967 N N . THR A 1 367 ? 14.937 10.908 -15.536 1.00 87.25 367 THR A N 1
ATOM 2968 C CA . THR A 1 367 ? 14.332 12.154 -16.033 1.00 87.25 367 THR A CA 1
ATOM 2969 C C . THR A 1 367 ? 13.059 11.883 -16.833 1.00 87.25 367 THR A C 1
ATOM 2971 O O . THR A 1 367 ? 12.054 12.547 -16.617 1.00 87.25 367 THR A O 1
ATOM 2974 N N . MET A 1 368 ? 13.072 10.878 -17.713 1.00 88.88 368 MET A N 1
ATOM 2975 C CA . MET A 1 368 ? 11.912 10.544 -18.541 1.00 88.88 368 MET A CA 1
ATOM 2976 C C . MET A 1 368 ? 10.725 10.021 -17.722 1.00 88.88 368 MET A C 1
ATOM 2978 O O . MET A 1 368 ? 9.587 10.416 -17.963 1.00 88.88 368 MET A O 1
ATOM 2982 N N . TYR A 1 369 ? 10.970 9.099 -16.791 1.00 89.69 369 TYR A N 1
ATOM 2983 C CA . TYR A 1 369 ? 9.895 8.414 -16.075 1.00 89.69 369 TYR A CA 1
ATOM 2984 C C . TYR A 1 369 ? 9.386 9.187 -14.862 1.00 89.69 369 TYR A C 1
ATOM 2986 O O . TYR A 1 369 ? 8.213 9.049 -14.529 1.00 89.69 369 TYR A O 1
ATOM 2994 N N . LEU A 1 370 ? 10.203 10.050 -14.257 1.00 85.19 370 LEU A N 1
ATOM 2995 C CA . LEU A 1 370 ? 9.784 10.887 -13.132 1.00 85.19 370 LEU A CA 1
ATOM 2996 C C . LEU A 1 370 ? 8.729 11.924 -13.562 1.00 85.19 370 LEU A C 1
ATOM 2998 O O . LEU A 1 370 ? 7.760 12.154 -12.838 1.00 85.19 370 LEU A O 1
ATOM 3002 N N . ASP A 1 371 ? 8.843 12.460 -14.783 1.00 84.00 371 ASP A N 1
ATOM 3003 C CA . ASP A 1 371 ? 7.811 13.319 -15.384 1.00 84.00 371 ASP A CA 1
ATOM 3004 C C . ASP A 1 371 ? 6.476 12.573 -15.570 1.00 84.00 371 ASP A C 1
ATOM 3006 O O . ASP A 1 371 ? 5.399 13.152 -15.410 1.00 84.00 371 ASP A O 1
ATOM 3010 N N . ILE A 1 372 ? 6.530 11.271 -15.872 1.00 85.69 372 ILE A N 1
ATOM 3011 C CA . ILE A 1 372 ? 5.348 10.411 -16.032 1.00 85.69 372 ILE A CA 1
ATOM 3012 C C . ILE A 1 372 ? 4.752 10.050 -14.666 1.00 85.69 372 ILE A C 1
ATOM 3014 O O . ILE A 1 372 ? 3.539 10.162 -14.474 1.00 85.69 372 ILE A O 1
ATOM 3018 N N . GLU A 1 373 ? 5.585 9.647 -13.705 1.00 83.25 373 GLU A N 1
ATOM 3019 C CA . GLU A 1 373 ? 5.179 9.276 -12.346 1.00 83.25 373 GLU A CA 1
ATOM 3020 C C . GLU A 1 373 ? 4.398 10.414 -11.678 1.00 83.25 373 GLU A C 1
ATOM 3022 O O . GLU A 1 373 ? 3.269 10.214 -11.210 1.00 83.25 373 GLU A O 1
ATOM 3027 N N . TYR A 1 374 ? 4.931 11.636 -11.747 1.00 78.38 374 TYR A N 1
ATOM 3028 C CA . TYR A 1 374 ? 4.310 12.828 -11.167 1.00 78.38 374 TYR A CA 1
ATOM 3029 C C . TYR A 1 374 ? 3.362 13.574 -12.108 1.00 78.38 374 TYR A C 1
ATOM 3031 O O . TYR A 1 374 ? 2.817 14.611 -11.722 1.00 78.38 374 TYR A O 1
ATOM 3039 N N . SER A 1 375 ? 3.095 13.046 -13.306 1.00 77.12 375 SER A N 1
ATOM 3040 C CA . SER A 1 375 ? 2.178 13.678 -14.256 1.00 77.12 375 SER A CA 1
ATOM 3041 C C . SER A 1 375 ? 0.786 13.880 -13.633 1.00 77.12 375 SER A C 1
ATOM 3043 O O . SER A 1 375 ? 0.168 12.904 -13.190 1.00 77.12 375 SER A O 1
ATOM 3045 N N . PRO A 1 376 ? 0.247 15.113 -13.59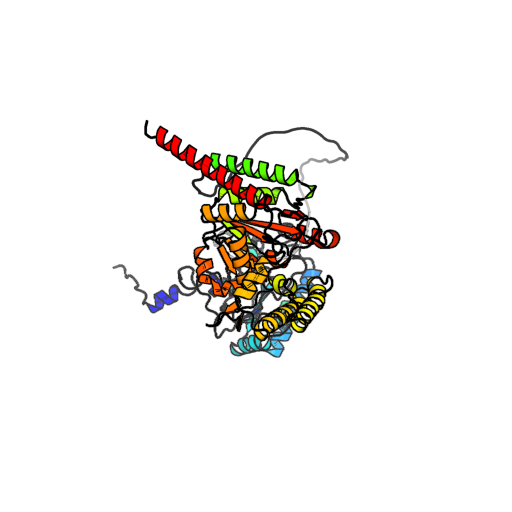3 1.00 71.44 376 PRO A N 1
ATOM 3046 C CA . PRO A 1 376 ? -1.082 15.371 -13.045 1.00 71.44 376 PRO A CA 1
ATOM 3047 C C . PRO A 1 376 ? -2.211 14.990 -14.014 1.00 71.44 376 PRO A C 1
ATOM 3049 O O . PRO A 1 376 ? -3.367 14.957 -13.599 1.00 71.44 376 PRO A O 1
ATOM 3052 N N . THR A 1 377 ? -1.895 14.736 -15.289 1.00 78.94 377 THR A N 1
ATOM 3053 C CA . THR A 1 377 ? -2.878 14.476 -16.352 1.00 78.94 377 THR A CA 1
ATOM 3054 C C . THR A 1 377 ? -3.093 12.992 -16.629 1.00 78.94 377 THR A C 1
ATOM 3056 O O . THR A 1 377 ? -4.163 12.627 -17.102 1.00 78.94 377 THR A O 1
ATOM 3059 N N . MET A 1 378 ? -2.104 12.142 -16.337 1.00 80.25 378 MET A N 1
ATOM 3060 C CA . MET A 1 378 ? -2.196 10.698 -16.568 1.00 80.25 378 MET A CA 1
ATOM 3061 C C . MET A 1 378 ? -2.877 9.985 -15.399 1.00 80.25 378 MET A C 1
ATOM 3063 O O . MET A 1 378 ? -2.579 10.252 -14.230 1.00 80.25 378 MET A O 1
ATOM 3067 N N . SER A 1 379 ? -3.751 9.033 -15.716 1.00 81.88 379 SER A N 1
ATOM 3068 C CA . SER A 1 379 ? -4.348 8.133 -14.729 1.00 81.88 379 SER A CA 1
ATOM 3069 C C . SER A 1 379 ? -3.319 7.138 -14.177 1.00 81.88 379 SER A C 1
ATOM 3071 O O . SER A 1 379 ? -2.288 6.870 -14.794 1.00 81.88 379 SER A O 1
ATOM 3073 N N . ILE A 1 380 ? -3.602 6.545 -13.012 1.00 80.44 380 ILE A N 1
ATOM 3074 C CA . ILE A 1 380 ? -2.732 5.511 -12.424 1.00 80.44 380 ILE A CA 1
ATOM 3075 C C . ILE A 1 380 ? -2.608 4.309 -13.374 1.00 80.44 380 ILE A C 1
ATOM 3077 O O . ILE A 1 380 ? -1.502 3.822 -13.592 1.00 80.44 380 ILE A O 1
ATOM 3081 N N . ALA A 1 381 ? -3.711 3.886 -14.003 1.00 83.00 381 ALA A N 1
ATOM 3082 C CA . ALA A 1 381 ? -3.729 2.770 -14.950 1.00 83.00 381 ALA A CA 1
ATOM 3083 C C . ALA A 1 381 ? -2.804 2.999 -16.157 1.00 83.00 381 ALA A C 1
ATOM 3085 O O . ALA A 1 381 ? -2.093 2.087 -16.571 1.00 83.00 381 ALA A O 1
ATOM 3086 N N . GLU A 1 382 ? -2.755 4.225 -16.684 1.00 87.44 382 GLU A N 1
ATOM 3087 C CA . GLU A 1 382 ? -1.844 4.581 -17.777 1.00 87.44 382 GLU A CA 1
ATOM 3088 C C . GLU A 1 382 ? -0.383 4.639 -17.327 1.00 87.44 382 GLU A C 1
ATOM 3090 O O . GLU A 1 382 ? 0.505 4.351 -18.124 1.00 87.44 382 GLU A O 1
ATOM 3095 N N . LYS A 1 383 ? -0.115 4.999 -16.064 1.00 87.12 383 LYS A N 1
ATOM 3096 C CA . LYS A 1 383 ? 1.247 5.100 -15.514 1.00 87.12 383 LYS A CA 1
ATOM 3097 C C . LYS A 1 383 ? 1.879 3.744 -15.211 1.00 87.12 383 LYS A C 1
ATOM 3099 O O . LYS A 1 383 ? 3.089 3.610 -15.389 1.00 87.12 383 LYS A O 1
ATOM 3104 N N . ILE A 1 384 ? 1.094 2.756 -14.772 1.00 87.12 384 ILE A N 1
ATOM 3105 C CA . ILE A 1 384 ? 1.570 1.406 -14.413 1.00 87.12 384 ILE A CA 1
ATOM 3106 C C . ILE A 1 384 ? 2.538 0.813 -15.458 1.00 87.12 384 ILE A C 1
ATOM 3108 O O . ILE A 1 384 ? 3.677 0.536 -15.081 1.00 87.12 384 ILE A O 1
ATOM 3112 N N . PRO A 1 385 ? 2.189 0.692 -16.757 1.00 90.62 385 PRO A N 1
ATOM 3113 C CA . PRO A 1 385 ? 3.084 0.074 -17.738 1.00 90.62 385 PRO A CA 1
ATOM 3114 C C . PRO A 1 385 ? 4.389 0.855 -17.949 1.00 90.62 385 PRO A C 1
ATOM 3116 O O . PRO A 1 385 ? 5.412 0.263 -18.292 1.00 90.62 385 PRO A O 1
ATOM 3119 N N . TYR A 1 386 ? 4.392 2.177 -17.743 1.00 91.25 386 TYR A N 1
ATOM 3120 C CA . TYR A 1 386 ? 5.620 2.973 -17.80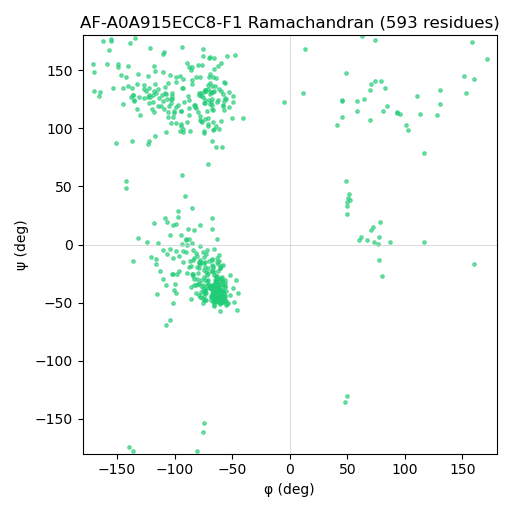7 1.00 91.25 386 TYR A CA 1
ATOM 3121 C C . TYR A 1 386 ? 6.503 2.745 -16.581 1.00 91.25 386 TYR A C 1
ATOM 3123 O O . TYR A 1 386 ? 7.718 2.651 -16.729 1.00 91.25 386 TYR A O 1
ATOM 3131 N N . MET A 1 387 ? 5.918 2.617 -15.387 1.00 91.06 387 MET A N 1
ATOM 3132 C CA . MET A 1 387 ? 6.679 2.308 -14.172 1.00 91.06 387 MET A CA 1
ATOM 3133 C C . MET A 1 387 ? 7.290 0.908 -14.232 1.00 91.06 387 MET A C 1
ATOM 3135 O O . MET A 1 387 ? 8.454 0.737 -13.877 1.00 91.06 387 MET A O 1
ATOM 3139 N N . GLU A 1 388 ? 6.556 -0.079 -14.749 1.00 90.00 388 GLU A N 1
ATOM 3140 C CA . GLU A 1 388 ? 7.099 -1.418 -15.001 1.00 90.00 388 GLU A CA 1
ATOM 3141 C C . GLU A 1 388 ? 8.286 -1.362 -15.969 1.00 90.00 388 GLU A C 1
ATOM 3143 O O . GLU A 1 388 ? 9.351 -1.905 -15.678 1.00 90.00 388 GLU A O 1
ATOM 3148 N N . GLN A 1 389 ? 8.143 -0.646 -17.090 1.00 92.12 389 GLN A N 1
ATOM 3149 C CA . GLN A 1 389 ? 9.232 -0.472 -18.053 1.00 92.12 389 GLN A CA 1
ATOM 3150 C C . GLN A 1 389 ? 10.438 0.254 -17.458 1.00 92.12 389 GLN A C 1
ATOM 3152 O O . GLN A 1 389 ? 11.576 -0.103 -17.778 1.00 92.12 389 GLN A O 1
ATOM 3157 N N . TRP A 1 390 ? 10.214 1.267 -16.621 1.00 92.50 390 TRP A N 1
ATOM 3158 C CA . TRP A 1 390 ? 11.290 1.990 -15.955 1.00 92.50 390 TRP A CA 1
ATOM 3159 C C . TRP A 1 390 ? 12.108 1.049 -15.083 1.00 92.50 390 TRP A C 1
ATOM 3161 O O . TRP A 1 390 ? 13.308 0.895 -15.316 1.00 92.50 390 TRP A O 1
ATOM 3171 N N . TRP A 1 391 ? 11.461 0.368 -14.137 1.00 92.06 391 TRP A N 1
ATOM 3172 C CA . TRP A 1 391 ? 12.162 -0.498 -13.200 1.00 92.06 391 TRP A CA 1
ATOM 3173 C C . TRP A 1 391 ? 12.802 -1.704 -13.880 1.00 92.06 391 TRP A C 1
ATOM 3175 O O . TRP A 1 391 ? 13.950 -2.021 -13.581 1.00 92.06 391 TRP A O 1
ATOM 3185 N N . GLN A 1 392 ? 12.136 -2.324 -14.861 1.00 92.88 392 GLN A N 1
ATOM 3186 C CA . GLN A 1 392 ? 12.731 -3.415 -15.641 1.00 92.88 392 GLN A CA 1
ATOM 3187 C C . GLN A 1 392 ? 14.011 -2.977 -16.356 1.00 92.88 392 GLN A C 1
ATOM 3189 O O . GLN A 1 392 ? 15.004 -3.706 -16.344 1.00 92.88 392 GLN A O 1
ATOM 3194 N N . ARG A 1 393 ? 14.017 -1.785 -16.970 1.00 93.19 393 ARG A N 1
ATOM 3195 C CA . ARG A 1 393 ? 15.213 -1.257 -17.642 1.00 93.19 393 ARG A CA 1
ATOM 3196 C C . ARG A 1 393 ? 16.308 -0.909 -16.644 1.00 93.19 393 ARG A C 1
ATOM 3198 O O . ARG A 1 393 ? 17.446 -1.304 -16.866 1.00 93.19 393 ARG A O 1
ATOM 3205 N N . SER A 1 394 ? 15.973 -0.233 -15.548 1.00 92.44 394 SER A N 1
ATOM 3206 C CA . SER A 1 394 ? 16.940 0.120 -14.505 1.00 92.44 394 SER A CA 1
ATOM 3207 C C . SER A 1 394 ? 17.603 -1.124 -13.900 1.00 92.44 394 SER A C 1
ATOM 3209 O O . SER A 1 394 ? 18.828 -1.208 -13.845 1.00 92.44 394 SER A O 1
ATOM 3211 N N . HIS A 1 395 ? 16.815 -2.141 -13.540 1.00 93.25 395 HIS A N 1
ATOM 3212 C CA . HIS A 1 395 ? 17.319 -3.411 -13.011 1.00 93.25 395 HIS A CA 1
ATOM 3213 C C . HIS A 1 395 ? 18.182 -4.160 -14.030 1.00 93.25 395 HIS A C 1
ATOM 3215 O O . HIS A 1 395 ? 19.255 -4.658 -13.690 1.00 93.25 395 HIS A O 1
ATOM 3221 N N . LYS A 1 396 ? 17.758 -4.194 -15.298 1.00 93.56 396 LYS A N 1
ATOM 3222 C CA . LYS A 1 396 ? 18.537 -4.806 -16.376 1.00 93.56 396 LYS A CA 1
ATOM 3223 C C . LYS A 1 396 ? 19.906 -4.139 -16.536 1.00 93.56 396 LYS A C 1
ATOM 3225 O O . LYS A 1 396 ? 20.903 -4.848 -16.624 1.00 93.56 396 LYS A O 1
ATOM 3230 N N . LEU A 1 397 ? 19.968 -2.806 -16.498 1.00 91.56 397 LEU A N 1
ATOM 3231 C CA . LEU A 1 397 ? 21.234 -2.073 -16.571 1.00 91.56 397 LEU A CA 1
ATOM 3232 C C . LEU A 1 397 ? 22.166 -2.413 -15.404 1.00 91.56 397 LEU A C 1
ATOM 3234 O O . LEU A 1 397 ? 23.367 -2.580 -15.616 1.00 91.56 397 LEU A O 1
ATOM 3238 N N . ILE A 1 398 ? 21.633 -2.552 -14.186 1.00 90.56 398 ILE A N 1
ATOM 3239 C CA . ILE A 1 398 ? 22.421 -2.952 -13.008 1.00 90.56 398 ILE A CA 1
ATOM 3240 C C . ILE A 1 398 ? 23.020 -4.354 -13.212 1.00 90.56 398 ILE A C 1
ATOM 3242 O O . ILE A 1 398 ? 24.220 -4.541 -13.003 1.00 90.56 398 ILE A O 1
ATOM 3246 N N . VAL A 1 399 ? 22.219 -5.317 -13.678 1.00 92.38 399 VAL A N 1
ATOM 3247 C CA . VAL A 1 399 ? 22.675 -6.695 -13.943 1.00 92.38 399 VAL A CA 1
ATOM 3248 C C . VAL A 1 399 ? 23.727 -6.738 -15.056 1.00 92.38 399 VAL A C 1
ATOM 3250 O O . VAL A 1 399 ? 24.781 -7.352 -14.893 1.00 92.38 399 VAL A O 1
ATOM 3253 N N . GLU A 1 400 ? 23.497 -6.047 -16.176 1.00 92.00 400 GLU A N 1
ATOM 3254 C CA . GLU A 1 400 ? 24.431 -6.014 -17.314 1.00 92.00 400 GLU A CA 1
ATOM 3255 C C . GLU A 1 400 ? 25.792 -5.407 -16.937 1.00 92.00 400 GLU A C 1
ATOM 3257 O O . GLU A 1 400 ? 26.830 -5.818 -17.461 1.00 92.00 400 GLU A O 1
ATOM 3262 N N . ASN A 1 401 ? 25.802 -4.489 -15.968 1.00 90.06 401 ASN A N 1
ATOM 3263 C CA . ASN A 1 401 ? 27.012 -3.863 -15.440 1.00 90.06 401 ASN A CA 1
ATOM 3264 C C . ASN A 1 401 ? 27.702 -4.673 -14.325 1.00 90.06 401 ASN A C 1
ATOM 3266 O O . ASN A 1 401 ? 28.730 -4.225 -13.803 1.00 90.06 401 ASN A O 1
ATOM 3270 N N . LYS A 1 402 ? 27.188 -5.856 -13.956 1.00 90.69 402 LYS A N 1
ATOM 3271 C CA . LYS A 1 402 ? 27.843 -6.823 -13.054 1.00 90.69 402 LYS A CA 1
ATOM 3272 C C . LYS A 1 402 ? 28.363 -6.191 -11.758 1.00 90.69 402 LYS A C 1
ATOM 3274 O O . LYS A 1 402 ? 29.557 -6.236 -11.456 1.00 90.69 402 LYS A O 1
ATOM 3279 N N . PHE A 1 403 ? 27.490 -5.512 -11.016 1.00 90.44 403 PHE A N 1
ATOM 3280 C CA . PHE A 1 403 ? 27.870 -4.929 -9.728 1.00 90.44 403 PHE A CA 1
ATOM 3281 C C . PHE A 1 403 ? 28.117 -6.021 -8.684 1.00 90.44 403 PHE A C 1
ATOM 3283 O O . PHE A 1 403 ? 27.268 -6.883 -8.472 1.00 90.44 403 PHE A O 1
ATOM 3290 N N . HIS A 1 404 ? 29.265 -5.954 -8.011 1.00 92.88 404 HIS A N 1
ATOM 3291 C CA . HIS A 1 404 ? 29.572 -6.819 -6.877 1.00 92.88 404 HIS A CA 1
ATOM 3292 C C . HIS A 1 404 ? 28.921 -6.262 -5.598 1.00 92.88 404 HIS A C 1
ATOM 3294 O O . HIS A 1 404 ? 28.912 -5.049 -5.379 1.00 92.88 404 HIS A O 1
ATOM 3300 N N . GLU A 1 405 ? 28.457 -7.138 -4.705 1.00 93.62 405 GLU A N 1
ATOM 3301 C CA . GLU A 1 405 ? 27.835 -6.794 -3.417 1.00 93.62 405 GLU A CA 1
ATOM 3302 C C . GLU A 1 405 ? 28.651 -5.769 -2.597 1.00 93.62 405 GLU A C 1
ATOM 3304 O O . GLU A 1 405 ? 28.134 -4.740 -2.174 1.00 93.62 405 GLU A O 1
ATOM 3309 N N . ASN A 1 406 ? 29.958 -5.995 -2.422 1.00 92.31 406 ASN A N 1
ATOM 3310 C CA . ASN A 1 406 ? 30.870 -5.059 -1.757 1.00 92.31 406 ASN A CA 1
ATOM 3311 C C . ASN A 1 406 ? 30.893 -3.657 -2.387 1.00 92.31 406 ASN A C 1
ATOM 3313 O O . ASN A 1 406 ? 30.997 -2.669 -1.662 1.00 92.31 406 ASN A O 1
ATOM 3317 N N . THR A 1 407 ? 30.788 -3.552 -3.715 1.00 90.69 407 THR A N 1
ATOM 3318 C CA . THR A 1 407 ? 30.700 -2.254 -4.399 1.00 90.69 407 THR A CA 1
ATOM 3319 C C . THR A 1 407 ? 29.395 -1.553 -4.046 1.00 90.69 407 THR A C 1
ATOM 3321 O O . THR A 1 407 ? 29.412 -0.367 -3.741 1.00 90.69 407 THR A O 1
ATOM 3324 N N . ILE A 1 408 ? 28.282 -2.290 -4.017 1.00 91.44 408 ILE A N 1
ATOM 3325 C CA . ILE A 1 408 ? 26.970 -1.756 -3.633 1.00 91.44 408 ILE A CA 1
ATOM 3326 C C . ILE A 1 408 ? 26.995 -1.289 -2.175 1.00 91.44 408 ILE A C 1
ATOM 3328 O O . ILE A 1 408 ? 26.582 -0.170 -1.891 1.00 91.44 408 ILE A O 1
ATOM 3332 N N . LYS A 1 409 ? 27.562 -2.085 -1.259 1.00 92.00 409 LYS A N 1
ATOM 3333 C CA . LYS A 1 409 ? 27.752 -1.699 0.150 1.00 92.00 409 LYS A CA 1
ATOM 3334 C C . LYS A 1 409 ? 28.559 -0.410 0.289 1.00 92.00 409 LYS A C 1
ATOM 3336 O O . LYS A 1 409 ? 28.219 0.441 1.109 1.00 92.00 409 LYS A O 1
ATOM 3341 N N . GLU A 1 410 ? 29.618 -0.254 -0.501 1.00 90.75 410 GLU A N 1
ATOM 3342 C CA . GLU A 1 410 ? 30.426 0.967 -0.516 1.00 90.75 410 GLU A CA 1
ATOM 3343 C C . GLU A 1 410 ? 29.640 2.165 -1.066 1.00 90.75 410 GLU A C 1
ATOM 3345 O O . GLU A 1 410 ? 29.683 3.248 -0.488 1.00 90.75 410 GLU A O 1
ATOM 3350 N N . TYR A 1 411 ? 28.846 1.960 -2.118 1.00 90.75 411 TYR A N 1
ATOM 3351 C CA . TYR A 1 411 ? 27.956 2.989 -2.658 1.00 90.75 411 TYR A CA 1
ATOM 3352 C C . TYR A 1 411 ? 26.919 3.425 -1.628 1.00 90.75 411 TYR A C 1
ATOM 3354 O O . TYR A 1 411 ? 26.688 4.620 -1.463 1.00 90.75 411 TYR A O 1
ATOM 3362 N N . THR A 1 412 ? 26.349 2.486 -0.871 1.00 91.38 412 THR A N 1
ATOM 3363 C CA . THR A 1 412 ? 25.431 2.801 0.226 1.00 91.38 412 THR A CA 1
ATOM 3364 C C . THR A 1 412 ? 26.103 3.675 1.287 1.00 91.38 412 THR A C 1
ATOM 3366 O O . THR A 1 412 ? 25.514 4.677 1.684 1.00 91.38 412 THR A O 1
ATOM 3369 N N . LYS A 1 413 ? 27.351 3.376 1.687 1.00 89.31 413 LYS A N 1
ATOM 3370 C CA . LYS A 1 413 ? 28.093 4.197 2.669 1.00 89.31 413 LYS A CA 1
ATOM 3371 C C . LYS A 1 413 ? 28.347 5.626 2.192 1.00 89.31 413 LYS A C 1
ATOM 3373 O O . LYS A 1 413 ? 28.396 6.543 3.006 1.00 89.31 413 LYS A O 1
ATOM 3378 N N . GLN A 1 414 ? 28.569 5.800 0.891 1.00 87.75 414 GLN A N 1
ATOM 3379 C CA . GLN A 1 414 ? 28.849 7.100 0.274 1.00 87.75 414 GLN A CA 1
ATOM 3380 C C . GLN A 1 414 ? 27.572 7.863 -0.103 1.00 87.75 414 GLN A C 1
ATOM 3382 O O . GLN A 1 414 ? 27.632 9.059 -0.394 1.00 87.75 414 GLN A O 1
ATOM 3387 N N . SER A 1 415 ? 26.426 7.183 -0.113 1.00 89.00 415 SER A N 1
ATOM 3388 C CA . SER A 1 415 ? 25.144 7.761 -0.499 1.00 89.00 415 SER A CA 1
ATOM 3389 C C . SER A 1 415 ? 24.627 8.786 0.513 1.00 89.00 415 SER A C 1
ATOM 3391 O O . SER A 1 415 ? 25.007 8.803 1.684 1.00 89.00 415 SER A O 1
ATOM 3393 N N . SER A 1 416 ? 23.695 9.629 0.067 1.00 89.75 416 SER A N 1
ATOM 3394 C CA . SER A 1 416 ? 22.974 10.566 0.933 1.00 89.75 416 SER A CA 1
ATOM 3395 C C . SER A 1 416 ? 21.701 9.978 1.560 1.00 89.75 416 SER A C 1
ATOM 3397 O O . SER A 1 416 ? 20.881 10.737 2.087 1.00 89.75 416 SER A O 1
ATOM 3399 N N . VAL A 1 417 ? 21.511 8.653 1.499 1.00 92.81 417 VAL A N 1
ATOM 3400 C CA . VAL A 1 417 ? 20.356 7.968 2.097 1.00 92.81 417 VAL A CA 1
ATOM 3401 C C . VAL A 1 417 ? 20.508 7.971 3.617 1.00 92.81 417 VAL A C 1
ATOM 3403 O O . VAL A 1 417 ? 21.420 7.370 4.183 1.00 92.81 417 VAL A O 1
ATOM 3406 N N . LEU A 1 418 ? 19.606 8.670 4.301 1.00 93.62 418 LEU A N 1
ATOM 3407 C CA . LEU A 1 418 ? 19.637 8.849 5.750 1.00 93.62 418 LEU A CA 1
ATOM 3408 C C . LEU A 1 418 ? 18.265 8.571 6.341 1.00 93.62 418 LEU A C 1
ATOM 3410 O O . LEU A 1 418 ? 17.270 9.028 5.787 1.00 93.62 418 LEU A O 1
ATOM 3414 N N . LEU A 1 419 ? 18.204 7.874 7.473 1.00 95.81 419 LEU A N 1
ATOM 3415 C CA . LEU A 1 419 ? 16.962 7.716 8.218 1.00 95.81 419 LEU A CA 1
ATOM 3416 C C . LEU A 1 419 ? 16.484 9.062 8.789 1.00 95.81 419 LEU A C 1
ATOM 3418 O O . LEU A 1 419 ? 17.279 9.972 9.068 1.00 95.81 419 LEU A O 1
ATOM 3422 N N . ARG A 1 420 ? 15.163 9.195 8.950 1.00 95.69 420 ARG A N 1
ATOM 3423 C CA . ARG A 1 420 ? 14.545 10.322 9.663 1.00 95.69 420 ARG A CA 1
ATOM 3424 C C . ARG A 1 420 ? 15.027 10.386 11.109 1.00 95.69 420 ARG A C 1
ATOM 3426 O O . ARG A 1 420 ? 15.442 9.379 11.687 1.00 95.69 420 ARG A O 1
ATOM 3433 N N . ASP A 1 421 ? 14.960 11.577 11.698 1.00 94.06 421 ASP A N 1
ATOM 3434 C CA . ASP A 1 421 ? 15.239 11.722 13.128 1.00 94.06 421 ASP A CA 1
ATOM 3435 C C . ASP A 1 421 ? 14.323 10.808 13.938 1.00 94.06 421 ASP A C 1
ATOM 3437 O O . ASP A 1 421 ? 13.150 10.647 13.609 1.00 94.06 421 ASP A O 1
ATOM 3441 N N . ASN A 1 422 ? 14.886 10.172 14.963 1.00 94.44 422 ASN A N 1
ATOM 3442 C CA . ASN A 1 422 ? 14.211 9.204 15.831 1.00 94.44 422 ASN A CA 1
ATOM 3443 C C . ASN A 1 422 ? 13.689 7.929 15.138 1.00 94.44 422 ASN A C 1
ATOM 3445 O O . ASN A 1 422 ? 13.089 7.083 15.797 1.00 94.44 422 ASN A O 1
ATOM 3449 N N . ALA A 1 423 ? 13.981 7.704 13.852 1.00 94.88 423 ALA A N 1
ATOM 3450 C CA . ALA A 1 423 ? 13.657 6.436 13.198 1.00 94.88 423 ALA A CA 1
ATOM 3451 C C . ALA A 1 423 ? 14.388 5.228 13.825 1.00 94.88 423 ALA A C 1
ATOM 3453 O O . ALA A 1 423 ? 13.723 4.221 14.067 1.00 94.88 423 ALA A O 1
ATOM 3454 N N . PRO A 1 424 ? 15.694 5.294 14.179 1.00 94.56 424 PRO A N 1
ATOM 3455 C CA . PRO A 1 424 ? 16.346 4.204 14.912 1.00 94.56 424 PRO A CA 1
ATOM 3456 C C . PRO A 1 424 ? 15.672 3.887 16.252 1.00 94.56 424 PRO A C 1
ATOM 3458 O O . PRO A 1 424 ? 15.531 2.722 16.612 1.00 94.56 424 PRO A O 1
ATOM 3461 N N . GLU A 1 425 ? 15.236 4.913 16.988 1.00 94.19 425 GLU A N 1
ATOM 3462 C CA . GLU A 1 425 ? 14.526 4.740 18.259 1.00 94.19 425 GLU A CA 1
ATOM 3463 C C . GLU A 1 425 ? 13.168 4.070 18.043 1.00 94.19 425 GLU A C 1
ATOM 3465 O O . GLU A 1 425 ? 12.877 3.063 18.681 1.00 94.19 425 GLU A O 1
ATOM 3470 N N . PHE A 1 426 ? 12.381 4.563 17.085 1.00 94.50 426 PHE A N 1
ATOM 3471 C CA . PHE A 1 426 ? 11.107 3.964 16.700 1.00 94.50 426 PHE A CA 1
ATOM 3472 C C . PHE A 1 426 ? 11.249 2.480 16.337 1.00 94.50 426 PHE A C 1
ATOM 3474 O O . PHE A 1 426 ? 10.554 1.638 16.906 1.00 94.50 426 PHE A O 1
ATOM 3481 N N . LEU A 1 427 ? 12.189 2.142 15.450 1.00 95.06 427 LEU A N 1
ATOM 3482 C CA . LEU A 1 427 ? 12.429 0.765 15.012 1.00 95.06 427 LEU A CA 1
ATOM 3483 C C . LEU A 1 427 ? 12.873 -0.142 16.172 1.00 95.06 427 LEU A C 1
ATOM 3485 O O . LEU A 1 427 ? 12.392 -1.268 16.292 1.00 95.06 427 LEU A O 1
ATOM 3489 N N . ASN A 1 428 ? 13.728 0.357 17.068 1.00 93.31 428 ASN A N 1
ATOM 3490 C CA . ASN A 1 428 ? 14.131 -0.379 18.267 1.00 93.31 428 ASN A CA 1
ATOM 3491 C C . ASN A 1 428 ? 12.956 -0.602 19.230 1.00 93.31 428 ASN A C 1
ATOM 3493 O O . ASN A 1 428 ? 12.812 -1.698 19.771 1.00 93.31 428 ASN A O 1
ATOM 3497 N N . THR A 1 429 ? 12.097 0.398 19.437 1.00 91.62 429 THR A N 1
ATOM 3498 C CA . THR A 1 429 ? 10.919 0.276 20.310 1.00 91.62 429 THR A CA 1
ATOM 3499 C C . THR A 1 429 ? 9.908 -0.724 19.743 1.00 91.62 429 THR A C 1
ATOM 3501 O O . THR A 1 429 ? 9.351 -1.522 20.502 1.00 91.62 429 THR A O 1
ATOM 3504 N N . VAL A 1 430 ? 9.698 -0.734 18.423 1.00 92.94 430 VAL A N 1
ATOM 3505 C CA . VAL A 1 430 ? 8.874 -1.734 17.717 1.00 92.94 430 VAL A CA 1
ATOM 3506 C C . VAL A 1 430 ? 9.416 -3.150 17.959 1.00 92.94 430 VAL A C 1
ATOM 3508 O O . VAL A 1 430 ? 8.657 -4.040 18.359 1.00 92.94 430 VAL A O 1
ATOM 3511 N N . ASP A 1 431 ? 10.732 -3.334 17.813 1.00 92.62 431 ASP A N 1
ATOM 3512 C CA . ASP A 1 431 ? 11.401 -4.625 17.998 1.00 92.62 431 ASP A CA 1
ATOM 3513 C C . ASP A 1 431 ? 11.329 -5.128 19.444 1.00 92.62 431 ASP A C 1
ATOM 3515 O O . ASP A 1 431 ? 10.953 -6.274 19.693 1.00 92.62 431 ASP A O 1
ATOM 3519 N N . GLN A 1 432 ? 11.591 -4.253 20.419 1.00 91.88 432 GLN A N 1
ATOM 3520 C CA . GLN A 1 432 ? 11.525 -4.574 21.850 1.00 91.88 432 GLN A CA 1
ATOM 3521 C C . GLN A 1 432 ? 10.142 -5.077 22.285 1.00 91.88 432 GLN A C 1
ATOM 3523 O O . GLN A 1 432 ? 10.039 -5.940 23.160 1.00 91.88 432 GLN A O 1
ATOM 3528 N N . HIS A 1 433 ? 9.076 -4.566 21.666 1.00 90.94 433 HIS A N 1
ATOM 3529 C CA . HIS A 1 433 ? 7.700 -4.971 21.957 1.00 90.94 433 HIS A CA 1
ATOM 3530 C C . HIS A 1 433 ? 7.213 -6.146 21.094 1.00 90.94 433 HIS A C 1
ATOM 3532 O O . HIS A 1 433 ? 6.056 -6.553 21.227 1.00 90.94 433 HIS A O 1
ATOM 3538 N N . ASN A 1 434 ? 8.073 -6.726 20.244 1.00 91.19 434 ASN A N 1
ATOM 3539 C CA . ASN A 1 434 ? 7.731 -7.794 19.297 1.00 91.19 434 ASN A CA 1
ATOM 3540 C C . ASN A 1 434 ? 6.496 -7.451 18.441 1.00 91.19 434 ASN A C 1
ATOM 3542 O O . ASN A 1 434 ? 5.608 -8.289 18.212 1.00 91.19 434 ASN A O 1
ATOM 3546 N N . VAL A 1 435 ? 6.404 -6.190 18.016 1.00 92.69 435 VAL A N 1
ATOM 3547 C CA . VAL A 1 435 ? 5.382 -5.737 17.073 1.00 92.69 435 VAL A CA 1
ATOM 3548 C C . VAL A 1 435 ? 5.886 -6.060 15.667 1.00 92.69 435 VAL A C 1
ATOM 3550 O O . VAL A 1 435 ? 6.953 -5.576 15.307 1.00 92.69 435 VAL A O 1
ATOM 3553 N N . PRO A 1 436 ? 5.172 -6.874 14.868 1.00 92.31 436 PRO A N 1
ATOM 3554 C CA . PRO A 1 436 ? 5.575 -7.149 13.497 1.00 92.31 436 PRO A CA 1
ATOM 3555 C C . PRO A 1 436 ? 5.638 -5.851 12.693 1.00 92.31 436 PRO A C 1
ATOM 3557 O O . PRO A 1 436 ? 4.698 -5.049 12.734 1.00 92.31 436 PRO A O 1
ATOM 3560 N N . LEU A 1 437 ? 6.739 -5.669 11.972 1.00 93.31 437 LEU A N 1
ATOM 3561 C CA . LEU A 1 437 ? 6.987 -4.526 11.111 1.00 93.31 437 LEU A CA 1
ATOM 3562 C C . LEU A 1 437 ? 7.128 -5.018 9.676 1.00 93.31 437 LEU A C 1
ATOM 3564 O O . LEU A 1 437 ? 8.081 -5.718 9.353 1.00 93.31 437 LEU A O 1
ATOM 3568 N N . VAL A 1 438 ? 6.190 -4.647 8.816 1.00 92.19 438 VAL A N 1
ATOM 3569 C CA . VAL A 1 438 ? 6.252 -4.943 7.385 1.00 92.19 438 VAL A CA 1
ATOM 3570 C C . VAL A 1 438 ? 6.735 -3.698 6.667 1.00 92.19 438 VAL A C 1
ATOM 3572 O O . VAL A 1 438 ? 6.057 -2.674 6.655 1.00 92.19 438 VAL A O 1
ATOM 3575 N N . LEU A 1 439 ? 7.915 -3.783 6.069 1.00 93.19 439 LEU A N 1
ATOM 3576 C CA . LEU A 1 439 ? 8.425 -2.742 5.195 1.00 93.19 439 LEU A CA 1
ATOM 3577 C C . LEU A 1 439 ? 8.066 -3.115 3.766 1.00 93.19 439 LEU A C 1
ATOM 3579 O O . LEU A 1 439 ? 8.556 -4.122 3.265 1.00 93.19 439 LEU A O 1
ATOM 3583 N N . PHE A 1 440 ? 7.225 -2.318 3.114 1.00 91.31 440 PHE A N 1
ATOM 3584 C CA . PHE A 1 440 ? 6.758 -2.586 1.758 1.00 91.31 440 PHE A CA 1
ATOM 3585 C C . PHE A 1 440 ? 7.225 -1.481 0.807 1.00 91.31 440 PHE A C 1
ATOM 3587 O O . PHE A 1 440 ? 6.590 -0.436 0.656 1.00 91.31 440 PHE A O 1
ATOM 3594 N N . SER A 1 441 ? 8.370 -1.719 0.165 1.00 92.38 441 SER A N 1
ATOM 3595 C CA . SER A 1 441 ? 9.069 -0.703 -0.617 1.00 92.38 441 SER A CA 1
ATOM 3596 C C . SER A 1 441 ? 9.293 -1.104 -2.067 1.00 92.38 441 SER A C 1
ATOM 3598 O O . SER A 1 441 ? 9.769 -2.197 -2.364 1.00 92.38 441 SER A O 1
ATOM 3600 N N . ALA A 1 442 ? 9.022 -0.163 -2.972 1.00 90.94 442 ALA A N 1
ATOM 3601 C CA . ALA A 1 442 ? 9.361 -0.260 -4.391 1.00 90.94 442 ALA A CA 1
ATOM 3602 C C . ALA A 1 442 ? 10.868 -0.098 -4.666 1.00 90.94 442 ALA A C 1
ATOM 3604 O O . ALA A 1 442 ? 11.311 -0.287 -5.795 1.00 90.94 442 ALA A O 1
ATOM 3605 N N . GLY A 1 443 ? 11.648 0.266 -3.647 1.00 92.44 443 GLY A N 1
ATOM 3606 C CA . GLY A 1 443 ? 13.091 0.425 -3.734 1.00 92.44 443 GLY A CA 1
ATOM 3607 C C . GLY A 1 443 ? 13.861 -0.897 -3.799 1.00 92.44 443 GLY A C 1
ATOM 3608 O O . GLY A 1 443 ? 13.360 -1.925 -4.260 1.00 92.44 443 GLY A O 1
ATOM 3609 N N . LEU A 1 444 ? 15.112 -0.848 -3.336 1.00 94.38 444 LEU A N 1
ATOM 3610 C CA . LEU A 1 444 ? 16.044 -1.977 -3.333 1.00 94.38 444 LEU A CA 1
ATOM 3611 C C . LEU A 1 444 ? 16.232 -2.550 -1.929 1.00 94.38 444 LEU A C 1
ATOM 3613 O O . LEU A 1 444 ? 16.900 -1.941 -1.092 1.00 94.38 444 LEU A O 1
ATOM 3617 N N . GLY A 1 445 ? 15.714 -3.752 -1.682 1.00 94.31 445 GLY A N 1
ATOM 3618 C CA . GLY A 1 445 ? 15.671 -4.328 -0.336 1.00 94.31 445 GLY A CA 1
ATOM 3619 C C . GLY A 1 445 ? 17.045 -4.590 0.290 1.00 94.31 445 GLY A C 1
ATOM 3620 O O . GLY A 1 445 ? 17.249 -4.253 1.451 1.00 94.31 445 GLY A O 1
ATOM 3621 N N . ASN A 1 446 ? 18.039 -5.062 -0.472 1.00 95.31 446 ASN A N 1
ATOM 3622 C CA . ASN A 1 446 ? 19.395 -5.252 0.074 1.00 95.31 446 ASN A CA 1
ATOM 3623 C C . ASN A 1 446 ? 20.030 -3.918 0.497 1.00 95.31 446 ASN A C 1
ATOM 3625 O O . ASN A 1 446 ? 20.761 -3.852 1.478 1.00 95.31 446 ASN A O 1
ATOM 3629 N N . VAL A 1 447 ? 19.747 -2.835 -0.237 1.00 95.44 447 VAL A N 1
ATOM 3630 C CA . VAL A 1 447 ? 20.248 -1.498 0.110 1.00 95.44 447 VAL A CA 1
ATOM 3631 C C . VAL A 1 447 ? 19.604 -1.018 1.405 1.00 95.44 447 VAL A C 1
ATOM 3633 O O . VAL A 1 447 ? 20.293 -0.438 2.239 1.00 95.44 447 VAL A O 1
ATOM 3636 N N . ILE A 1 448 ? 18.313 -1.294 1.601 1.00 95.88 448 ILE A N 1
ATOM 3637 C CA . ILE A 1 448 ? 17.601 -1.009 2.854 1.00 95.88 448 ILE A CA 1
ATOM 3638 C C . ILE A 1 448 ? 18.287 -1.716 4.022 1.00 95.88 448 ILE A C 1
ATOM 3640 O O . ILE A 1 448 ? 18.602 -1.066 5.017 1.00 95.88 448 ILE A O 1
ATOM 3644 N N . GLU A 1 449 ? 18.580 -3.011 3.887 1.00 95.19 449 GLU A N 1
ATOM 3645 C CA . GLU A 1 449 ? 19.314 -3.772 4.905 1.00 95.19 449 GLU A CA 1
ATOM 3646 C C . GLU A 1 449 ? 20.666 -3.120 5.214 1.00 95.19 449 GLU A C 1
ATOM 3648 O O . GLU A 1 449 ? 20.958 -2.846 6.377 1.00 95.19 449 GLU A O 1
ATOM 3653 N N . TYR A 1 450 ? 21.449 -2.761 4.191 1.00 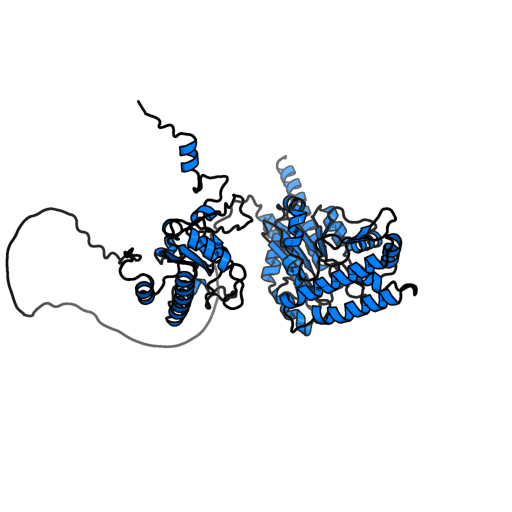94.94 450 TYR A N 1
ATOM 3654 C CA . TYR A 1 450 ? 22.745 -2.104 4.386 1.00 94.94 450 TYR A CA 1
ATOM 3655 C C . TYR A 1 450 ? 22.623 -0.737 5.074 1.00 94.94 450 TYR A C 1
ATOM 3657 O O . TYR A 1 450 ? 23.462 -0.404 5.910 1.00 94.94 450 TYR A O 1
ATOM 3665 N N . VAL A 1 451 ? 21.595 0.061 4.760 1.00 94.88 451 VAL A N 1
ATOM 3666 C CA . VAL A 1 451 ? 21.346 1.349 5.432 1.00 94.88 451 VAL A CA 1
ATOM 3667 C C . VAL A 1 451 ? 20.987 1.130 6.902 1.00 94.88 451 VAL A C 1
ATOM 3669 O O . VAL A 1 451 ? 21.524 1.822 7.771 1.00 94.88 451 VAL A O 1
ATOM 3672 N N . LEU A 1 452 ? 20.118 0.159 7.197 1.00 94.62 452 LEU A N 1
ATOM 3673 C CA . LEU A 1 452 ? 19.726 -0.179 8.566 1.00 94.62 452 LEU A CA 1
ATOM 3674 C C . LEU A 1 452 ? 20.923 -0.694 9.376 1.00 94.62 452 LEU A C 1
ATOM 3676 O O . LEU A 1 452 ? 21.157 -0.219 10.484 1.00 94.62 452 LEU A O 1
ATOM 3680 N N . GLU A 1 453 ? 21.737 -1.588 8.814 1.00 93.25 453 GLU A N 1
ATOM 3681 C CA . GLU A 1 453 ? 22.970 -2.066 9.451 1.00 93.25 453 GLU A CA 1
ATOM 3682 C C . GLU A 1 453 ? 23.953 -0.925 9.733 1.00 93.25 453 GLU A C 1
ATOM 3684 O O . GLU A 1 453 ? 24.523 -0.854 10.820 1.00 93.25 453 GLU A O 1
ATOM 3689 N N . GLN A 1 454 ? 24.136 0.003 8.791 1.00 90.44 454 GLN A N 1
ATOM 3690 C CA . GLN A 1 454 ? 25.063 1.124 8.961 1.00 90.44 454 GLN A CA 1
ATOM 3691 C C . GLN A 1 454 ? 24.604 2.125 10.025 1.00 90.44 454 GLN A C 1
ATOM 3693 O O . GLN A 1 454 ? 25.440 2.665 10.748 1.00 90.44 454 GLN A O 1
ATOM 3698 N N . GLN A 1 455 ? 23.298 2.394 10.119 1.00 90.81 455 GLN A N 1
ATOM 3699 C CA . GLN A 1 455 ? 22.764 3.442 10.998 1.00 90.81 455 GLN A CA 1
ATOM 3700 C C . GLN A 1 455 ? 22.293 2.923 12.358 1.00 90.81 455 GLN A C 1
ATOM 3702 O O . GLN A 1 455 ? 22.256 3.692 13.317 1.00 90.81 455 GLN A O 1
ATOM 3707 N N . MET A 1 456 ? 21.965 1.634 12.464 1.00 91.81 456 MET A N 1
ATOM 3708 C CA . MET A 1 456 ? 21.490 1.006 13.701 1.00 91.81 456 MET A CA 1
ATOM 3709 C C . MET A 1 456 ? 22.432 -0.076 14.241 1.00 91.81 456 MET A C 1
ATOM 3711 O O . MET A 1 456 ? 22.254 -0.530 15.368 1.00 91.81 456 MET A O 1
ATOM 3715 N N . GLY A 1 457 ? 23.419 -0.523 13.461 1.00 88.50 457 GLY A N 1
ATOM 3716 C CA . GLY A 1 457 ? 24.321 -1.628 13.805 1.00 88.50 457 GLY A CA 1
ATOM 3717 C C . GLY A 1 457 ? 23.723 -3.020 13.579 1.00 88.50 457 GLY A C 1
ATOM 3718 O O . GLY A 1 457 ? 24.464 -3.964 13.316 1.00 88.50 457 GLY A O 1
ATOM 3719 N N . THR A 1 458 ? 22.398 -3.164 13.651 1.00 88.25 458 THR A N 1
ATOM 3720 C CA . THR A 1 458 ? 21.677 -4.419 13.395 1.00 88.25 458 THR A CA 1
ATOM 3721 C C . THR A 1 458 ? 20.316 -4.150 12.771 1.00 88.25 458 THR A C 1
ATOM 3723 O O . THR A 1 458 ? 19.643 -3.193 13.153 1.00 88.25 458 THR A O 1
ATOM 3726 N N . VAL A 1 459 ? 19.873 -5.041 11.884 1.00 91.25 459 VAL A N 1
ATOM 3727 C CA . VAL A 1 459 ? 18.500 -5.030 11.363 1.00 91.25 459 VAL A CA 1
ATOM 3728 C C . VAL A 1 459 ? 17.530 -5.540 12.447 1.00 91.25 459 VAL A C 1
ATOM 3730 O O . VAL A 1 459 ? 17.821 -6.568 13.070 1.00 91.25 459 VAL A O 1
ATOM 3733 N N . PRO A 1 460 ? 16.394 -4.857 12.699 1.00 91.38 460 PRO A N 1
ATOM 3734 C CA . PRO A 1 460 ? 15.383 -5.323 13.652 1.00 91.38 460 PRO A CA 1
ATOM 3735 C C . PRO A 1 460 ? 14.869 -6.727 13.309 1.00 91.38 460 PRO A C 1
ATOM 3737 O O . PRO A 1 460 ? 14.616 -7.035 12.148 1.00 91.38 460 PRO A O 1
ATOM 3740 N N . LYS A 1 461 ? 14.662 -7.587 14.310 1.00 90.56 461 LYS A N 1
ATOM 3741 C CA . LYS A 1 461 ? 14.214 -8.980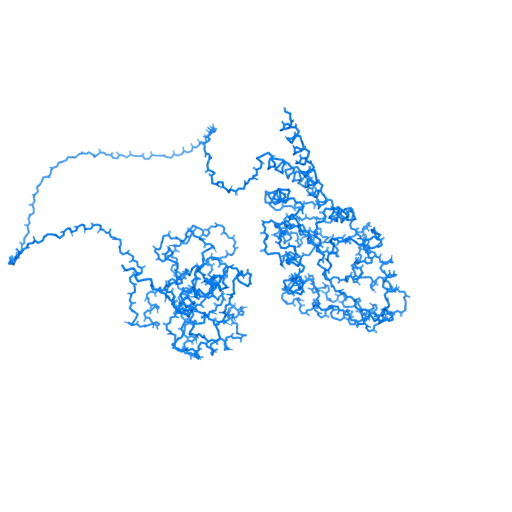 14.088 1.00 90.56 461 LYS A CA 1
ATOM 3742 C C . LYS A 1 461 ? 12.739 -9.079 13.713 1.00 90.56 461 LYS A C 1
ATOM 3744 O O . LYS A 1 461 ? 12.316 -10.040 13.080 1.00 90.56 461 LYS A O 1
ATOM 3749 N N . SER A 1 462 ? 11.959 -8.109 14.164 1.00 89.69 462 SER A N 1
ATOM 3750 C CA . SER A 1 462 ? 10.540 -7.937 13.861 1.00 89.69 462 SER A CA 1
ATOM 3751 C C . SER A 1 462 ? 10.274 -7.411 12.449 1.00 89.69 462 SER A C 1
ATOM 3753 O O . SER A 1 462 ? 9.117 -7.423 12.021 1.00 89.69 462 SER A O 1
ATOM 3755 N N . LEU A 1 463 ? 11.316 -6.964 11.737 1.00 92.62 463 LEU A N 1
ATOM 3756 C CA . LEU A 1 463 ? 11.222 -6.423 10.389 1.00 92.62 463 LEU A CA 1
ATOM 3757 C C . LEU A 1 463 ? 11.110 -7.539 9.344 1.00 92.62 463 LEU A C 1
ATOM 3759 O O . LEU A 1 463 ? 11.935 -8.447 9.274 1.00 92.62 463 LEU A O 1
ATOM 3763 N N . HIS A 1 464 ? 10.104 -7.419 8.488 1.00 91.62 464 HIS A N 1
ATOM 3764 C CA . HIS A 1 464 ? 9.898 -8.226 7.298 1.00 91.62 464 HIS A CA 1
ATOM 3765 C C . HIS A 1 464 ? 9.893 -7.304 6.074 1.00 91.62 464 HIS A C 1
ATOM 3767 O O . HIS A 1 464 ? 9.052 -6.410 5.976 1.00 91.62 464 HIS A O 1
ATOM 3773 N N . ILE A 1 465 ? 10.859 -7.487 5.170 1.00 91.56 465 ILE A N 1
ATOM 3774 C CA . ILE A 1 465 ? 11.072 -6.620 4.004 1.00 91.56 465 ILE A CA 1
ATOM 3775 C C . ILE A 1 465 ? 10.403 -7.236 2.772 1.00 91.56 465 ILE A C 1
ATOM 3777 O O . ILE A 1 465 ? 10.778 -8.317 2.329 1.00 91.56 465 ILE A O 1
ATOM 3781 N N . LEU A 1 466 ? 9.453 -6.504 2.191 1.00 90.50 466 LEU A N 1
ATOM 3782 C CA . LEU A 1 466 ? 8.839 -6.751 0.890 1.00 90.50 466 LEU A CA 1
ATOM 3783 C C . LEU A 1 466 ? 9.359 -5.696 -0.087 1.00 90.50 466 LEU A C 1
ATOM 3785 O O . LEU A 1 466 ? 8.883 -4.559 -0.107 1.00 90.50 466 LEU A O 1
ATOM 3789 N N . SER A 1 467 ? 10.385 -6.047 -0.858 1.00 92.50 467 SER A N 1
ATOM 3790 C CA . SER A 1 467 ? 11.040 -5.123 -1.785 1.00 92.50 467 SER A CA 1
ATOM 3791 C C . SER A 1 467 ? 11.724 -5.858 -2.940 1.00 92.50 467 SER A C 1
ATOM 3793 O O . SER A 1 467 ? 11.719 -7.088 -2.983 1.00 92.50 467 SER A O 1
ATOM 3795 N N . ASN A 1 468 ? 12.309 -5.120 -3.886 1.00 93.50 468 ASN A N 1
ATOM 3796 C CA . ASN A 1 468 ? 13.075 -5.715 -4.976 1.00 93.50 468 ASN A CA 1
ATOM 3797 C C . ASN A 1 468 ? 14.447 -6.159 -4.450 1.00 93.50 468 ASN A C 1
ATOM 3799 O O . ASN A 1 468 ? 15.328 -5.332 -4.202 1.00 93.50 468 ASN A O 1
ATOM 3803 N N . MET A 1 469 ? 14.625 -7.467 -4.268 1.00 94.12 469 MET A N 1
ATOM 3804 C CA . MET A 1 469 ? 15.864 -8.062 -3.766 1.00 94.12 469 MET A CA 1
ATOM 3805 C C . MET A 1 469 ? 16.788 -8.434 -4.925 1.00 94.12 469 MET A C 1
ATOM 3807 O O . MET A 1 469 ? 16.425 -9.236 -5.784 1.00 94.12 469 MET A O 1
ATOM 3811 N N . MET A 1 470 ? 18.003 -7.896 -4.920 1.00 94.81 470 MET A N 1
ATOM 3812 C CA . MET A 1 470 ? 19.108 -8.335 -5.768 1.00 94.81 470 MET A CA 1
ATOM 3813 C C . MET A 1 470 ? 19.548 -9.743 -5.364 1.00 94.81 470 MET A C 1
ATOM 3815 O O . MET A 1 470 ? 19.772 -10.030 -4.186 1.00 94.81 470 MET A O 1
ATOM 3819 N N . GLN A 1 471 ? 19.681 -10.606 -6.365 1.00 94.81 471 GLN A N 1
ATOM 3820 C CA . GLN A 1 471 ? 20.186 -11.966 -6.241 1.00 94.81 471 GLN A CA 1
ATOM 3821 C C . GLN A 1 471 ? 21.630 -12.002 -6.728 1.00 94.81 471 GLN A C 1
ATOM 3823 O O . GLN A 1 471 ? 21.929 -11.551 -7.840 1.00 94.81 471 GLN A O 1
ATOM 3828 N N . TYR A 1 472 ? 22.507 -12.550 -5.893 1.00 94.69 472 TYR A N 1
ATOM 3829 C CA . TYR A 1 472 ? 23.935 -12.642 -6.162 1.00 94.69 472 TYR A CA 1
ATOM 3830 C C . TYR A 1 472 ? 24.327 -14.066 -6.556 1.00 94.69 472 TYR A C 1
ATOM 3832 O O . TYR A 1 472 ? 23.741 -15.032 -6.065 1.00 94.69 472 TYR A O 1
ATOM 3840 N N . ASP A 1 473 ? 25.310 -14.191 -7.442 1.00 94.31 473 ASP A N 1
ATOM 3841 C CA . ASP A 1 473 ? 25.959 -15.470 -7.728 1.00 94.31 473 ASP A CA 1
ATOM 3842 C C . ASP A 1 473 ? 27.020 -15.835 -6.668 1.00 94.31 473 ASP A C 1
ATOM 3844 O O . ASP A 1 473 ? 27.223 -15.125 -5.681 1.00 94.31 473 ASP A O 1
ATOM 3848 N N . GLU A 1 474 ? 27.703 -16.967 -6.865 1.00 93.69 474 GLU A N 1
ATOM 3849 C CA . GLU A 1 474 ? 28.763 -17.449 -5.964 1.00 93.69 474 GLU A CA 1
ATOM 3850 C C . GLU A 1 474 ? 29.963 -16.489 -5.871 1.00 93.69 474 GLU A C 1
ATOM 3852 O O . GLU A 1 474 ? 30.695 -16.512 -4.881 1.00 93.69 474 GLU A O 1
ATOM 3857 N N . GLU A 1 475 ? 30.157 -15.631 -6.877 1.00 92.12 475 GLU A N 1
ATOM 3858 C CA . GLU A 1 475 ? 31.215 -14.619 -6.918 1.00 92.12 475 GLU A CA 1
ATOM 3859 C C . GLU A 1 475 ? 30.770 -13.285 -6.290 1.00 92.12 475 GLU A C 1
ATOM 3861 O O . GLU A 1 475 ? 31.556 -12.339 -6.227 1.00 92.12 475 GLU A O 1
ATOM 3866 N N . GLY A 1 476 ? 29.529 -13.192 -5.798 1.00 93.12 476 GLY A N 1
ATOM 3867 C CA . GLY A 1 476 ? 28.977 -11.986 -5.184 1.00 93.12 476 GLY A CA 1
ATOM 3868 C C . GLY A 1 476 ? 28.539 -10.922 -6.193 1.00 93.12 476 GLY A C 1
ATOM 3869 O O . GLY A 1 476 ? 28.409 -9.750 -5.826 1.00 93.12 476 GLY A O 1
ATOM 3870 N N . ILE A 1 477 ? 28.324 -11.292 -7.458 1.00 94.69 477 ILE A N 1
ATOM 3871 C CA . ILE A 1 477 ? 27.878 -10.401 -8.532 1.00 94.69 477 ILE A CA 1
ATOM 3872 C C . ILE A 1 477 ? 26.353 -10.444 -8.637 1.00 94.69 477 ILE A C 1
ATOM 3874 O O . ILE A 1 477 ? 25.745 -11.509 -8.622 1.00 94.69 477 ILE A O 1
ATOM 3878 N N . CYS A 1 478 ? 25.719 -9.276 -8.757 1.00 93.94 478 CYS A N 1
ATOM 3879 C CA . CYS A 1 478 ? 24.278 -9.165 -8.966 1.00 93.94 478 CYS A CA 1
ATOM 3880 C C . CYS A 1 478 ? 23.893 -9.696 -10.357 1.00 93.94 478 CYS A C 1
ATOM 3882 O O . CYS A 1 478 ? 24.301 -9.131 -11.376 1.00 93.94 478 CYS A O 1
ATOM 3884 N N . VAL A 1 479 ? 23.099 -10.769 -10.390 1.00 95.38 479 VAL A N 1
ATOM 3885 C CA . VAL A 1 479 ? 22.702 -11.472 -11.625 1.00 95.38 479 VAL A CA 1
ATOM 3886 C C . VAL A 1 479 ? 21.218 -11.348 -11.955 1.00 95.38 479 VAL A C 1
ATOM 3888 O O . VAL A 1 479 ? 20.832 -11.519 -13.109 1.00 95.38 479 VAL A O 1
ATOM 3891 N N . SER A 1 480 ? 20.364 -11.071 -10.970 1.00 94.50 480 SER A N 1
ATOM 3892 C CA . SER A 1 480 ? 18.922 -10.891 -11.181 1.00 94.50 480 SER A CA 1
ATOM 3893 C C . SER A 1 480 ? 18.266 -10.175 -9.999 1.00 94.50 480 SER A C 1
ATOM 3895 O O . SER A 1 480 ? 18.912 -9.910 -8.987 1.00 94.50 480 SER A O 1
ATOM 3897 N N . PHE A 1 481 ? 16.977 -9.865 -10.134 1.00 94.00 481 PHE A N 1
ATOM 3898 C CA . PHE A 1 481 ? 16.136 -9.317 -9.072 1.00 94.00 481 PHE A CA 1
ATOM 3899 C C . PHE A 1 481 ? 14.995 -10.290 -8.761 1.00 94.00 481 PHE A C 1
ATOM 3901 O O . PHE A 1 481 ? 14.601 -11.081 -9.616 1.00 94.00 481 PHE A O 1
ATOM 3908 N N . SER A 1 482 ? 14.473 -10.244 -7.538 1.00 89.62 482 SER A N 1
ATOM 3909 C CA . SER A 1 482 ? 13.351 -11.076 -7.101 1.00 89.62 482 SER A CA 1
ATOM 3910 C C . SER A 1 482 ? 12.044 -10.730 -7.817 1.00 89.62 482 SER A C 1
ATOM 3912 O O . SER A 1 482 ? 11.732 -9.557 -8.007 1.00 89.62 482 SER A O 1
ATOM 3914 N N . ASP A 1 483 ? 11.233 -11.753 -8.094 1.00 83.75 483 ASP A N 1
ATOM 3915 C CA . ASP A 1 483 ? 9.867 -11.605 -8.602 1.00 83.75 483 ASP A CA 1
ATOM 3916 C C . ASP A 1 483 ? 8.811 -11.724 -7.485 1.00 83.75 483 ASP A C 1
ATOM 3918 O O . ASP A 1 483 ? 8.892 -12.639 -6.656 1.00 83.75 483 ASP A O 1
ATOM 3922 N N . PRO A 1 484 ? 7.696 -10.972 -7.536 1.00 85.50 484 PRO A N 1
ATOM 3923 C CA . PRO A 1 484 ? 7.330 -10.027 -8.588 1.00 85.50 484 PRO A CA 1
ATOM 3924 C C . PRO A 1 484 ? 8.059 -8.689 -8.429 1.00 85.50 484 PRO A C 1
ATOM 3926 O O . PRO A 1 484 ? 8.396 -8.295 -7.317 1.00 85.50 484 PRO A O 1
ATOM 3929 N N . LEU A 1 485 ? 8.237 -7.976 -9.540 1.00 87.50 485 LEU A N 1
ATOM 3930 C CA . LEU A 1 485 ? 8.696 -6.590 -9.523 1.00 87.50 485 LEU A CA 1
ATOM 3931 C C . LEU A 1 485 ? 7.735 -5.723 -8.698 1.00 87.50 485 LEU A C 1
ATOM 3933 O O . LEU A 1 485 ? 6.533 -5.730 -8.959 1.00 87.50 485 LEU A O 1
ATOM 3937 N N . ILE A 1 486 ? 8.264 -4.938 -7.763 1.00 88.19 486 ILE A N 1
ATOM 3938 C CA . ILE A 1 486 ? 7.502 -3.981 -6.954 1.00 88.19 486 ILE A CA 1
ATOM 3939 C C . ILE A 1 486 ? 7.835 -2.563 -7.430 1.00 88.19 486 ILE A C 1
ATOM 3941 O O . ILE A 1 486 ? 8.999 -2.192 -7.540 1.00 88.19 486 ILE A O 1
ATOM 3945 N N . HIS A 1 487 ? 6.813 -1.761 -7.705 1.00 86.94 487 HIS A N 1
ATOM 3946 C CA . HIS A 1 487 ? 6.900 -0.359 -8.102 1.00 86.94 487 HIS A CA 1
ATOM 3947 C C . HIS A 1 487 ? 5.818 0.476 -7.397 1.00 86.94 487 HIS A C 1
ATOM 3949 O O . HIS A 1 487 ? 4.922 -0.064 -6.750 1.00 86.94 487 HIS A O 1
ATOM 3955 N N . THR A 1 488 ? 5.858 1.803 -7.550 1.00 82.81 488 THR A N 1
ATOM 3956 C CA . THR A 1 488 ? 5.014 2.771 -6.816 1.00 82.81 488 THR A CA 1
ATOM 3957 C C . THR A 1 488 ? 3.501 2.482 -6.859 1.00 82.81 488 THR A C 1
ATOM 3959 O O . THR A 1 488 ? 2.779 2.858 -5.944 1.00 82.81 488 THR A O 1
ATOM 3962 N N . PHE A 1 489 ? 2.994 1.792 -7.890 1.00 80.38 489 PHE A N 1
ATOM 3963 C CA . PHE A 1 489 ? 1.553 1.580 -8.116 1.00 80.38 489 PHE A CA 1
ATOM 3964 C C . PHE A 1 489 ? 1.089 0.118 -8.004 1.00 80.38 489 PHE A C 1
ATOM 3966 O O . PHE A 1 489 ? -0.094 -0.147 -8.203 1.00 80.38 489 PHE A O 1
ATOM 3973 N N . ASN A 1 490 ? 1.975 -0.838 -7.700 1.00 78.81 490 ASN A N 1
ATOM 3974 C CA . ASN A 1 490 ? 1.603 -2.255 -7.574 1.00 78.81 490 ASN A CA 1
ATOM 3975 C C . ASN A 1 490 ? 1.834 -2.836 -6.166 1.00 78.81 490 ASN A C 1
ATOM 3977 O O . ASN A 1 490 ? 1.831 -4.057 -5.991 1.00 78.81 490 ASN A O 1
ATOM 3981 N N . LYS A 1 491 ? 1.971 -1.966 -5.156 1.00 77.44 491 LYS A N 1
ATOM 3982 C CA . LYS A 1 491 ? 2.024 -2.333 -3.735 1.00 77.44 491 LYS A CA 1
ATOM 3983 C C . LYS A 1 491 ? 0.651 -2.809 -3.234 1.00 77.44 491 LYS A C 1
ATOM 3985 O O . LYS A 1 491 ? -0.038 -2.104 -2.508 1.00 77.44 491 LYS A O 1
ATOM 3990 N N . ASN A 1 492 ? 0.204 -3.978 -3.689 1.00 69.62 492 ASN A N 1
ATOM 3991 C CA . ASN A 1 492 ? -1.134 -4.502 -3.408 1.00 69.62 492 ASN A CA 1
ATOM 3992 C C . ASN A 1 492 ? -1.127 -6.021 -3.120 1.00 69.62 492 ASN A C 1
ATOM 3994 O O . ASN A 1 492 ? -0.072 -6.661 -3.068 1.00 69.62 492 ASN A O 1
ATOM 3998 N N . SER A 1 493 ? -2.328 -6.606 -2.971 1.00 58.09 493 SER A N 1
ATOM 3999 C CA . SER A 1 493 ? -2.550 -8.033 -2.662 1.00 58.09 493 SER A CA 1
ATOM 4000 C C . SER A 1 493 ? -1.724 -9.023 -3.490 1.00 58.09 493 SER A C 1
ATOM 4002 O O . SER A 1 493 ? -1.426 -10.111 -3.003 1.00 58.09 493 SER A O 1
ATOM 4004 N N . THR A 1 494 ? -1.373 -8.705 -4.741 1.00 61.53 494 THR A N 1
ATOM 4005 C CA . THR A 1 494 ? -0.686 -9.647 -5.635 1.00 61.53 494 THR A CA 1
ATOM 4006 C C . THR A 1 494 ? 0.715 -9.989 -5.149 1.00 61.53 494 THR A C 1
ATOM 4008 O O . THR A 1 494 ? 1.144 -11.129 -5.314 1.00 61.53 494 THR A O 1
ATOM 4011 N N . VAL A 1 495 ? 1.405 -9.037 -4.518 1.00 64.56 495 VAL A N 1
ATOM 4012 C CA . VAL A 1 495 ? 2.729 -9.253 -3.915 1.00 64.56 495 VAL A CA 1
ATOM 4013 C C . VAL A 1 495 ? 2.586 -10.049 -2.615 1.00 64.56 495 VAL A C 1
ATOM 4015 O O . VAL A 1 495 ? 3.316 -11.010 -2.384 1.00 64.56 495 VAL A O 1
ATOM 4018 N N . VAL A 1 496 ? 1.566 -9.717 -1.820 1.00 62.75 496 VAL A N 1
ATOM 4019 C CA . VAL A 1 496 ? 1.267 -10.343 -0.523 1.00 62.75 496 VAL A CA 1
ATOM 4020 C C . VAL A 1 496 ? 0.903 -11.829 -0.648 1.00 62.75 496 VAL A C 1
ATOM 4022 O O . VAL A 1 496 ? 1.253 -12.618 0.226 1.00 62.75 496 VAL A O 1
ATOM 4025 N N . LYS A 1 497 ? 0.280 -12.254 -1.758 1.00 60.50 497 LYS A N 1
ATOM 4026 C CA . LYS A 1 497 ? -0.085 -13.665 -2.010 1.00 60.50 497 LYS A CA 1
ATOM 4027 C C . LYS A 1 497 ? 1.096 -14.641 -1.945 1.00 60.50 497 LYS A C 1
ATOM 4029 O O . LYS A 1 497 ? 0.889 -15.795 -1.584 1.00 60.50 497 LYS A O 1
ATOM 4034 N N . LYS A 1 498 ? 2.321 -14.218 -2.289 1.00 61.91 498 LYS A N 1
ATOM 4035 C CA . LYS A 1 498 ? 3.507 -15.092 -2.182 1.00 61.91 498 LYS A CA 1
ATOM 4036 C C . LYS A 1 498 ? 3.970 -15.297 -0.736 1.00 61.91 498 LYS A C 1
ATOM 4038 O O . LYS A 1 498 ? 4.597 -16.309 -0.444 1.00 61.91 498 LYS A O 1
ATOM 4043 N N . GLU A 1 499 ? 3.601 -14.385 0.159 1.00 68.12 499 GLU A N 1
ATOM 4044 C CA . GLU A 1 499 ? 3.988 -14.363 1.574 1.00 68.12 499 GLU A CA 1
ATOM 4045 C C . GLU A 1 499 ? 2.825 -14.758 2.500 1.00 68.12 499 GLU A C 1
ATOM 4047 O O . GLU A 1 499 ? 2.854 -14.505 3.706 1.00 68.12 499 GLU A O 1
ATOM 4052 N N . GLU A 1 500 ? 1.797 -15.426 1.962 1.00 66.50 500 GLU A N 1
ATOM 4053 C CA . GLU A 1 500 ? 0.618 -15.882 2.713 1.00 66.50 500 GLU A CA 1
ATOM 4054 C C . GLU A 1 500 ? 0.948 -16.554 4.065 1.00 66.50 500 GLU A C 1
ATOM 4056 O O . GLU A 1 500 ? 0.307 -16.229 5.069 1.00 66.50 500 GLU A O 1
ATOM 4061 N N . PRO A 1 501 ? 1.983 -17.419 4.170 1.00 72.19 501 PRO A N 1
ATOM 4062 C CA . PRO A 1 501 ? 2.359 -18.034 5.441 1.00 72.19 501 PRO A CA 1
ATOM 4063 C C . PRO A 1 501 ? 2.801 -17.035 6.520 1.00 72.19 501 PRO A C 1
ATOM 4065 O O . PRO A 1 501 ? 2.626 -17.306 7.711 1.00 72.19 501 PRO A O 1
ATOM 4068 N N . PHE A 1 502 ? 3.404 -15.905 6.139 1.00 76.81 502 PHE A N 1
ATOM 4069 C CA . PHE A 1 502 ? 3.762 -14.834 7.068 1.00 76.81 502 PHE A CA 1
ATOM 4070 C C . PHE A 1 502 ? 2.512 -14.067 7.503 1.00 76.81 502 PHE A C 1
ATOM 4072 O O . PHE A 1 502 ? 2.278 -13.922 8.704 1.00 76.81 502 PHE A O 1
ATOM 4079 N N . PHE A 1 503 ? 1.658 -13.672 6.555 1.00 75.50 503 PHE A N 1
ATOM 4080 C CA . PHE A 1 503 ? 0.428 -12.931 6.848 1.00 75.50 503 PHE A CA 1
ATOM 4081 C C . PHE A 1 503 ? -0.568 -13.741 7.693 1.00 75.50 503 PHE A C 1
ATOM 4083 O O . PHE A 1 503 ? -1.167 -13.196 8.620 1.00 75.50 503 PHE A O 1
ATOM 4090 N N . HIS A 1 504 ? -0.634 -15.062 7.510 1.00 74.12 504 HIS A N 1
ATOM 4091 C CA . HIS A 1 504 ? -1.395 -15.953 8.390 1.00 74.12 504 HIS A CA 1
ATOM 4092 C C . HIS A 1 504 ? -0.843 -15.980 9.831 1.00 74.12 504 HIS A C 1
ATOM 4094 O O . HIS A 1 504 ? -1.596 -16.151 10.787 1.00 74.12 504 HIS A O 1
ATOM 4100 N N . LYS A 1 505 ? 0.469 -15.806 10.053 1.00 75.06 505 LYS A N 1
ATOM 4101 C CA . LYS A 1 505 ? 1.033 -15.737 11.421 1.00 75.06 505 LYS A CA 1
ATOM 4102 C C . LYS A 1 505 ? 0.681 -14.433 12.134 1.00 75.06 505 LYS A C 1
ATOM 4104 O O . LYS A 1 505 ? 0.647 -14.403 13.363 1.00 75.06 505 LYS A O 1
ATOM 4109 N N . ILE A 1 506 ? 0.435 -13.365 11.378 1.00 77.94 506 ILE A N 1
ATOM 4110 C CA . ILE A 1 506 ? 0.087 -12.043 11.909 1.00 77.94 506 ILE A CA 1
ATOM 4111 C C . ILE A 1 506 ? -1.407 -11.710 11.759 1.00 77.94 506 ILE A C 1
ATOM 4113 O O . ILE A 1 506 ? -1.816 -10.613 12.123 1.00 77.94 506 ILE A O 1
ATOM 4117 N N . SER A 1 507 ? -2.248 -12.660 11.334 1.00 73.56 507 SER A N 1
ATOM 4118 C CA . SER A 1 507 ? -3.699 -12.479 11.129 1.00 73.56 507 SER A CA 1
ATOM 4119 C C . SER A 1 507 ? -4.472 -12.077 12.392 1.00 73.56 507 SER A C 1
ATOM 4121 O O . SER A 1 507 ? -5.600 -11.590 12.328 1.00 73.56 507 SER A O 1
ATOM 4123 N N . ASP A 1 508 ? -3.890 -12.327 13.567 1.00 79.88 508 ASP A N 1
ATOM 4124 C CA . ASP A 1 508 ? -4.465 -11.961 14.861 1.00 79.88 508 ASP A CA 1
ATOM 4125 C C . ASP A 1 508 ? -4.228 -10.493 15.242 1.00 79.88 508 ASP A C 1
ATOM 4127 O O . ASP A 1 508 ? -4.775 -10.041 16.260 1.00 79.88 508 ASP A O 1
ATOM 4131 N N . ARG A 1 509 ? -3.422 -9.762 14.457 1.00 84.19 509 ARG A N 1
ATOM 4132 C CA . ARG A 1 509 ? -3.206 -8.320 14.587 1.00 84.19 509 ARG A CA 1
ATOM 4133 C C . ARG A 1 509 ? -4.384 -7.591 13.943 1.00 84.19 509 ARG A C 1
ATOM 4135 O O . ARG A 1 509 ? -4.613 -7.693 12.746 1.00 84.19 509 ARG A O 1
ATOM 4142 N N . THR A 1 510 ? -5.163 -6.895 14.763 1.00 85.19 510 THR A N 1
ATOM 4143 C CA . THR A 1 510 ? -6.402 -6.226 14.338 1.00 85.19 510 THR A CA 1
ATOM 4144 C C . THR A 1 510 ? -6.223 -4.723 14.144 1.00 85.19 510 THR A C 1
ATOM 4146 O O . THR A 1 510 ? -7.121 -4.061 13.633 1.00 85.19 510 THR A O 1
ATOM 4149 N N . CYS A 1 511 ? -5.095 -4.169 14.58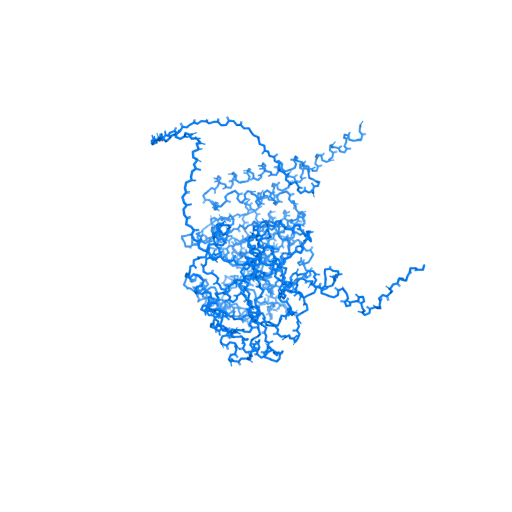6 1.00 90.31 511 CYS A N 1
ATOM 4150 C CA . CYS A 1 511 ? -4.800 -2.747 14.506 1.00 90.31 511 CYS A CA 1
ATOM 4151 C C . CYS A 1 511 ? -3.572 -2.515 13.629 1.00 90.31 511 CYS A C 1
ATOM 4153 O O . CYS A 1 511 ? -2.549 -3.164 13.841 1.00 90.31 511 CYS A O 1
ATOM 4155 N N . VAL A 1 512 ? -3.665 -1.575 12.691 1.00 91.75 512 VAL A N 1
ATOM 4156 C CA . VAL A 1 512 ? -2.595 -1.265 11.736 1.00 91.75 512 VAL A CA 1
ATOM 4157 C C . VAL A 1 512 ? -2.197 0.201 11.853 1.00 91.75 512 VAL A C 1
ATOM 4159 O O . VAL A 1 512 ? -3.049 1.091 11.797 1.00 91.75 512 VAL A O 1
ATOM 4162 N N . LEU A 1 513 ? -0.896 0.445 12.011 1.00 94.31 513 LEU A N 1
ATOM 4163 C CA . LEU A 1 513 ? -0.278 1.751 11.793 1.00 94.31 513 LEU A CA 1
ATOM 4164 C C . LEU A 1 513 ? 0.408 1.723 10.427 1.00 94.31 513 LEU A C 1
ATOM 4166 O O . LEU A 1 513 ? 1.407 1.025 10.261 1.00 94.31 513 LEU A O 1
ATOM 4170 N N . LEU A 1 514 ? -0.146 2.463 9.470 1.00 94.69 514 LEU A N 1
ATOM 4171 C CA . LEU A 1 514 ? 0.364 2.548 8.106 1.00 94.69 514 LEU A CA 1
ATOM 4172 C C . LEU A 1 514 ? 1.109 3.870 7.918 1.00 94.69 514 LEU A C 1
ATOM 4174 O O . LEU A 1 514 ? 0.538 4.932 8.168 1.00 94.69 514 LEU A O 1
ATOM 4178 N N . LEU A 1 515 ? 2.361 3.802 7.469 1.00 96.31 515 LEU A N 1
ATOM 4179 C CA . LEU A 1 515 ? 3.218 4.955 7.191 1.00 96.31 515 LEU A CA 1
ATOM 4180 C C . LEU A 1 515 ? 3.607 4.961 5.706 1.00 96.31 515 LEU A C 1
ATOM 4182 O O . LEU A 1 515 ? 4.101 3.959 5.195 1.00 96.31 515 LEU A O 1
ATOM 4186 N N . GLY A 1 516 ? 3.420 6.080 5.020 1.00 95.12 516 GLY A N 1
ATOM 4187 C CA . GLY A 1 516 ? 3.808 6.222 3.615 1.00 95.12 516 GLY A CA 1
ATOM 4188 C C . GLY A 1 516 ? 4.025 7.677 3.236 1.00 95.12 516 GLY A C 1
ATOM 4189 O O . GLY A 1 516 ? 3.642 8.576 3.984 1.00 95.12 516 GLY A O 1
ATOM 4190 N N . ASP A 1 517 ? 4.627 7.929 2.083 1.00 92.88 517 ASP A N 1
ATOM 4191 C CA . ASP A 1 517 ? 4.838 9.278 1.554 1.00 92.88 517 ASP A CA 1
ATOM 4192 C C . ASP A 1 517 ? 4.175 9.474 0.193 1.00 92.88 517 ASP A C 1
ATOM 4194 O O . ASP A 1 517 ? 4.034 10.613 -0.244 1.00 92.88 517 ASP A O 1
ATOM 4198 N N . SER A 1 518 ? 3.701 8.405 -0.450 1.00 88.50 518 SER A N 1
ATOM 4199 C CA . SER A 1 518 ? 2.987 8.446 -1.723 1.00 88.50 518 SER A CA 1
ATOM 4200 C C . SER A 1 518 ? 1.502 8.098 -1.562 1.00 88.50 518 SER A C 1
ATOM 4202 O O . SER A 1 518 ? 1.065 7.522 -0.567 1.00 88.50 518 SER A O 1
ATOM 4204 N N . LEU A 1 519 ? 0.687 8.409 -2.573 1.00 83.44 519 LEU A N 1
ATOM 4205 C CA . LEU A 1 519 ? -0.695 7.908 -2.631 1.00 83.44 519 LEU A CA 1
ATOM 4206 C C . LEU A 1 519 ? -0.763 6.407 -2.986 1.00 83.44 519 LEU A C 1
ATOM 4208 O O . LEU A 1 519 ? -1.800 5.781 -2.801 1.00 83.44 519 LEU A O 1
ATOM 4212 N N . GLY A 1 520 ? 0.326 5.811 -3.484 1.00 80.31 520 GLY A N 1
ATOM 4213 C CA . GLY A 1 520 ? 0.394 4.367 -3.732 1.00 80.31 520 GLY A CA 1
ATOM 4214 C C . GLY A 1 520 ? 0.450 3.546 -2.441 1.00 80.31 520 GLY A C 1
ATOM 4215 O O . GLY A 1 520 ? 0.015 2.397 -2.418 1.00 80.31 520 GLY A O 1
ATOM 4216 N N . ASP A 1 521 ? 0.919 4.155 -1.351 1.00 85.69 521 ASP A N 1
ATOM 4217 C CA . ASP A 1 521 ? 1.148 3.480 -0.071 1.00 85.69 521 ASP A CA 1
ATOM 4218 C C . ASP A 1 521 ? -0.130 3.265 0.747 1.00 85.69 521 ASP A C 1
ATOM 4220 O O . ASP A 1 521 ? -0.159 2.443 1.661 1.00 85.69 521 ASP A O 1
ATOM 4224 N N . ILE A 1 522 ? -1.221 3.956 0.402 1.00 82.12 522 ILE A N 1
ATOM 4225 C CA . ILE A 1 522 ? -2.502 3.888 1.127 1.00 82.12 522 ILE A CA 1
ATOM 4226 C C . ILE A 1 522 ? -3.061 2.457 1.164 1.00 82.12 522 ILE A C 1
ATOM 4228 O O . ILE A 1 522 ? -3.769 2.104 2.107 1.00 82.12 522 ILE A O 1
ATOM 4232 N N . HIS A 1 523 ? -2.719 1.646 0.160 1.00 73.75 523 HIS A N 1
ATOM 4233 C CA . HIS A 1 523 ? -3.198 0.278 -0.031 1.00 73.75 523 HIS A CA 1
ATOM 4234 C C . HIS A 1 523 ? -2.183 -0.800 0.395 1.00 73.75 523 HIS A C 1
ATOM 4236 O O . HIS A 1 523 ? -2.326 -1.965 0.024 1.00 73.75 523 HIS A O 1
ATOM 4242 N N . MET A 1 524 ? -1.154 -0.452 1.180 1.00 73.38 524 MET A N 1
ATOM 4243 C CA . MET A 1 524 ? -0.212 -1.452 1.712 1.00 73.38 524 MET A CA 1
ATOM 4244 C C . MET A 1 524 ? -0.832 -2.368 2.781 1.00 73.38 524 MET A C 1
ATOM 4246 O O . MET A 1 524 ? -0.261 -3.405 3.108 1.00 73.38 524 MET A O 1
ATOM 4250 N N . ASP A 1 525 ? -2.000 -2.014 3.315 1.00 60.56 525 ASP A N 1
ATOM 4251 C CA . ASP A 1 525 ? -2.784 -2.808 4.268 1.00 60.56 525 ASP A CA 1
ATOM 4252 C C . ASP A 1 525 ? -3.519 -4.006 3.625 1.00 60.56 525 ASP A C 1
ATOM 4254 O O . ASP A 1 525 ? -4.061 -4.880 4.310 1.00 60.56 525 ASP A O 1
ATOM 4258 N N . VAL A 1 526 ? -3.485 -4.111 2.292 1.00 56.41 526 VAL A N 1
ATOM 4259 C CA . VAL A 1 526 ? -4.126 -5.184 1.528 1.00 56.41 526 VAL A CA 1
ATOM 4260 C C . VAL A 1 526 ? -3.444 -6.537 1.801 1.00 56.41 526 VAL A C 1
ATOM 4262 O O . VAL A 1 526 ? -2.534 -6.964 1.097 1.00 56.41 526 VAL A O 1
ATOM 4265 N N . GLY A 1 527 ? -3.926 -7.243 2.824 1.00 51.84 527 GLY A N 1
ATOM 4266 C CA . GLY A 1 527 ? -3.368 -8.522 3.282 1.00 51.84 527 GLY A CA 1
ATOM 4267 C C . GLY A 1 527 ? -3.753 -8.901 4.711 1.00 51.84 527 GLY A C 1
ATOM 4268 O O . GLY A 1 527 ? -3.658 -10.065 5.091 1.00 51.84 527 GLY A O 1
ATOM 4269 N N . VAL A 1 528 ? -4.229 -7.941 5.505 1.00 59.06 528 VAL A N 1
ATOM 4270 C CA . VAL A 1 528 ? -4.640 -8.182 6.889 1.00 59.06 528 VAL A CA 1
ATOM 4271 C C . VAL A 1 528 ? -6.111 -8.612 6.921 1.00 59.06 528 VAL A C 1
ATOM 4273 O O . VAL A 1 528 ? -7.022 -7.900 6.503 1.00 59.06 528 VAL A O 1
ATOM 4276 N N . GLU A 1 529 ? -6.372 -9.830 7.391 1.00 52.59 529 GLU A N 1
ATOM 4277 C CA . GLU A 1 529 ? -7.688 -10.478 7.272 1.00 52.59 529 GLU A CA 1
ATOM 4278 C C . GLU A 1 529 ? -8.774 -9.912 8.209 1.00 52.59 529 GLU A C 1
ATOM 4280 O O . GLU A 1 529 ? -9.965 -10.150 7.988 1.00 52.59 529 GLU A O 1
ATOM 4285 N N . LYS A 1 530 ? -8.387 -9.209 9.285 1.00 55.66 530 LYS A N 1
ATOM 4286 C CA . LYS A 1 530 ? -9.270 -8.829 10.409 1.00 55.66 530 LYS A CA 1
ATOM 4287 C C . LYS A 1 530 ? -8.981 -7.429 10.954 1.00 55.66 530 LYS A C 1
ATOM 4289 O O . LYS A 1 530 ? -8.843 -7.241 12.164 1.00 55.66 530 LYS A O 1
ATOM 4294 N N . GLU A 1 531 ? -8.877 -6.441 10.081 1.00 59.16 531 GLU A N 1
ATOM 4295 C CA . GLU A 1 531 ? -8.651 -5.065 10.521 1.00 59.16 531 GLU A CA 1
ATOM 4296 C C . GLU A 1 531 ? -9.879 -4.508 11.243 1.00 59.16 531 GLU A C 1
ATOM 4298 O O . GLU A 1 531 ? -10.989 -4.476 10.709 1.00 59.16 531 GLU A O 1
ATOM 4303 N N . SER A 1 532 ? -9.681 -4.072 12.483 1.00 67.44 532 SER A N 1
ATOM 4304 C CA . SER A 1 532 ? -10.666 -3.306 13.242 1.00 67.44 532 SER A CA 1
ATOM 4305 C C . SER A 1 532 ? -10.353 -1.814 13.220 1.00 67.44 532 SER A C 1
ATOM 4307 O O . SER A 1 532 ? -11.277 -1.002 13.230 1.00 67.44 532 SER A O 1
ATOM 4309 N N . VAL A 1 533 ? -9.067 -1.446 13.194 1.00 87.38 533 VAL A N 1
ATOM 4310 C CA . VAL A 1 533 ? -8.607 -0.054 13.243 1.00 87.38 533 VAL A CA 1
ATOM 4311 C C . VAL A 1 533 ? -7.359 0.119 12.380 1.00 87.38 533 VAL A C 1
ATOM 4313 O O . VAL A 1 533 ? -6.334 -0.494 12.663 1.00 87.38 533 VAL A O 1
ATOM 4316 N N . VAL A 1 534 ? -7.426 1.004 11.384 1.00 91.06 534 VAL A N 1
ATOM 4317 C CA . VAL A 1 534 ? -6.274 1.411 10.563 1.00 91.06 534 VAL A CA 1
ATOM 4318 C C . VAL A 1 534 ? -6.052 2.908 10.733 1.00 91.06 534 VAL A C 1
ATOM 4320 O O . VAL A 1 534 ? -6.969 3.698 10.485 1.00 91.06 534 VAL A O 1
ATOM 4323 N N . LEU A 1 535 ? -4.851 3.286 11.169 1.00 93.56 535 LEU A N 1
ATOM 4324 C CA . LEU A 1 535 ? -4.398 4.671 11.255 1.00 93.56 535 LEU A CA 1
ATOM 4325 C C . LEU A 1 535 ? -3.333 4.916 10.186 1.00 93.56 535 LEU A C 1
ATOM 4327 O O . LEU A 1 535 ? -2.267 4.301 10.233 1.00 93.56 535 LEU A O 1
ATOM 4331 N N . ARG A 1 536 ? -3.623 5.814 9.241 1.00 95.06 536 ARG A N 1
ATOM 4332 C CA . ARG A 1 536 ? -2.734 6.139 8.118 1.00 95.06 536 ARG A CA 1
ATOM 4333 C C . ARG A 1 536 ? -2.026 7.471 8.348 1.00 95.06 536 ARG A C 1
ATOM 4335 O O . ARG A 1 536 ? -2.682 8.504 8.483 1.00 95.06 536 ARG A O 1
ATOM 4342 N N . VAL A 1 537 ? -0.697 7.459 8.343 1.00 96.00 537 VAL A N 1
ATOM 4343 C CA . VAL A 1 537 ? 0.149 8.652 8.474 1.00 96.00 537 VAL A CA 1
ATOM 4344 C C . VAL A 1 537 ? 0.920 8.865 7.175 1.00 96.00 537 VAL A C 1
ATOM 4346 O O . VAL A 1 537 ? 1.690 8.005 6.757 1.00 96.00 537 VAL A O 1
ATOM 4349 N N . GLY A 1 538 ? 0.687 10.012 6.542 1.00 96.19 538 GLY A N 1
ATOM 4350 C CA . GLY A 1 538 ? 1.268 10.383 5.257 1.00 96.19 538 GLY A CA 1
ATOM 4351 C C . GLY A 1 538 ? 2.343 11.455 5.405 1.00 96.19 538 GLY A C 1
ATOM 4352 O O . GLY A 1 538 ? 2.064 12.530 5.936 1.00 96.19 538 GLY A O 1
ATOM 4353 N N . TYR A 1 539 ? 3.547 11.215 4.898 1.00 95.69 539 TYR A N 1
ATOM 4354 C CA . TYR A 1 539 ? 4.614 12.211 4.808 1.00 95.69 539 TYR A CA 1
ATOM 4355 C C . TYR A 1 539 ? 4.515 12.970 3.484 1.00 95.69 539 TYR A C 1
ATOM 4357 O O . TYR A 1 539 ? 4.877 12.461 2.430 1.00 95.69 539 TYR A O 1
ATOM 4365 N N . LEU A 1 540 ? 4.053 14.219 3.521 1.00 93.12 540 LEU A N 1
ATOM 4366 C CA . LEU A 1 540 ? 4.028 15.073 2.338 1.00 93.12 540 LEU A CA 1
ATOM 4367 C C . LEU A 1 540 ? 5.319 15.890 2.281 1.00 93.12 540 LEU A C 1
ATOM 4369 O O . LEU A 1 540 ? 5.471 16.889 2.983 1.00 93.12 540 LEU A O 1
ATOM 4373 N N . ASN A 1 541 ? 6.270 15.444 1.463 1.00 90.69 541 ASN A N 1
ATOM 4374 C CA . ASN A 1 541 ? 7.618 16.015 1.424 1.00 90.69 541 ASN A CA 1
ATOM 4375 C C . ASN A 1 541 ? 7.784 17.191 0.436 1.00 90.69 541 ASN A C 1
ATOM 4377 O O . ASN A 1 541 ? 8.674 18.022 0.618 1.00 90.69 541 ASN A O 1
ATOM 4381 N N . PHE A 1 542 ? 6.953 17.274 -0.607 1.00 86.44 542 PHE A N 1
ATOM 4382 C CA . PHE A 1 542 ? 7.030 18.287 -1.669 1.00 86.44 542 PHE A CA 1
ATOM 4383 C C . PHE A 1 542 ? 5.656 18.502 -2.333 1.00 86.44 542 PHE A C 1
ATOM 4385 O O . PHE A 1 542 ? 4.696 17.803 -2.021 1.00 86.44 542 PHE A O 1
ATOM 4392 N N . ASN A 1 543 ? 5.551 19.477 -3.248 1.00 82.75 543 ASN A N 1
ATOM 4393 C CA . ASN A 1 543 ? 4.329 19.785 -4.013 1.00 82.75 543 ASN A CA 1
ATOM 4394 C C . ASN A 1 543 ? 3.065 19.983 -3.151 1.00 82.75 543 ASN A C 1
ATOM 4396 O O . ASN A 1 543 ? 1.977 19.516 -3.495 1.00 82.75 543 ASN A O 1
ATOM 4400 N N . PHE A 1 544 ? 3.203 20.710 -2.037 1.00 85.38 544 PHE A N 1
ATOM 4401 C CA . PHE A 1 544 ? 2.119 20.941 -1.076 1.00 85.38 544 PHE A CA 1
ATOM 4402 C C . PHE A 1 544 ? 0.844 21.478 -1.736 1.00 85.38 544 PHE A C 1
ATOM 4404 O O . PHE A 1 544 ? -0.239 20.975 -1.459 1.00 85.38 544 PHE A O 1
ATOM 4411 N N . ASP A 1 545 ? 0.972 22.434 -2.656 1.00 80.94 545 ASP A N 1
ATOM 4412 C CA . ASP A 1 545 ? -0.176 23.117 -3.264 1.00 80.94 545 ASP A CA 1
ATOM 4413 C C . ASP A 1 545 ? -1.081 22.186 -4.085 1.00 80.94 545 ASP A C 1
ATOM 4415 O O . ASP A 1 545 ? -2.291 22.391 -4.136 1.00 80.94 545 ASP A O 1
ATOM 4419 N N . SER A 1 546 ? -0.517 21.155 -4.723 1.00 81.12 546 SER A N 1
ATOM 4420 C CA . SER A 1 546 ? -1.264 20.252 -5.610 1.00 81.12 546 SER A CA 1
ATOM 4421 C C . SER A 1 546 ? -1.635 18.918 -4.962 1.00 81.12 546 SER A C 1
ATOM 4423 O O . SER A 1 546 ? -2.604 18.279 -5.381 1.00 81.12 546 SER A O 1
ATOM 4425 N N . LEU A 1 547 ? -0.873 18.480 -3.956 1.00 84.44 547 LEU A N 1
ATOM 4426 C CA . LEU A 1 547 ? -1.042 17.167 -3.334 1.00 84.44 547 LEU A CA 1
ATOM 4427 C C . LEU A 1 547 ? -1.759 17.221 -1.988 1.00 84.44 547 LEU A C 1
ATOM 4429 O O . LEU A 1 547 ? -2.407 16.239 -1.631 1.00 84.44 547 LEU A O 1
ATOM 4433 N N . LEU A 1 548 ? -1.706 18.338 -1.256 1.00 88.00 548 LEU A N 1
ATOM 4434 C CA . LEU A 1 548 ? -2.224 18.399 0.113 1.00 88.00 548 LEU A CA 1
ATOM 4435 C C . LEU A 1 548 ? -3.697 17.994 0.214 1.00 88.00 548 LEU A C 1
ATOM 4437 O O . LEU A 1 548 ? -4.050 17.220 1.098 1.00 88.00 548 LEU A O 1
ATOM 4441 N N . GLU A 1 549 ? -4.551 18.469 -0.693 1.00 88.00 549 GLU A N 1
ATOM 4442 C CA . GLU A 1 549 ? -5.978 18.129 -0.676 1.00 88.00 549 GLU A CA 1
ATOM 4443 C C . GLU A 1 549 ? -6.214 16.625 -0.887 1.00 88.00 549 GLU A C 1
ATOM 4445 O O . GLU A 1 549 ? -7.037 16.024 -0.196 1.00 88.00 549 GLU A O 1
ATOM 4450 N N . LYS A 1 550 ? -5.440 16.001 -1.786 1.00 86.88 550 LYS A N 1
ATOM 4451 C CA . LYS A 1 550 ? -5.504 14.557 -2.049 1.00 86.88 550 LYS A CA 1
ATOM 4452 C C . LYS A 1 550 ? -4.997 13.757 -0.850 1.00 86.88 550 LYS A C 1
ATOM 4454 O O . LYS A 1 550 ? -5.660 12.821 -0.424 1.00 86.88 550 LYS A O 1
ATOM 4459 N N . TYR A 1 551 ? -3.877 14.163 -0.254 1.00 90.44 551 TYR A N 1
ATOM 4460 C CA . TYR A 1 551 ? -3.326 13.497 0.931 1.00 90.44 551 TYR A CA 1
ATOM 4461 C C . TYR A 1 551 ? -4.286 13.602 2.112 1.00 90.44 551 TYR A C 1
ATOM 4463 O O . TYR A 1 551 ? -4.540 12.610 2.777 1.00 90.44 551 TYR A O 1
ATOM 4471 N N . MET A 1 552 ? -4.890 14.770 2.332 1.00 91.88 552 MET A N 1
ATOM 4472 C CA . MET A 1 552 ? -5.882 14.984 3.390 1.00 91.88 552 MET A CA 1
ATOM 4473 C C . MET A 1 552 ? -7.185 14.206 3.175 1.00 91.88 552 MET A C 1
ATOM 4475 O O . MET A 1 552 ? -7.959 14.048 4.118 1.00 91.88 552 MET A O 1
ATOM 4479 N N . ALA A 1 553 ? -7.482 13.774 1.946 1.00 90.25 553 ALA A N 1
ATOM 4480 C CA . ALA A 1 553 ? -8.642 12.937 1.662 1.00 90.25 553 ALA A CA 1
ATOM 4481 C C . ALA A 1 553 ? -8.410 11.467 2.037 1.00 90.25 553 ALA A C 1
ATOM 4483 O O . ALA A 1 553 ? -9.361 10.821 2.471 1.00 90.25 553 ALA A O 1
ATOM 4484 N N . GLU A 1 554 ? -7.175 10.983 1.903 1.00 89.75 554 GLU A N 1
ATOM 4485 C CA . GLU A 1 554 ? -6.837 9.562 2.017 1.00 89.75 554 GLU A CA 1
ATOM 4486 C C . GLU A 1 554 ? -6.082 9.192 3.309 1.00 89.75 554 GLU A C 1
ATOM 4488 O O . GLU A 1 554 ? -6.285 8.113 3.873 1.00 89.75 554 GLU A O 1
ATOM 4493 N N . TYR A 1 555 ? -5.219 10.083 3.805 1.00 94.06 555 TYR A N 1
ATOM 4494 C CA . TYR A 1 555 ? -4.473 9.915 5.051 1.00 94.06 555 TYR A CA 1
ATOM 4495 C C . TYR A 1 555 ? -5.212 10.542 6.234 1.00 94.06 555 TYR A C 1
ATOM 4497 O O . TYR A 1 555 ? -5.795 11.623 6.141 1.00 94.06 555 TYR A O 1
ATOM 4505 N N . ASP A 1 556 ? -5.133 9.875 7.385 1.00 94.12 556 ASP A N 1
ATOM 4506 C CA . ASP A 1 556 ? -5.720 10.359 8.634 1.00 94.12 556 ASP A CA 1
ATOM 4507 C C . ASP A 1 556 ? -4.913 11.531 9.213 1.00 94.12 556 ASP A C 1
ATOM 4509 O O . ASP A 1 556 ? -5.473 12.520 9.694 1.00 94.12 556 ASP A O 1
ATOM 4513 N N . ILE A 1 557 ? -3.584 11.411 9.153 1.00 94.44 557 ILE A N 1
ATOM 4514 C CA . ILE A 1 557 ? -2.616 12.416 9.594 1.00 94.44 557 ILE A CA 1
ATOM 4515 C C . ILE A 1 557 ? -1.663 12.692 8.432 1.00 94.44 557 ILE A C 1
ATOM 4517 O O . ILE A 1 557 ? -1.046 11.766 7.916 1.00 94.44 557 ILE A O 1
ATOM 4521 N N . VAL A 1 558 ? -1.506 13.957 8.047 1.00 95.06 558 VAL A N 1
ATOM 4522 C CA . VAL A 1 558 ? -0.547 14.387 7.020 1.00 95.06 558 VAL A CA 1
ATOM 4523 C C . VAL A 1 558 ? 0.539 15.241 7.669 1.00 95.06 558 VAL A C 1
ATOM 4525 O O . VAL A 1 558 ? 0.240 16.225 8.346 1.00 95.06 558 VAL A O 1
ATOM 4528 N N . LEU A 1 559 ? 1.800 14.871 7.460 1.00 94.50 559 LEU A N 1
ATOM 4529 C CA . LEU A 1 559 ? 2.980 15.544 7.997 1.00 94.50 559 LEU A CA 1
ATOM 4530 C C . LEU A 1 559 ? 3.674 16.330 6.882 1.00 94.50 559 LEU A C 1
ATOM 4532 O O . LEU A 1 559 ? 4.175 15.749 5.921 1.00 94.50 559 LEU A O 1
ATOM 4536 N N . LEU A 1 560 ? 3.686 17.658 6.988 1.00 92.75 560 LEU A N 1
ATOM 4537 C CA . LEU A 1 560 ? 4.238 18.553 5.972 1.00 92.75 560 LEU A CA 1
ATOM 4538 C C . LEU A 1 560 ? 5.731 18.770 6.196 1.00 92.75 560 LEU A C 1
ATOM 4540 O O . LEU A 1 560 ? 6.121 19.441 7.150 1.00 92.75 560 LEU A O 1
ATOM 4544 N N . ASN A 1 561 ? 6.555 18.244 5.287 1.00 90.75 561 ASN A N 1
ATOM 4545 C CA . ASN A 1 561 ? 8.018 18.341 5.326 1.00 90.75 561 ASN A CA 1
ATOM 4546 C C . ASN A 1 561 ? 8.644 17.958 6.682 1.00 90.75 561 ASN A C 1
ATOM 4548 O O . ASN A 1 561 ? 9.721 18.439 7.038 1.00 90.75 561 ASN A O 1
ATOM 4552 N N . ASP A 1 562 ? 7.973 17.109 7.454 1.00 92.12 562 ASP A N 1
ATOM 4553 C CA . ASP A 1 562 ? 8.493 16.617 8.721 1.00 92.12 562 ASP A CA 1
ATOM 4554 C C . ASP A 1 562 ? 9.656 15.672 8.430 1.00 92.12 562 ASP A C 1
ATOM 4556 O O . ASP A 1 562 ? 9.468 14.740 7.657 1.00 92.12 562 ASP A O 1
ATOM 4560 N N . GLN A 1 563 ? 10.846 15.913 8.994 1.00 93.12 563 GLN A N 1
ATOM 4561 C CA . GLN A 1 563 ? 12.034 15.059 8.837 1.00 93.12 563 GLN A CA 1
ATOM 4562 C C . GLN A 1 563 ? 12.263 14.092 10.015 1.00 93.12 563 GLN A C 1
ATOM 4564 O O . GLN A 1 563 ? 13.354 13.531 10.143 1.00 93.12 563 GLN A O 1
ATOM 4569 N N . THR A 1 564 ? 11.226 13.861 10.827 1.00 93.62 564 THR A N 1
ATOM 4570 C CA . THR A 1 564 ? 11.260 13.067 12.065 1.00 93.62 564 THR A CA 1
ATOM 4571 C C . THR A 1 564 ? 10.283 11.877 12.052 1.00 93.62 564 THR A C 1
ATOM 4573 O O . THR A 1 564 ? 9.412 11.753 11.186 1.00 93.62 564 THR A O 1
ATOM 4576 N N . MET A 1 565 ? 10.432 10.992 13.038 1.00 94.81 565 MET A N 1
ATOM 4577 C CA . MET A 1 565 ? 9.502 9.913 13.398 1.00 94.81 565 MET A CA 1
ATOM 4578 C C . MET A 1 565 ? 8.760 10.196 14.713 1.00 94.81 565 MET A C 1
ATOM 4580 O O . MET A 1 565 ? 8.258 9.276 15.361 1.00 94.81 565 MET A O 1
ATOM 4584 N N . ASP A 1 566 ? 8.658 11.467 15.110 1.00 92.31 566 ASP A N 1
ATOM 4585 C CA . ASP A 1 566 ? 8.132 11.863 16.421 1.00 92.31 566 ASP A CA 1
ATOM 4586 C C . ASP A 1 566 ? 6.662 11.484 16.600 1.00 92.31 566 ASP A C 1
ATOM 4588 O O . ASP A 1 566 ? 6.265 11.008 17.662 1.00 92.31 566 ASP A O 1
ATOM 4592 N N . VAL A 1 567 ? 5.844 11.645 15.556 1.00 91.44 567 VAL A N 1
ATOM 4593 C CA . VAL A 1 567 ? 4.412 11.323 15.615 1.00 91.44 567 VAL A CA 1
ATOM 4594 C C . VAL A 1 567 ? 4.170 9.816 15.804 1.00 91.44 567 VAL A C 1
ATOM 4596 O O . VAL A 1 567 ? 3.478 9.458 16.763 1.00 91.44 567 VAL A O 1
ATOM 4599 N N . PRO A 1 568 ? 4.744 8.911 14.982 1.00 92.88 568 PRO A N 1
ATOM 4600 C CA . PRO A 1 568 ? 4.683 7.473 15.252 1.00 92.88 568 PRO A CA 1
ATOM 4601 C C . PRO A 1 568 ? 5.244 7.088 16.627 1.00 92.88 568 PRO A C 1
ATOM 4603 O O . PRO A 1 568 ? 4.611 6.318 17.356 1.00 92.88 568 PRO A O 1
ATOM 4606 N N . LEU A 1 569 ? 6.394 7.648 17.018 1.00 90.88 569 LEU A N 1
ATOM 4607 C CA . LEU A 1 569 ? 7.042 7.340 18.293 1.00 90.88 569 LEU A CA 1
ATOM 4608 C C . LEU A 1 569 ? 6.194 7.778 19.498 1.00 90.88 569 LEU A C 1
ATOM 4610 O O . LEU A 1 569 ? 6.071 7.036 20.471 1.00 90.88 569 LEU A O 1
ATOM 4614 N N . MET A 1 570 ? 5.534 8.934 19.420 1.00 88.31 570 MET A N 1
ATOM 4615 C CA . MET A 1 570 ? 4.622 9.422 20.454 1.00 88.31 570 MET A CA 1
ATOM 4616 C C . MET A 1 570 ? 3.452 8.456 20.693 1.00 88.31 570 MET A C 1
ATOM 4618 O O . MET A 1 570 ? 3.095 8.201 21.845 1.00 88.31 570 MET A O 1
ATOM 4622 N N . ILE A 1 571 ? 2.878 7.876 19.631 1.00 87.94 571 ILE A N 1
ATOM 4623 C CA . ILE A 1 571 ? 1.814 6.866 19.756 1.00 87.94 571 ILE A CA 1
ATOM 4624 C C . ILE A 1 571 ? 2.345 5.634 20.505 1.00 87.94 571 ILE A C 1
ATOM 4626 O O . ILE A 1 571 ? 1.698 5.153 21.437 1.00 87.94 571 ILE A O 1
ATOM 4630 N N . PHE A 1 572 ? 3.546 5.160 20.156 1.00 88.69 572 PHE A N 1
ATOM 4631 C CA . PHE A 1 572 ? 4.191 4.021 20.818 1.00 88.69 572 PHE A CA 1
ATOM 4632 C C . PHE A 1 572 ? 4.503 4.283 22.297 1.00 88.69 572 PHE A C 1
ATOM 4634 O O . PHE A 1 572 ? 4.210 3.437 23.144 1.00 88.69 572 PHE A O 1
ATOM 4641 N N . ASN A 1 573 ? 5.031 5.460 22.632 1.00 86.12 573 ASN A N 1
ATOM 4642 C CA . ASN A 1 573 ? 5.345 5.835 24.012 1.00 86.12 573 ASN A CA 1
ATOM 4643 C C . ASN A 1 573 ? 4.089 5.844 24.896 1.00 86.12 573 ASN A C 1
ATOM 4645 O O . ASN A 1 573 ? 4.093 5.322 26.010 1.00 86.12 573 ASN A O 1
ATOM 4649 N N . GLN A 1 574 ? 2.971 6.334 24.366 1.00 83.50 574 GLN A N 1
ATOM 4650 C CA . GLN A 1 574 ? 1.691 6.318 25.072 1.00 83.50 574 GLN A CA 1
ATOM 4651 C C . GLN A 1 574 ? 1.125 4.893 25.218 1.00 83.50 574 GLN A C 1
ATOM 4653 O O . GLN A 1 574 ? 0.591 4.533 26.268 1.00 83.50 574 GLN A O 1
ATOM 4658 N N . MET A 1 575 ? 1.298 4.016 24.225 1.00 85.94 575 MET A N 1
ATOM 4659 C CA . MET A 1 575 ? 0.956 2.593 24.389 1.00 85.94 575 MET A CA 1
ATOM 4660 C C . MET A 1 575 ? 1.789 1.913 25.487 1.00 85.94 575 MET A C 1
ATOM 4662 O O . MET A 1 575 ? 1.273 1.084 26.248 1.00 85.94 575 MET A O 1
ATOM 4666 N N . HIS A 1 576 ? 3.068 2.273 25.594 1.00 84.44 576 HIS A N 1
ATOM 4667 C CA . HIS A 1 576 ? 3.979 1.768 26.617 1.00 84.44 576 HIS A CA 1
ATOM 4668 C C . HIS A 1 576 ? 3.548 2.204 28.026 1.00 84.44 576 HIS A C 1
ATOM 4670 O O . HIS A 1 576 ? 3.373 1.363 28.914 1.00 84.44 576 HIS A O 1
ATOM 4676 N N . GLU A 1 577 ? 3.257 3.491 28.219 1.00 82.62 577 GLU A N 1
ATOM 4677 C CA . GLU A 1 577 ? 2.737 4.043 29.478 1.00 82.62 577 GLU A CA 1
ATOM 4678 C C . GLU A 1 577 ? 1.402 3.402 29.909 1.00 82.62 577 GLU A C 1
ATOM 4680 O O . GLU A 1 577 ? 1.204 3.083 31.091 1.00 82.62 577 GLU A O 1
ATOM 4685 N N . HIS A 1 578 ? 0.493 3.152 28.958 1.00 81.75 578 HIS A N 1
ATOM 4686 C CA . HIS A 1 578 ? -0.786 2.481 29.221 1.00 81.75 578 HIS A CA 1
ATOM 4687 C C . HIS A 1 578 ? -0.581 1.031 29.676 1.00 81.75 578 HIS A C 1
ATOM 4689 O O . HIS A 1 578 ? -1.190 0.585 30.656 1.00 81.75 578 HIS A O 1
ATOM 4695 N N . SER A 1 579 ? 0.338 0.317 29.020 1.00 77.00 579 SER A N 1
ATOM 4696 C CA . SER A 1 579 ? 0.698 -1.064 29.355 1.00 77.00 579 SER A CA 1
ATOM 4697 C C . SER A 1 579 ? 1.306 -1.168 30.760 1.00 77.00 579 SER A C 1
ATOM 4699 O O . SER A 1 579 ? 0.912 -2.033 31.549 1.00 77.00 579 SER A O 1
ATOM 4701 N N . HIS A 1 580 ? 2.208 -0.250 31.124 1.00 75.12 580 HIS A N 1
ATOM 4702 C CA . HIS A 1 580 ? 2.803 -0.193 32.464 1.00 75.12 580 HIS A CA 1
ATOM 4703 C C . HIS A 1 580 ? 1.784 0.131 33.560 1.00 75.12 580 HIS A C 1
ATOM 4705 O O . HIS A 1 580 ? 1.772 -0.529 34.604 1.00 75.12 580 HIS A O 1
ATOM 4711 N N . SER A 1 581 ? 0.887 1.085 33.306 1.00 72.69 581 SER A N 1
ATOM 4712 C CA . SER A 1 581 ? -0.156 1.491 34.256 1.00 72.69 581 SER A CA 1
ATOM 4713 C C . SER A 1 581 ? -1.166 0.371 34.544 1.00 72.69 581 SER A C 1
ATOM 4715 O O . SER A 1 581 ? -1.640 0.234 35.675 1.00 72.69 581 SER A O 1
ATOM 4717 N N . ASN A 1 582 ? -1.482 -0.465 33.549 1.00 65.19 582 ASN A N 1
ATOM 4718 C CA . ASN A 1 582 ? -2.338 -1.639 33.742 1.00 65.19 582 ASN A CA 1
ATOM 4719 C C . ASN A 1 582 ? -1.620 -2.766 34.501 1.00 65.19 582 ASN A C 1
ATOM 4721 O O . ASN A 1 582 ? -2.224 -3.402 35.370 1.00 65.19 582 ASN A O 1
ATOM 4725 N N . ASN A 1 583 ? -0.329 -2.985 34.232 1.00 61.59 583 ASN A N 1
ATOM 4726 C CA . ASN A 1 583 ? 0.455 -4.019 34.911 1.00 61.59 583 ASN A CA 1
ATOM 4727 C C . ASN A 1 583 ? 0.676 -3.707 36.400 1.00 61.59 583 ASN A C 1
ATOM 4729 O O . ASN A 1 583 ? 0.492 -4.600 37.229 1.00 61.59 583 ASN A O 1
ATOM 4733 N N . GLN A 1 584 ? 0.983 -2.456 36.767 1.00 58.69 584 GLN A N 1
ATOM 4734 C CA . GLN A 1 584 ? 1.141 -2.052 38.174 1.00 58.69 584 GLN A CA 1
ATOM 4735 C C . GLN A 1 584 ? -0.151 -2.243 38.987 1.00 58.69 584 GLN A C 1
ATOM 4737 O O . GLN A 1 584 ? -0.111 -2.819 40.073 1.00 58.69 584 GLN A O 1
ATOM 4742 N N . LYS A 1 585 ? -1.314 -1.879 38.430 1.00 54.56 585 LYS A N 1
ATOM 4743 C CA . LYS A 1 585 ? -2.614 -2.079 39.099 1.00 54.56 585 LYS A CA 1
ATOM 4744 C C . LYS A 1 585 ? -2.983 -3.553 39.265 1.00 54.56 585 LYS A C 1
ATOM 4746 O O . LYS A 1 585 ? -3.465 -3.947 40.322 1.00 54.56 585 LYS A O 1
ATOM 4751 N N . SER A 1 586 ? -2.690 -4.389 38.266 1.00 53.41 586 SER A N 1
ATOM 4752 C CA . SER A 1 586 ? -2.913 -5.839 38.375 1.00 53.41 586 SER A CA 1
ATOM 4753 C C . SER A 1 586 ? -2.055 -6.504 39.467 1.00 53.41 586 SER A C 1
ATOM 4755 O O . SER A 1 586 ? -2.460 -7.517 40.039 1.00 53.41 586 SER A O 1
ATOM 4757 N N . GLY A 1 587 ? -0.886 -5.929 39.778 1.00 48.62 587 GLY A N 1
ATOM 4758 C CA . GLY A 1 587 ? -0.022 -6.356 40.878 1.00 48.62 587 GLY A CA 1
ATOM 4759 C C . GLY A 1 587 ? -0.564 -5.953 42.250 1.00 48.62 587 GLY A C 1
ATOM 4760 O O . GLY A 1 587 ? -0.605 -6.788 43.152 1.00 48.62 587 GLY A O 1
ATOM 4761 N N . GLU A 1 588 ? -1.044 -4.715 42.390 1.00 50.81 588 GLU A N 1
ATOM 4762 C CA . GLU A 1 588 ? -1.637 -4.207 43.636 1.00 50.81 588 GLU A CA 1
ATOM 4763 C C . GLU A 1 588 ? -2.957 -4.906 43.998 1.00 50.81 588 GLU A C 1
ATOM 4765 O O . GLU A 1 588 ? -3.182 -5.228 45.167 1.00 50.81 588 GLU A O 1
ATOM 4770 N N . ASP A 1 589 ? -3.808 -5.211 43.012 1.00 48.31 589 ASP A N 1
ATOM 4771 C CA . ASP A 1 589 ? -5.071 -5.928 43.239 1.00 48.31 589 ASP A CA 1
ATOM 4772 C C . ASP A 1 589 ? -4.825 -7.385 43.682 1.00 48.31 589 ASP A C 1
ATOM 4774 O O . ASP A 1 589 ? -5.469 -7.872 44.611 1.00 48.31 589 ASP A O 1
ATOM 4778 N N . ARG A 1 590 ? -3.796 -8.055 43.136 1.00 47.91 590 ARG A N 1
ATOM 4779 C CA . ARG A 1 590 ? -3.362 -9.392 43.597 1.00 47.91 590 ARG A CA 1
ATOM 4780 C C . ARG A 1 590 ? -2.759 -9.391 45.003 1.00 47.91 590 ARG A C 1
ATOM 4782 O O . ARG A 1 590 ? -2.716 -10.440 45.646 1.00 47.91 590 ARG A O 1
ATOM 4789 N N . GLN A 1 591 ? -2.256 -8.251 45.469 1.00 48.22 591 GLN A N 1
ATOM 4790 C CA . GLN A 1 591 ? -1.718 -8.085 46.821 1.00 48.22 591 GLN A CA 1
ATOM 4791 C C . GLN A 1 591 ? -2.821 -7.775 47.841 1.00 48.22 591 GLN A C 1
ATOM 4793 O O . GLN A 1 591 ? -2.695 -8.158 49.001 1.00 48.22 591 GLN A O 1
ATOM 4798 N N . LYS A 1 592 ? -3.925 -7.158 47.404 1.00 51.22 592 LYS A N 1
ATOM 4799 C CA . LYS A 1 592 ? -5.133 -6.942 48.216 1.00 51.22 592 LYS A CA 1
ATOM 4800 C C . LYS A 1 592 ? -6.032 -8.173 48.329 1.00 51.22 592 LYS A C 1
ATOM 4802 O O . LYS A 1 592 ? -6.741 -8.275 49.313 1.00 51.22 592 LYS A O 1
ATOM 4807 N N . GLU A 1 593 ? -5.991 -9.109 47.380 1.00 47.88 593 GLU A N 1
ATOM 4808 C CA . GLU A 1 593 ? -6.694 -10.404 47.498 1.00 47.88 593 GLU A CA 1
ATOM 4809 C C . GLU A 1 593 ? -5.940 -11.443 48.352 1.00 47.88 593 GLU A C 1
ATOM 4811 O O . GLU A 1 593 ? -6.482 -12.503 48.663 1.00 47.88 593 GLU A O 1
ATOM 4816 N N . LYS A 1 594 ? -4.682 -11.167 48.723 1.00 46.56 594 LYS A N 1
ATOM 4817 C CA . LYS A 1 594 ? -3.840 -12.046 49.557 1.00 46.56 594 LYS A CA 1
ATOM 4818 C C . LYS A 1 594 ? -3.690 -11.589 51.014 1.00 46.56 594 LYS A C 1
ATOM 4820 O O . LYS A 1 594 ? -3.068 -12.315 51.788 1.00 46.56 594 LYS A O 1
ATOM 4825 N N . ASN A 1 595 ? -4.247 -10.434 51.366 1.00 39.88 595 ASN A N 1
ATOM 4826 C CA . ASN A 1 595 ? -4.367 -9.917 52.733 1.00 39.88 595 ASN A CA 1
ATOM 4827 C C . ASN A 1 595 ? -5.843 -9.880 53.122 1.00 39.88 595 ASN A C 1
ATOM 4829 O O . ASN A 1 595 ? -6.120 -10.009 54.334 1.00 39.88 595 ASN A O 1
#

Solvent-accessible surface area (backbone atoms only — not comparable to full-atom values): 34854 Å² total; per-residue (Å²): 138,81,84,77,82,78,71,50,76,68,56,50,50,62,72,24,60,70,30,87,77,29,83,56,46,30,29,50,29,43,45,54,50,38,38,89,50,58,93,74,40,96,29,50,77,79,75,42,95,72,34,36,16,30,34,31,54,58,70,51,80,58,88,85,68,59,97,78,61,95,59,61,84,80,54,79,84,69,83,49,72,68,62,54,47,57,51,43,51,52,52,48,54,55,49,53,53,47,34,74,74,44,38,60,67,72,48,75,50,40,25,66,32,74,20,82,61,41,26,16,24,34,40,39,28,34,77,42,43,68,32,27,52,50,39,33,65,70,35,58,90,35,71,57,98,88,40,77,47,49,54,41,57,21,58,39,87,54,67,78,83,23,42,31,65,48,42,63,69,71,74,54,55,91,53,52,54,74,47,82,42,47,31,70,58,83,74,53,76,65,59,52,45,68,78,62,38,97,74,66,77,76,72,81,74,58,83,72,82,77,72,86,71,88,71,82,87,72,91,81,89,81,87,86,86,88,83,85,83,84,86,82,89,88,88,81,88,87,80,91,82,90,82,87,89,85,90,84,89,85,90,83,91,92,84,82,88,89,85,89,88,87,81,85,85,76,78,95,66,101,67,64,77,67,61,57,55,52,29,55,50,51,26,49,48,51,48,48,56,47,60,71,40,52,88,41,39,45,60,73,50,65,65,60,47,32,55,39,48,24,49,44,44,69,58,31,59,86,20,37,33,37,39,28,33,40,69,47,43,44,24,20,54,52,56,98,91,38,78,33,39,43,56,64,41,24,69,64,66,56,69,79,79,84,55,60,68,63,42,54,50,52,52,52,50,48,61,60,48,50,57,53,73,69,35,89,84,62,53,69,80,71,40,45,66,54,53,53,53,48,52,53,50,54,52,48,53,48,33,77,63,53,46,38,52,71,56,52,54,51,24,55,72,74,32,60,59,41,66,18,48,57,34,68,56,41,49,50,55,37,35,75,60,65,24,48,30,39,36,56,28,50,44,33,38,59,49,50,51,53,51,38,29,73,76,61,71,52,70,56,84,35,57,44,82,48,43,28,32,71,40,60,50,99,86,36,31,32,70,49,67,46,84,73,84,42,42,73,82,60,52,36,49,79,63,44,62,81,45,44,76,57,45,64,72,51,40,75,28,28,25,38,44,37,40,20,48,55,86,42,46,78,43,63,66,45,70,60,83,45,72,78,39,75,44,39,38,30,34,44,71,68,63,58,92,80,42,45,70,59,45,48,72,74,27,48,36,33,30,50,61,63,54,56,34,59,69,66,37,51,56,50,52,51,36,51,54,52,53,50,57,52,52,55,50,58,51,52,54,58,54,61,77,73,108

Organism: NCBI:txid166011

Secondary structure (DSSP, 8-state):
--------HHHHHHHHTTSTT-SSB-HHHHHHS--TTGGG-SSB----SS-SEEEEET----TT--TT-TTGGGTTT---HHHHHHHHHHHHHHHHHHHHHT--EEEEEEB--SSTTTTT-EEEEESSHHHHHHHHHHHTT-EETTEE-EEEEE----HHHHB-HHHHTTS--TTGGG--SB-BPPPPHHHHHHHHGGG-PPP--S------------------------------------------------------------------HHHHHHHHHHHHHHHHHHHHTTTTEE-S-HHHHHHHHHHHHHH-GGGEEEEE--TTTTB-SEETTEEPPPTTTHHHHT--SS-HHHHHHHHHHHHHHHHHHT-SSS-HHHHHHHHHHHHHHHHHHHHHTT-BHHHHHHHHHHS---BPBTHHHHHHHHHHTT--EEEEEEEEHHHHHHHHHHHHSS--TTEEEEEEPEEE-TTSBEEEEPSSP--TT--SHHHHGGGHHHHHHHTT--EEEEEESSGGGGGTTTT-TT-SEEEEEEEE-S-HHHHHHHHHHH-SEEEES--B-HHHHHHHHHHHHHHHHHHHHHHHHHHHS--